Protein AF-A0AAE0HD87-F1 (afdb_monomer_lite)

Radius of gyration: 34.52 Å; chains: 1; bounding box: 114×90×104 Å

InterPro domains:
  IPR001199 Cytochrome b5-like heme/steroid binding domain [PF00173] (198-269)
  IPR001199 Cytochrome b5-like heme/steroid binding domain [PS50255] (194-272)
  IPR001199 Cytochrome b5-like heme/steroid binding domain [SM01117] (107-184)
  IPR001199 Cytochrome b5-like heme/steroid binding domain [SM01117] (197-272)
  IPR018506 Cytochrome b5, heme-binding site [PS00191] (226-233)
  IPR036400 Cytochrome b5-like heme/steroid binding domain superfamily [G3DSA:3.10.120.10] (191-279)
  IPR036400 Cytochrome b5-like heme/steroid binding domain superfamily [SSF55856] (108-141)
  IPR036400 Cytochrome b5-like heme/steroid binding domain superfamily [SSF55856] (190-277)
  IPR050668 Cytochrome b5 [PTHR19359] (192-269)

Organism: NCBI:txid1854472

Foldseek 3Di:
DDDDDDDDDDDPDPPDPDQPDQFFEAFLQRQLQQPDPDLVGFHWEWEDPVLRWTFIARCSVVCVVVVVDDPPVQWDQDLSGIYGDDPVSVVSCVVVVPHGSGIYAEADEPVRLLVQCPPPPHFQWFDDPFWIFGCRNQDDPDPLSVVLRNCRSNVVDHNCVSPVPHPVVVVCVSRNRGTRYTYDDPDLDQPPAADEDELLRQLVQLFLVVFFWEDAPFFIFGCSVCQRSGSNHNVVSSVRTSYHCHVVQCVVDVPSVVVCVVRVSRTNHGYAYEDQALQPFDQQWAAAPQFIFHPVPPDPVCVVLSVQCNVRGSYHCNVQCVDPDRDPSVVVSVVPSVRGRYGHDNPALDAAELVNLQVQQDDDDPVRCVVDPDPDPDRNWWWAWAALDPPHPKIWIFGCSCCCVRNDPVSVVQCNVRTSHYDPPPVNSVCCNPSPVSRTRHIYDDPDDPVRVVVVVVVVVVVVCVVPVPDDDDDDDDDDDDDDDDDPDDDDDDDDDDDDDD

Structure (mmCIF, N/CA/C/O backbone):
data_AF-A0AAE0HD87-F1
#
_entry.id   AF-A0AAE0HD87-F1
#
loop_
_atom_site.group_PDB
_atom_site.id
_atom_site.type_symbol
_atom_site.label_atom_id
_atom_site.label_alt_id
_atom_site.label_comp_id
_atom_site.label_asym_id
_atom_site.label_entity_id
_atom_site.label_seq_id
_atom_site.pdbx_PDB_ins_code
_atom_site.Cartn_x
_atom_site.Cartn_y
_atom_site.Cartn_z
_atom_site.occupancy
_atom_site.B_iso_or_equiv
_atom_site.auth_seq_id
_atom_site.auth_comp_id
_atom_site.auth_asym_id
_atom_site.auth_atom_id
_atom_site.pdbx_PDB_model_num
ATOM 1 N N . MET A 1 1 ? -61.220 -27.388 47.613 1.00 32.50 1 MET A N 1
ATOM 2 C CA . MET A 1 1 ? -59.783 -27.696 47.758 1.00 32.50 1 MET A CA 1
ATOM 3 C C . MET A 1 1 ? -59.001 -26.410 47.533 1.00 32.50 1 MET A C 1
ATOM 5 O O . MET A 1 1 ? -59.410 -25.628 46.689 1.00 32.50 1 MET A O 1
ATOM 9 N N . ALA A 1 2 ? -57.979 -26.199 48.365 1.00 28.31 2 ALA A N 1
ATOM 10 C CA . ALA A 1 2 ? -56.913 -25.184 48.347 1.00 28.31 2 ALA A CA 1
ATOM 11 C C . ALA A 1 2 ? -56.425 -24.753 46.936 1.00 28.31 2 ALA A C 1
ATOM 13 O O . ALA A 1 2 ? -56.567 -25.535 46.006 1.00 28.31 2 ALA A O 1
ATOM 14 N N . ALA A 1 3 ? -55.799 -23.600 46.670 1.00 26.98 3 ALA A N 1
ATOM 15 C CA . ALA A 1 3 ? -55.283 -22.494 47.479 1.00 26.98 3 ALA A CA 1
ATOM 16 C C . ALA A 1 3 ? -55.110 -21.225 46.603 1.00 26.98 3 ALA A C 1
ATOM 18 O O . ALA A 1 3 ? -55.248 -21.238 45.385 1.00 26.98 3 ALA A O 1
ATOM 19 N N . GLN A 1 4 ? -54.831 -20.146 47.319 1.00 26.53 4 GLN A N 1
ATOM 20 C CA . GLN A 1 4 ? -54.727 -18.720 47.026 1.00 26.53 4 GLN A CA 1
ATOM 21 C C . GLN A 1 4 ? -53.359 -18.328 46.394 1.00 26.53 4 GLN A C 1
ATOM 23 O O . GLN A 1 4 ? -52.421 -19.113 46.493 1.00 26.53 4 GLN A O 1
ATOM 28 N N . VAL A 1 5 ? -53.242 -17.081 45.887 1.00 26.81 5 VAL A N 1
ATOM 29 C CA . VAL A 1 5 ? -52.086 -16.135 46.012 1.00 26.81 5 VAL A CA 1
ATOM 30 C C . VAL A 1 5 ? -51.491 -15.550 44.699 1.00 26.81 5 VAL A C 1
ATOM 32 O O . VAL A 1 5 ? -50.691 -16.187 44.031 1.00 26.81 5 VAL A O 1
ATOM 35 N N . VAL A 1 6 ? -51.852 -14.268 44.460 1.00 28.25 6 VAL A N 1
ATOM 36 C CA . VAL A 1 6 ? -51.029 -13.081 44.064 1.00 28.25 6 VAL A CA 1
ATOM 37 C C . VAL A 1 6 ? -50.314 -13.106 42.692 1.00 28.25 6 VAL A C 1
ATOM 39 O O . VAL A 1 6 ? -49.539 -13.996 42.401 1.00 28.25 6 VAL A O 1
ATOM 42 N N . GLY A 1 7 ? -50.470 -12.148 41.770 1.00 26.64 7 GLY A N 1
ATOM 43 C CA . GLY A 1 7 ? -50.768 -10.719 41.903 1.00 26.64 7 GLY A CA 1
ATOM 44 C C . GLY A 1 7 ? -49.493 -9.896 41.673 1.00 26.64 7 GLY A C 1
ATOM 45 O O . GLY A 1 7 ? -48.731 -9.673 42.602 1.00 26.64 7 GLY A O 1
ATOM 46 N N . GLY A 1 8 ? -49.257 -9.429 40.446 1.00 23.95 8 GLY A N 1
ATOM 47 C CA . GLY A 1 8 ? -48.102 -8.586 40.130 1.00 23.95 8 GLY A CA 1
ATOM 48 C C . GLY A 1 8 ? -48.222 -7.960 38.749 1.00 23.95 8 GLY A C 1
ATOM 49 O O . GLY A 1 8 ? -47.671 -8.468 37.780 1.00 23.95 8 GLY A O 1
ATOM 50 N N . GLY A 1 9 ? -48.979 -6.867 38.654 1.00 26.59 9 GLY A N 1
ATOM 51 C CA . GLY A 1 9 ? -48.934 -5.997 37.488 1.00 26.59 9 GLY A CA 1
ATOM 52 C C . GLY A 1 9 ? -47.579 -5.298 37.408 1.00 26.59 9 GLY A C 1
ATOM 53 O O . GLY A 1 9 ? -47.079 -4.764 38.393 1.00 26.59 9 GLY A O 1
ATOM 54 N N . SER A 1 10 ? -46.987 -5.279 36.223 1.00 27.98 10 SER A N 1
ATOM 55 C CA . SER A 1 10 ? -45.957 -4.317 35.838 1.00 27.98 10 SER A CA 1
ATOM 56 C C . SER A 1 10 ? -46.136 -4.090 34.348 1.00 27.98 10 SER A C 1
ATOM 58 O O . SER A 1 10 ? -45.921 -4.992 33.542 1.00 27.98 10 SER A O 1
ATOM 60 N N . GLY A 1 11 ? -46.661 -2.916 34.004 1.00 27.59 11 GLY A N 1
ATOM 61 C CA . GLY A 1 11 ? -46.971 -2.548 32.635 1.00 27.59 11 GLY A CA 1
ATOM 62 C C . GLY A 1 11 ? -45.728 -2.617 31.758 1.00 27.59 11 GLY A C 1
ATOM 63 O O . GLY A 1 11 ? -44.772 -1.873 31.962 1.00 27.59 11 GLY A O 1
ATOM 64 N N . ALA A 1 12 ? -45.775 -3.466 30.738 1.00 29.84 12 ALA A N 1
ATOM 65 C CA . ALA A 1 12 ? -44.966 -3.271 29.550 1.00 29.84 12 ALA A CA 1
ATOM 66 C C . ALA A 1 12 ? -45.583 -2.094 28.782 1.00 29.84 12 ALA A C 1
ATOM 68 O O . ALA A 1 12 ? -46.405 -2.269 27.885 1.00 29.84 12 ALA A O 1
ATOM 69 N N . GLY A 1 13 ? -45.243 -0.873 29.204 1.00 27.48 13 GLY A N 1
ATOM 70 C CA . GLY A 1 13 ? -45.426 0.295 28.353 1.00 27.48 13 GLY A CA 1
ATOM 71 C C . GLY A 1 13 ? -44.672 0.077 27.034 1.00 27.48 13 GLY A C 1
ATOM 72 O O . GLY A 1 13 ? -43.656 -0.628 27.030 1.00 27.48 13 GLY A O 1
ATOM 73 N N . PRO A 1 14 ? -45.142 0.649 25.914 1.00 28.91 14 PRO A N 1
ATOM 74 C CA . PRO A 1 14 ? -44.393 0.606 24.668 1.00 28.91 14 PRO A CA 1
ATOM 75 C C . PRO A 1 14 ? -43.016 1.208 24.952 1.00 28.91 14 PRO A C 1
ATOM 77 O O . PRO A 1 14 ? -42.920 2.360 25.381 1.00 28.91 14 PRO A O 1
ATOM 80 N N . ARG A 1 15 ? -41.951 0.407 24.799 1.00 35.06 15 ARG A N 1
ATOM 81 C CA . ARG A 1 15 ? -40.578 0.909 24.902 1.00 35.06 15 ARG A CA 1
ATOM 82 C C . ARG A 1 15 ? -40.473 2.045 23.896 1.00 35.06 15 ARG A C 1
ATOM 84 O O . ARG A 1 15 ? -40.661 1.834 22.701 1.00 35.06 15 ARG A O 1
ATOM 91 N N . GLY A 1 16 ? -40.302 3.252 24.427 1.00 29.00 16 GLY A N 1
ATOM 92 C CA . GLY A 1 16 ? -40.354 4.475 23.652 1.00 29.00 16 GLY A CA 1
ATOM 93 C C . GLY A 1 16 ? -39.402 4.409 22.469 1.00 29.00 16 GLY A C 1
ATOM 94 O O . GLY A 1 16 ? -38.296 3.880 22.574 1.00 29.00 16 GLY A O 1
ATOM 95 N N . SER A 1 17 ? -39.846 5.004 21.368 1.00 34.44 17 SER A N 1
ATOM 96 C CA . SER A 1 17 ? -39.063 5.417 20.208 1.00 34.44 17 SER A CA 1
ATOM 97 C C . SER A 1 17 ? -38.008 6.465 20.601 1.00 34.44 17 SER A C 1
ATOM 99 O O . SER A 1 17 ? -37.994 7.590 20.096 1.00 34.44 17 SER A O 1
ATOM 101 N N . GLY A 1 18 ? -37.157 6.142 21.574 1.00 31.17 18 GLY A N 1
ATOM 102 C CA . GLY A 1 18 ? -35.973 6.916 21.882 1.00 31.17 18 GLY A CA 1
ATOM 103 C C . GLY A 1 18 ? -35.033 6.759 20.703 1.00 31.17 18 GLY A C 1
ATOM 104 O O . GLY A 1 18 ? -34.654 5.637 20.379 1.00 31.17 18 GLY A O 1
ATOM 105 N N . ARG A 1 19 ? -34.684 7.867 20.040 1.00 35.44 19 ARG A N 1
ATOM 106 C CA . ARG A 1 19 ? -33.600 7.886 19.053 1.00 35.44 19 ARG A CA 1
ATOM 107 C C . ARG A 1 19 ? -32.389 7.190 19.678 1.00 35.44 19 ARG A C 1
ATOM 109 O O . ARG A 1 19 ? -31.778 7.736 20.597 1.00 35.44 19 ARG A O 1
ATOM 116 N N . ARG A 1 20 ? -32.081 5.976 19.215 1.00 44.66 20 ARG A N 1
ATOM 117 C CA . ARG A 1 20 ? -30.817 5.297 19.501 1.00 44.66 20 ARG A CA 1
ATOM 118 C C . ARG A 1 20 ? -29.769 6.198 18.849 1.00 44.66 20 ARG A C 1
ATOM 120 O O . ARG A 1 20 ? -29.789 6.379 17.635 1.00 44.66 20 ARG A O 1
ATOM 127 N N . TRP A 1 21 ? -28.960 6.884 19.652 1.00 44.16 21 TRP A N 1
ATOM 128 C CA . TRP A 1 21 ? -27.819 7.615 19.106 1.00 44.16 21 TRP A CA 1
ATOM 129 C C . TRP A 1 21 ? -26.950 6.595 18.365 1.00 44.16 21 TRP A C 1
ATOM 131 O O . TRP A 1 21 ? -26.761 5.507 18.915 1.00 44.16 21 TRP A O 1
ATOM 141 N N . PRO A 1 22 ? -26.481 6.888 17.139 1.00 56.97 22 PRO A N 1
ATOM 142 C CA . PRO A 1 22 ? -25.690 5.930 16.385 1.00 56.97 22 PRO A CA 1
ATOM 143 C C . PRO A 1 22 ? -24.488 5.517 17.226 1.00 56.97 22 PRO A C 1
ATOM 145 O O . PRO A 1 22 ? -23.727 6.369 17.695 1.00 56.97 22 PRO A O 1
ATOM 148 N N . THR A 1 23 ? -24.369 4.212 17.467 1.00 66.31 23 THR A N 1
ATOM 149 C CA . THR A 1 23 ? -23.189 3.627 18.096 1.00 66.31 23 THR A CA 1
ATOM 150 C C . THR A 1 23 ? -21.989 4.079 17.283 1.00 66.31 23 THR A C 1
ATOM 152 O O . THR A 1 23 ? -21.951 3.856 16.078 1.00 66.31 23 THR A O 1
ATOM 155 N N . LYS A 1 24 ? -21.031 4.765 17.907 1.00 73.50 24 LYS A N 1
ATOM 156 C CA . LYS A 1 24 ? -19.803 5.132 17.206 1.00 73.50 24 LYS A CA 1
ATOM 157 C C . LYS A 1 24 ? -18.995 3.858 16.986 1.00 73.50 24 LYS A C 1
ATOM 159 O O . LYS A 1 24 ? -18.886 3.049 17.901 1.00 73.50 24 LYS A O 1
ATOM 164 N N . TYR A 1 25 ? -18.436 3.682 15.800 1.00 75.25 25 TYR A N 1
ATOM 165 C CA . TYR A 1 25 ? -17.580 2.544 15.500 1.00 75.25 25 TYR A CA 1
ATOM 166 C C . TYR A 1 25 ? -16.152 3.005 15.220 1.00 75.25 25 TYR A C 1
ATOM 168 O O . TYR A 1 25 ? -15.950 4.089 14.672 1.00 75.25 25 TYR A O 1
ATOM 176 N N . PHE A 1 26 ? -15.183 2.186 15.617 1.00 74.25 26 PHE A N 1
ATOM 177 C CA . PHE A 1 26 ? -13.752 2.444 15.481 1.00 74.25 26 PHE A CA 1
ATOM 178 C C . PHE A 1 26 ? -13.080 1.282 14.765 1.00 74.25 26 PHE A C 1
ATOM 180 O O . PHE A 1 26 ? -13.367 0.124 15.046 1.00 74.25 26 PHE A O 1
ATOM 187 N N . THR A 1 27 ? -12.177 1.575 13.844 1.00 70.81 27 THR A N 1
ATOM 188 C CA . THR A 1 27 ? -11.292 0.581 13.231 1.00 70.81 27 THR A CA 1
ATOM 189 C C . THR A 1 27 ? -10.274 0.053 14.245 1.00 70.81 27 THR A C 1
ATOM 191 O O . THR A 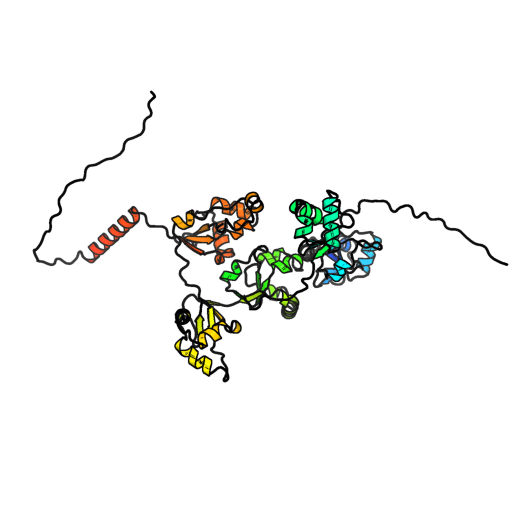1 27 ? -9.962 0.729 15.225 1.00 70.81 27 THR A O 1
ATOM 194 N N . VAL A 1 28 ? -9.720 -1.140 14.000 1.00 73.75 28 VAL A N 1
ATOM 195 C CA . VAL A 1 28 ? -8.602 -1.680 14.802 1.00 73.75 28 VAL A CA 1
ATOM 196 C C . VAL A 1 28 ? -7.443 -0.692 14.824 1.00 73.75 28 VAL A C 1
ATOM 198 O O . VAL A 1 28 ? -6.843 -0.465 15.866 1.00 73.75 28 VAL A O 1
ATOM 201 N N . SER A 1 29 ? -7.191 -0.035 13.696 1.00 71.50 29 SER A N 1
ATOM 202 C CA . SER A 1 29 ? -6.141 0.968 13.578 1.00 71.50 29 SER A CA 1
ATOM 203 C C . SER A 1 29 ? -6.414 2.239 14.382 1.00 71.50 29 SER A C 1
ATOM 205 O O . SER A 1 29 ? -5.506 2.714 15.050 1.00 71.50 29 SER A O 1
ATOM 207 N N . GLU A 1 30 ? -7.645 2.759 14.398 1.00 76.50 30 GLU A N 1
ATOM 208 C CA . GLU A 1 30 ? -8.003 3.898 15.263 1.00 76.50 30 GLU A CA 1
ATOM 209 C C . GLU A 1 30 ? -7.890 3.551 16.751 1.00 76.50 30 GLU A C 1
ATOM 211 O O . GLU A 1 30 ? -7.518 4.406 17.546 1.00 76.50 30 GLU A O 1
ATOM 216 N N . VAL A 1 31 ? -8.204 2.312 17.146 1.00 80.50 31 VAL A N 1
ATOM 217 C CA . VAL A 1 31 ? -7.981 1.861 18.529 1.00 80.50 31 VAL A CA 1
ATOM 218 C C . VAL A 1 31 ? -6.486 1.723 18.815 1.00 80.50 31 VAL A C 1
ATOM 220 O O . VAL A 1 31 ? -6.024 2.174 19.859 1.00 80.50 31 VAL A O 1
ATOM 223 N N . GLY A 1 32 ? -5.734 1.158 17.873 1.00 74.38 32 GLY A N 1
ATOM 224 C CA . GLY A 1 32 ? -4.290 0.971 17.939 1.00 74.38 32 GLY A CA 1
ATOM 225 C C . GLY A 1 32 ? -3.495 2.263 18.108 1.00 74.38 32 GLY A C 1
ATOM 226 O O . GLY A 1 32 ? -2.615 2.343 18.958 1.00 74.38 32 GLY A O 1
ATOM 227 N N . GLU A 1 33 ? -3.859 3.311 17.363 1.00 78.62 33 GLU A N 1
ATOM 228 C CA . GLU A 1 33 ? -3.260 4.655 17.472 1.00 78.62 33 GLU A CA 1
ATOM 229 C C . GLU A 1 33 ? -3.465 5.293 18.855 1.00 78.62 33 GLU A C 1
ATOM 231 O O . GLU A 1 33 ? -2.756 6.227 19.227 1.00 78.62 33 GLU A O 1
ATOM 236 N N . MET A 1 34 ? -4.423 4.776 19.624 1.00 80.31 34 MET A N 1
ATOM 237 C CA . MET A 1 34 ? -4.757 5.229 20.970 1.00 80.31 34 MET A CA 1
ATOM 238 C C . MET A 1 34 ? -4.191 4.300 22.049 1.00 80.31 34 MET A C 1
ATOM 240 O O . MET A 1 34 ? -4.627 4.382 23.195 1.00 80.31 34 MET A O 1
ATOM 244 N N . ILE A 1 35 ? -3.252 3.411 21.708 1.00 74.12 35 ILE A N 1
ATOM 245 C CA . ILE A 1 35 ? -2.465 2.634 22.669 1.00 74.12 35 ILE A CA 1
ATOM 246 C C . ILE A 1 35 ? -1.174 3.409 22.948 1.00 74.12 35 ILE A C 1
ATOM 248 O O . ILE A 1 35 ? -0.401 3.704 22.042 1.00 74.12 35 ILE A O 1
ATOM 252 N N . SER A 1 36 ? -0.945 3.745 24.217 1.00 66.00 36 SER A N 1
ATOM 253 C CA . SER A 1 36 ? 0.210 4.522 24.668 1.00 66.00 36 SER A CA 1
ATOM 254 C C . SER A 1 36 ? 0.842 3.876 25.894 1.00 66.00 36 SER A C 1
ATOM 256 O O . SER A 1 36 ? 0.133 3.527 26.841 1.00 66.00 36 SER A O 1
ATOM 258 N N . ASP A 1 37 ? 2.173 3.792 25.899 1.00 58.59 37 ASP A N 1
ATOM 259 C CA . ASP A 1 37 ? 2.963 3.412 27.078 1.00 58.59 37 ASP A CA 1
ATOM 260 C C . ASP A 1 37 ? 3.099 4.576 28.078 1.00 58.59 37 ASP A C 1
ATOM 262 O O . ASP A 1 37 ? 3.438 4.371 29.242 1.00 58.59 37 ASP A O 1
ATOM 266 N N . ASP A 1 38 ? 2.809 5.811 27.647 1.00 59.59 38 ASP A N 1
ATOM 267 C CA . ASP A 1 38 ? 2.723 6.980 28.524 1.00 59.59 38 ASP A CA 1
ATOM 268 C C . ASP A 1 38 ? 1.384 6.963 29.294 1.00 59.59 38 ASP A C 1
ATOM 270 O O . ASP A 1 38 ? 0.327 7.063 28.655 1.00 59.59 38 ASP A O 1
ATOM 274 N N . PRO A 1 39 ? 1.398 6.915 30.645 1.00 52.41 39 PRO A N 1
ATOM 275 C CA . PRO A 1 39 ? 0.196 6.938 31.486 1.00 52.41 39 PRO A CA 1
ATOM 276 C C . PRO A 1 39 ? -0.685 8.188 31.317 1.00 52.41 39 PRO A C 1
ATOM 278 O O . PRO A 1 39 ? -1.831 8.208 31.771 1.00 52.41 39 PRO A O 1
ATOM 281 N N . SER A 1 40 ? -0.151 9.258 3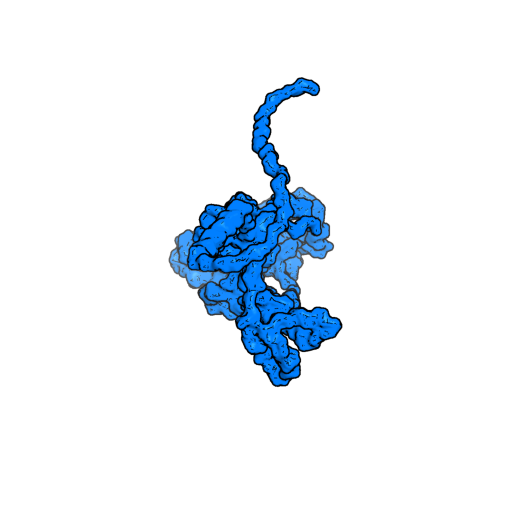0.721 1.00 53.25 40 SER A N 1
ATOM 282 C CA . SER A 1 40 ? -0.860 10.511 30.448 1.00 53.25 40 SER A CA 1
ATOM 283 C C . SER A 1 40 ? -1.480 10.580 29.041 1.00 53.25 40 SER A C 1
ATOM 285 O O . SER A 1 40 ? -2.411 11.366 28.820 1.00 53.25 40 SER A O 1
ATOM 287 N N . GLY A 1 41 ? -1.020 9.732 28.113 1.00 57.03 41 GLY A N 1
ATOM 288 C CA . GLY A 1 41 ? -1.555 9.578 26.758 1.00 57.03 41 GLY A CA 1
ATOM 289 C C . GLY A 1 41 ? -2.884 8.823 26.742 1.00 57.03 41 GLY A C 1
ATOM 290 O O . GLY A 1 41 ? -3.218 8.125 27.697 1.00 57.03 41 GLY A O 1
ATOM 291 N N . ALA A 1 42 ? -3.686 8.989 25.681 1.00 61.38 42 ALA A N 1
ATOM 292 C CA . ALA A 1 42 ? -4.900 8.186 25.506 1.00 61.38 42 ALA A CA 1
ATOM 293 C C . ALA A 1 42 ? -4.553 6.688 25.525 1.00 61.38 42 ALA A C 1
ATOM 295 O O . ALA A 1 42 ? -3.532 6.302 24.970 1.00 61.38 42 ALA A O 1
ATOM 296 N N . ASN A 1 43 ? -5.375 5.881 26.203 1.00 82.06 43 ASN A N 1
ATOM 297 C CA . ASN A 1 43 ? -5.180 4.437 26.301 1.00 82.06 43 ASN A CA 1
ATOM 298 C C . ASN A 1 43 ? -6.537 3.746 26.149 1.00 82.06 43 ASN A C 1
ATOM 300 O O . ASN A 1 43 ? -7.382 3.824 27.050 1.00 82.06 43 ASN A O 1
ATOM 304 N N . TRP A 1 44 ? -6.781 3.179 24.969 1.00 89.69 44 TRP A N 1
ATOM 305 C CA . TRP A 1 44 ? -8.036 2.509 24.638 1.00 89.69 44 TRP A CA 1
ATOM 306 C C . TRP A 1 44 ? -7.893 0.990 24.725 1.00 89.69 44 TRP A C 1
ATOM 308 O O . TRP A 1 44 ? -6.889 0.424 24.300 1.00 89.69 44 TRP A O 1
ATOM 318 N N . ALA A 1 45 ? -8.916 0.330 25.269 1.00 87.56 45 ALA A N 1
ATOM 319 C CA . ALA A 1 45 ? -8.949 -1.119 25.428 1.00 87.56 45 ALA A CA 1
ATOM 320 C C . ALA A 1 45 ? -10.292 -1.714 24.988 1.00 87.56 45 ALA A C 1
ATOM 322 O O . ALA A 1 45 ? -11.329 -1.044 24.996 1.00 87.56 45 ALA A O 1
ATOM 323 N N . LEU A 1 46 ? -10.251 -2.989 24.609 1.00 89.12 46 LEU A N 1
ATOM 324 C CA . LEU A 1 46 ? -11.371 -3.747 24.066 1.00 89.12 46 LEU A CA 1
ATOM 325 C C . LEU A 1 46 ? -12.010 -4.642 25.128 1.00 89.12 46 LEU A C 1
ATOM 327 O O . LEU A 1 46 ? -11.315 -5.391 25.814 1.00 89.12 46 LEU A O 1
ATOM 331 N N . LEU A 1 47 ? -13.338 -4.637 25.212 1.00 89.00 47 LEU A N 1
ATOM 332 C CA . LEU A 1 47 ? -14.110 -5.583 26.016 1.00 89.00 47 LEU A CA 1
ATOM 333 C C . LEU A 1 47 ? -15.059 -6.383 25.111 1.00 89.00 47 LEU A C 1
ATOM 335 O O . LEU A 1 47 ? -15.825 -5.761 24.381 1.00 89.00 47 LEU A O 1
ATOM 339 N N . PRO A 1 48 ? -15.052 -7.729 25.130 1.00 83.69 48 PRO A N 1
ATOM 340 C CA . PRO A 1 48 ? -16.015 -8.517 24.360 1.00 83.69 48 PRO A CA 1
ATOM 341 C C . PRO A 1 48 ? -17.462 -8.182 24.748 1.00 83.69 48 PRO A C 1
ATOM 343 O O . PRO A 1 48 ? -17.801 -8.189 25.930 1.00 83.69 48 PRO A O 1
ATOM 346 N N . ASP A 1 49 ? -18.328 -7.937 23.763 1.00 76.06 49 ASP A N 1
ATOM 347 C CA . ASP A 1 49 ? -19.718 -7.499 23.987 1.00 76.06 49 ASP A CA 1
ATOM 348 C C . ASP A 1 49 ? -20.737 -8.654 24.094 1.00 76.06 49 ASP A C 1
ATOM 350 O O . ASP A 1 49 ? -21.950 -8.436 24.091 1.00 76.06 49 ASP A O 1
ATOM 354 N N . ASN A 1 50 ? -20.247 -9.895 24.188 1.00 67.19 50 ASN A N 1
ATOM 355 C CA . ASN A 1 50 ? -21.016 -11.148 24.173 1.00 67.19 50 ASN A CA 1
ATOM 356 C C . ASN A 1 50 ? -21.832 -11.414 22.889 1.00 67.19 50 ASN A C 1
ATOM 358 O O . ASN A 1 50 ? -22.541 -12.416 22.827 1.00 67.19 50 ASN A O 1
ATOM 362 N N . GLN A 1 51 ? -21.712 -10.573 21.857 1.00 59.53 51 GLN A N 1
ATOM 363 C CA . GLN A 1 51 ? -22.348 -10.734 20.540 1.00 59.53 51 GLN A CA 1
ATOM 364 C C . GLN A 1 51 ? -21.312 -10.992 19.432 1.00 59.53 51 GLN A C 1
ATOM 366 O O . GLN A 1 51 ? -21.598 -10.860 18.244 1.00 59.53 51 GLN A O 1
ATOM 371 N N . GLY A 1 52 ? -20.085 -11.356 19.815 1.00 60.44 52 GLY A N 1
ATOM 372 C CA . GLY A 1 52 ? -18.973 -11.541 18.880 1.00 60.44 52 GLY A CA 1
ATOM 373 C C . GLY A 1 52 ? -18.364 -10.225 18.381 1.00 60.44 52 GLY A C 1
ATOM 374 O O . GLY A 1 52 ? -17.644 -10.226 17.381 1.00 60.44 52 GLY A O 1
ATOM 375 N N . GLY A 1 53 ? -18.658 -9.104 19.044 1.00 71.44 53 GLY A N 1
ATOM 376 C CA . GLY A 1 53 ? -18.016 -7.810 18.849 1.00 71.44 53 GLY A CA 1
ATOM 377 C C . GLY A 1 53 ? -17.197 -7.381 20.068 1.00 71.44 53 GLY A C 1
ATOM 378 O O . GLY A 1 53 ? -17.062 -8.108 21.056 1.00 71.44 53 GLY A O 1
ATOM 379 N N . TYR A 1 54 ? -16.647 -6.171 19.989 1.00 83.44 54 TYR A N 1
ATOM 380 C CA . TYR A 1 54 ? -15.900 -5.556 21.082 1.00 83.44 54 TYR A CA 1
ATOM 381 C C . TYR A 1 54 ? -16.397 -4.136 21.322 1.00 83.44 54 TYR A C 1
ATOM 383 O O . TYR A 1 54 ? -16.540 -3.354 20.381 1.00 83.44 54 TYR A O 1
ATOM 391 N N . ASP A 1 55 ? -16.614 -3.804 22.584 1.00 88.12 55 ASP A N 1
ATOM 392 C CA . ASP A 1 55 ? -16.816 -2.450 23.069 1.00 88.12 55 ASP A CA 1
ATOM 393 C C . ASP A 1 55 ? -15.454 -1.788 23.331 1.00 88.12 55 ASP A C 1
ATOM 395 O O . ASP A 1 55 ? -14.545 -2.399 23.896 1.00 88.12 55 ASP A O 1
ATOM 399 N N . VAL A 1 56 ? -15.306 -0.533 22.906 1.00 87.62 56 VAL A N 1
ATOM 400 C CA . VAL A 1 56 ? -14.072 0.254 23.041 1.00 87.62 56 VAL A CA 1
ATOM 401 C C . VAL A 1 56 ? -14.201 1.193 24.236 1.00 87.62 56 VAL A C 1
ATOM 403 O O . VAL A 1 56 ? -15.120 2.015 24.285 1.00 87.62 56 VAL A O 1
ATOM 406 N N . PHE A 1 57 ? -13.261 1.116 25.175 1.00 88.94 57 PHE A N 1
ATOM 407 C CA . PHE A 1 57 ? -13.234 1.939 26.386 1.00 88.94 57 PHE A CA 1
ATOM 408 C C . PHE A 1 57 ? -11.962 2.777 26.480 1.00 88.94 57 PHE A C 1
ATOM 410 O O . PHE A 1 57 ? -10.874 2.290 26.196 1.00 88.94 57 PHE A O 1
ATOM 417 N N . ASP A 1 58 ? -12.093 4.017 26.960 1.00 87.94 58 ASP A N 1
ATOM 418 C CA . ASP A 1 58 ? -10.955 4.792 27.465 1.00 87.94 58 ASP A CA 1
ATOM 419 C C . ASP A 1 58 ? -10.675 4.374 28.911 1.00 87.94 58 ASP A C 1
ATOM 421 O O . ASP A 1 58 ? -11.444 4.695 29.822 1.00 87.94 58 ASP A O 1
ATOM 425 N N . VAL A 1 59 ? -9.580 3.653 29.133 1.00 85.00 59 VAL A N 1
ATOM 426 C CA . VAL A 1 59 ? -9.275 3.078 30.450 1.00 85.00 59 VAL A CA 1
ATOM 427 C C . VAL A 1 59 ? -8.452 4.009 31.343 1.00 85.00 59 VAL A C 1
ATOM 429 O O . VAL A 1 59 ? -8.240 3.693 32.513 1.00 85.00 59 VAL A O 1
ATOM 432 N N . ARG A 1 60 ? -8.056 5.204 30.875 1.00 84.06 60 ARG A N 1
ATOM 433 C CA . ARG A 1 60 ? -7.240 6.154 31.664 1.00 84.06 60 ARG A CA 1
ATOM 434 C C . ARG A 1 60 ? -7.890 6.543 32.980 1.00 84.06 60 ARG A C 1
ATOM 436 O O . ARG A 1 60 ? -7.281 6.477 34.047 1.00 84.06 60 ARG A O 1
ATOM 443 N N . ALA A 1 61 ? -9.145 6.983 32.900 1.00 78.38 61 ALA A N 1
ATOM 444 C CA . ALA A 1 61 ? -9.895 7.400 34.076 1.00 78.38 61 ALA A CA 1
ATOM 445 C C . ALA A 1 61 ? -10.134 6.214 35.017 1.00 78.38 61 ALA A C 1
ATOM 447 O O . ALA A 1 61 ? -10.236 6.408 36.224 1.00 78.38 61 ALA A O 1
ATOM 448 N N . LEU A 1 62 ? -10.175 4.997 34.472 1.00 79.25 62 LEU A N 1
ATOM 449 C CA . LEU A 1 62 ? -10.382 3.776 35.227 1.00 79.25 62 LEU A CA 1
ATOM 450 C C . LEU A 1 62 ? -9.147 3.398 36.048 1.00 79.25 62 LEU A C 1
ATOM 452 O O . LEU A 1 62 ? -9.274 3.223 37.257 1.00 79.25 62 LEU A O 1
ATOM 456 N N . PHE A 1 63 ? -7.959 3.376 35.439 1.00 81.88 63 PHE A N 1
ATOM 457 C CA . PHE A 1 63 ? -6.699 3.144 36.156 1.00 81.88 63 PHE A CA 1
ATOM 458 C C . PHE A 1 63 ? -6.387 4.273 37.144 1.00 81.88 63 PHE A C 1
ATOM 460 O O . PHE A 1 63 ? -5.959 4.018 38.264 1.00 81.88 63 PHE A O 1
ATOM 467 N N . LYS A 1 64 ? -6.713 5.529 36.808 1.00 82.12 64 LYS A N 1
ATOM 468 C CA . LYS A 1 64 ? -6.563 6.653 37.749 1.00 82.12 64 LYS A CA 1
ATOM 469 C C . LYS A 1 64 ? -7.436 6.505 39.003 1.00 82.12 64 LYS A C 1
ATOM 471 O O . LYS A 1 64 ? -7.046 6.970 40.072 1.00 82.12 64 LYS A O 1
ATOM 476 N N . ARG A 1 65 ? -8.624 5.905 38.877 1.00 82.12 65 ARG A N 1
ATOM 477 C CA . ARG A 1 65 ? -9.531 5.626 40.006 1.00 82.12 65 ARG A CA 1
ATOM 478 C C . ARG A 1 65 ? -9.153 4.360 40.776 1.00 82.12 65 ARG A C 1
ATOM 480 O O . ARG A 1 65 ? -9.555 4.235 41.926 1.00 82.12 65 ARG A O 1
ATOM 487 N N . ASN A 1 66 ? -8.398 3.456 40.157 1.00 79.38 66 ASN A N 1
ATOM 488 C CA . ASN A 1 66 ? -8.011 2.163 40.714 1.00 79.38 66 ASN A CA 1
ATOM 489 C C . ASN A 1 66 ? -6.480 2.004 40.632 1.00 79.38 66 ASN A C 1
ATOM 491 O O . ASN A 1 66 ? -5.995 1.224 39.814 1.00 79.38 66 ASN A O 1
ATOM 495 N N . 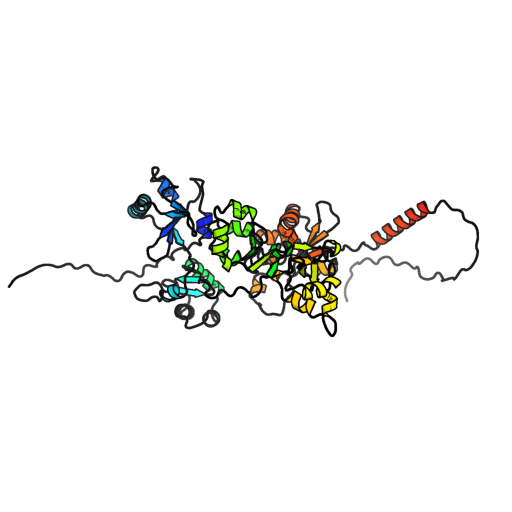PRO A 1 67 ? -5.714 2.757 41.444 1.00 79.56 67 PRO A N 1
ATOM 496 C CA . PRO A 1 67 ? -4.253 2.814 41.341 1.00 79.56 67 PRO A CA 1
ATOM 497 C C . PRO A 1 67 ? -3.554 1.492 41.692 1.00 79.56 67 PRO A C 1
ATOM 499 O O . PRO A 1 67 ? -2.390 1.321 41.347 1.00 79.56 67 PRO A O 1
ATOM 502 N N . ASP A 1 68 ? -4.256 0.572 42.358 1.00 81.50 68 ASP A N 1
ATOM 503 C CA . ASP A 1 68 ? -3.744 -0.756 42.714 1.00 81.50 68 ASP A CA 1
ATOM 504 C C . ASP A 1 68 ? -3.834 -1.764 41.551 1.00 81.50 68 ASP A C 1
ATOM 506 O O . ASP A 1 68 ? -3.288 -2.862 41.649 1.00 81.50 68 ASP A O 1
ATOM 510 N N . LEU A 1 69 ? -4.532 -1.421 40.457 1.00 77.31 69 LEU A N 1
ATOM 511 C CA . LEU A 1 69 ? -4.623 -2.275 39.274 1.00 77.31 69 LEU A CA 1
ATOM 512 C C . LEU A 1 69 ? -3.393 -2.087 38.393 1.00 77.31 69 LEU A C 1
ATOM 514 O O . LEU A 1 69 ? -3.149 -1.008 37.851 1.00 77.31 69 LEU A O 1
ATOM 518 N N . ASP A 1 70 ? -2.656 -3.174 38.208 1.00 78.06 70 ASP A N 1
ATOM 519 C CA . ASP A 1 70 ? -1.537 -3.212 37.285 1.00 78.06 70 ASP A CA 1
ATOM 520 C C . ASP A 1 70 ? -2.025 -3.328 35.829 1.00 78.06 70 ASP A C 1
ATOM 522 O O . ASP A 1 70 ? -2.929 -4.092 35.492 1.00 78.06 70 ASP A O 1
ATOM 526 N N . THR A 1 71 ? -1.427 -2.522 34.952 1.00 73.94 71 THR A N 1
ATOM 527 C CA . THR A 1 71 ? -1.850 -2.395 33.553 1.00 73.94 71 THR A CA 1
ATOM 528 C C . THR A 1 71 ? -1.415 -3.602 32.719 1.00 73.94 71 THR A C 1
ATOM 530 O O . THR A 1 71 ? -2.123 -3.961 31.777 1.00 73.94 71 THR A O 1
ATOM 533 N N . GLU A 1 72 ? -0.281 -4.235 33.043 1.00 73.12 72 GLU A N 1
ATOM 534 C CA . GLU A 1 72 ? 0.212 -5.417 32.318 1.00 73.12 72 GLU A CA 1
ATOM 535 C C . GLU A 1 72 ? -0.629 -6.661 32.608 1.00 73.12 72 GLU A C 1
ATOM 537 O O . GLU A 1 72 ? -0.900 -7.452 31.710 1.00 73.12 72 GLU A O 1
ATOM 542 N N . THR A 1 73 ? -1.101 -6.816 33.844 1.00 79.75 73 THR A N 1
ATOM 543 C CA . THR A 1 73 ? -1.979 -7.932 34.228 1.00 79.75 73 THR A CA 1
ATOM 544 C C . THR A 1 73 ? -3.452 -7.688 33.901 1.00 79.75 73 THR A C 1
ATOM 546 O O . THR A 1 73 ? -4.201 -8.644 33.695 1.00 79.75 73 THR A O 1
ATOM 549 N N . ALA A 1 74 ? -3.895 -6.429 33.825 1.00 82.06 74 ALA A N 1
ATOM 550 C CA . ALA A 1 74 ? -5.287 -6.106 33.517 1.00 82.06 74 ALA A CA 1
ATOM 551 C C . ALA A 1 74 ? -5.628 -6.137 32.019 1.00 82.06 74 ALA A C 1
ATOM 553 O O . ALA A 1 74 ? -6.803 -6.329 31.675 1.00 82.06 74 ALA A O 1
ATOM 554 N N . LEU A 1 75 ? -4.632 -5.942 31.147 1.00 85.56 75 LEU A N 1
ATOM 555 C CA . LEU A 1 75 ? -4.797 -5.842 29.698 1.00 85.56 75 LEU A CA 1
ATOM 556 C C . LEU A 1 75 ? -3.850 -6.788 28.952 1.00 85.56 75 LEU A C 1
ATOM 558 O O . LEU A 1 75 ? -2.640 -6.714 29.133 1.00 85.56 75 LEU A O 1
ATOM 562 N N . GLU A 1 76 ? -4.384 -7.576 28.023 1.00 82.44 76 GLU A N 1
ATOM 563 C CA . GLU A 1 76 ? -3.610 -8.498 27.183 1.00 82.44 76 GLU A CA 1
ATOM 564 C C . GLU A 1 76 ? -3.496 -7.977 25.744 1.00 82.44 76 GLU A C 1
ATOM 566 O O . GLU A 1 76 ? -4.467 -7.466 25.183 1.00 82.44 76 GLU A O 1
ATOM 571 N N . SER A 1 77 ? -2.319 -8.106 25.127 1.00 75.81 77 SER A N 1
ATOM 572 C CA . SER A 1 77 ? -2.122 -7.782 23.708 1.00 75.81 77 SER A CA 1
ATOM 573 C C . SER A 1 77 ? -2.720 -8.870 22.815 1.00 75.81 77 SER A C 1
ATOM 575 O O . SER A 1 77 ? -2.386 -10.043 22.945 1.00 75.81 77 SER A O 1
ATOM 577 N N . THR A 1 78 ? -3.578 -8.473 21.878 1.00 75.12 78 THR A N 1
ATOM 578 C CA . THR A 1 78 ? -4.259 -9.365 20.928 1.00 75.12 78 THR A CA 1
ATOM 579 C C . THR A 1 78 ? -4.065 -8.885 19.488 1.00 75.12 78 THR A C 1
ATOM 581 O O . THR A 1 78 ? -3.625 -7.758 19.255 1.00 75.12 78 THR A O 1
ATOM 584 N N . GLU A 1 79 ? -4.481 -9.696 18.511 1.00 64.94 79 GLU A N 1
ATOM 585 C CA . GLU A 1 79 ? -4.490 -9.327 17.083 1.00 64.94 79 GLU A CA 1
ATOM 586 C C . GLU A 1 79 ? -5.388 -8.117 16.754 1.00 64.94 79 GLU A C 1
ATOM 588 O O . GLU A 1 79 ? -5.312 -7.588 15.652 1.00 64.94 79 GLU A O 1
ATOM 593 N N . LEU A 1 80 ? -6.242 -7.668 17.681 1.00 69.50 80 LEU A N 1
ATOM 594 C CA . LEU A 1 80 ? -7.159 -6.536 17.495 1.00 69.50 80 LEU A CA 1
ATOM 595 C C . LEU A 1 80 ? -6.779 -5.303 18.335 1.00 69.50 80 LEU A C 1
ATOM 597 O O . LEU A 1 80 ? -7.486 -4.298 18.295 1.00 69.50 80 LEU A O 1
ATOM 601 N N . GLY A 1 81 ? -5.692 -5.372 19.110 1.00 75.75 81 GLY A N 1
ATOM 602 C CA . GLY A 1 81 ? -5.301 -4.362 20.100 1.00 75.75 81 GLY A CA 1
ATOM 603 C C . GLY A 1 81 ? -5.275 -4.923 21.527 1.00 75.75 81 GLY A C 1
ATOM 604 O O . GLY A 1 81 ? -5.161 -6.133 21.720 1.00 75.75 81 GLY A O 1
ATOM 605 N N . ARG A 1 82 ? -5.374 -4.064 22.550 1.00 83.44 82 ARG A N 1
ATOM 606 C CA . ARG A 1 82 ? -5.339 -4.490 23.964 1.00 83.44 82 ARG A CA 1
ATOM 607 C C . ARG A 1 82 ? -6.726 -4.861 24.484 1.00 83.44 82 ARG A C 1
ATOM 609 O O . ARG A 1 82 ? -7.628 -4.027 24.479 1.00 83.44 82 ARG A O 1
ATOM 616 N N . ALA A 1 83 ? -6.893 -6.087 24.968 1.00 85.06 83 ALA A N 1
ATOM 617 C CA . ALA A 1 83 ? -8.146 -6.595 25.516 1.00 85.06 83 ALA A CA 1
ATOM 618 C C . ALA A 1 83 ? -8.174 -6.533 27.050 1.00 85.06 83 ALA A C 1
ATOM 620 O O . ALA A 1 83 ? -7.187 -6.840 27.712 1.00 85.06 83 ALA A O 1
ATOM 621 N N . ILE A 1 84 ? -9.326 -6.180 27.621 1.00 87.88 84 ILE A N 1
ATOM 622 C CA . ILE A 1 84 ? -9.573 -6.186 29.066 1.00 87.88 84 ILE A CA 1
ATOM 623 C C . ILE A 1 84 ? -9.783 -7.625 29.543 1.00 87.88 84 ILE A C 1
ATOM 625 O O . ILE A 1 84 ? -10.824 -8.239 29.273 1.00 87.88 84 ILE A O 1
ATOM 629 N N . VAL A 1 85 ? -8.827 -8.144 30.313 1.00 86.75 85 VAL A N 1
ATOM 630 C CA . VAL A 1 85 ? -8.860 -9.515 30.850 1.00 86.75 85 VAL A CA 1
ATOM 631 C C . VAL A 1 85 ? -9.099 -9.571 32.360 1.00 86.75 85 VAL A C 1
ATOM 633 O O . VAL A 1 85 ? -9.670 -10.549 32.836 1.00 86.75 85 VAL A O 1
ATOM 636 N N . SER A 1 86 ? -8.765 -8.513 33.111 1.00 85.81 86 SER A N 1
ATOM 637 C CA . SER A 1 86 ? -9.003 -8.463 34.564 1.00 85.81 86 SER A CA 1
ATOM 638 C C . SER A 1 86 ? -10.495 -8.410 34.911 1.00 85.81 86 SER A C 1
ATOM 640 O O . SER A 1 86 ? -11.256 -7.575 34.408 1.00 85.81 86 SER A O 1
ATOM 642 N N . GLN A 1 87 ? -10.904 -9.281 35.835 1.00 85.56 87 GLN A N 1
ATOM 643 C CA . GLN A 1 87 ? -12.267 -9.317 36.358 1.00 85.56 87 GLN A CA 1
ATOM 644 C C . GLN A 1 87 ? -12.561 -8.106 37.254 1.00 85.56 87 GLN A C 1
ATOM 646 O O . GLN A 1 87 ? -13.688 -7.605 37.275 1.00 85.56 87 GLN A O 1
ATOM 651 N N . GLU A 1 88 ? -11.552 -7.606 37.963 1.00 84.06 88 GLU A N 1
ATOM 652 C CA . GLU A 1 88 ? -11.621 -6.390 38.771 1.00 84.06 88 GLU A CA 1
ATOM 653 C C . GLU A 1 88 ? -11.924 -5.174 37.888 1.00 84.06 88 GLU A C 1
ATOM 655 O O . GLU A 1 88 ? -12.837 -4.405 38.194 1.00 84.06 88 GLU A O 1
ATOM 660 N N . LEU A 1 89 ? -11.229 -5.047 36.749 1.00 82.62 89 LEU A N 1
ATOM 661 C CA . LEU A 1 89 ? -11.431 -3.954 35.795 1.00 82.62 89 LEU A CA 1
ATOM 662 C C . LEU A 1 89 ? -12.847 -3.988 35.189 1.00 82.62 89 LEU A C 1
ATOM 664 O O . LEU A 1 89 ? -13.508 -2.953 35.089 1.00 82.62 89 LEU A O 1
ATOM 668 N N . ARG A 1 90 ? -13.345 -5.185 34.847 1.00 86.62 90 ARG A N 1
ATOM 669 C CA . ARG A 1 90 ? -14.721 -5.398 34.355 1.00 86.62 90 ARG A CA 1
ATOM 670 C C . ARG A 1 90 ? -15.766 -5.008 35.397 1.00 86.62 90 ARG A C 1
ATOM 672 O O . ARG A 1 90 ? -16.690 -4.259 35.103 1.00 86.62 90 ARG A O 1
ATOM 679 N N . THR A 1 91 ? -15.571 -5.450 36.637 1.00 85.81 91 THR A N 1
ATOM 680 C CA . THR A 1 91 ? -16.480 -5.132 37.746 1.00 85.81 91 THR A CA 1
ATOM 681 C C . THR A 1 91 ? -16.503 -3.626 38.030 1.00 85.81 91 THR A C 1
ATOM 683 O O . THR A 1 91 ? -17.559 -3.068 38.321 1.00 85.81 91 THR A O 1
ATOM 686 N N . ALA A 1 92 ? -15.358 -2.946 37.912 1.00 84.19 92 ALA A N 1
ATOM 687 C CA . ALA A 1 92 ? -15.263 -1.500 38.087 1.00 84.19 92 ALA A CA 1
ATOM 688 C C . ALA A 1 92 ? -15.984 -0.712 36.978 1.00 84.19 92 ALA A C 1
ATOM 690 O O . ALA A 1 92 ? -16.601 0.310 37.282 1.00 84.19 92 ALA A O 1
ATOM 691 N N . LEU A 1 93 ? -15.933 -1.172 35.723 1.00 84.50 93 LEU A N 1
ATOM 692 C CA . LEU A 1 93 ? -16.707 -0.591 34.616 1.00 84.50 93 LEU A CA 1
ATOM 693 C C . LEU A 1 93 ? -18.216 -0.681 34.891 1.00 84.50 93 LEU A C 1
ATOM 695 O O . LEU A 1 93 ? -18.920 0.332 34.831 1.00 84.50 93 LEU A O 1
ATOM 699 N N . ASP A 1 94 ? -18.689 -1.870 35.274 1.00 82.69 94 ASP A N 1
ATOM 700 C CA . ASP A 1 94 ? -20.106 -2.129 35.551 1.00 82.69 94 ASP A CA 1
ATOM 701 C C . ASP A 1 94 ? -20.616 -1.323 36.754 1.00 82.69 94 ASP A C 1
ATOM 703 O O . ASP A 1 94 ? -21.659 -0.670 36.677 1.00 82.69 94 ASP A O 1
ATOM 707 N N . ALA A 1 95 ? -19.868 -1.322 37.864 1.00 82.44 95 ALA A N 1
ATOM 708 C CA . ALA A 1 95 ? -20.257 -0.639 39.099 1.00 82.44 95 ALA A CA 1
ATOM 709 C C . ALA A 1 95 ? -20.392 0.883 38.926 1.00 82.44 95 ALA A C 1
ATOM 711 O O . ALA A 1 95 ? -21.224 1.511 39.582 1.00 82.44 95 ALA A O 1
ATOM 712 N N . ASN A 1 96 ? -19.587 1.474 38.040 1.00 80.44 96 ASN A N 1
ATOM 713 C CA . ASN A 1 96 ? -19.595 2.912 37.774 1.00 80.44 96 ASN A CA 1
ATOM 714 C C . ASN A 1 96 ? -20.539 3.312 36.632 1.00 80.44 96 ASN A C 1
ATOM 716 O O . ASN A 1 96 ? -20.776 4.505 36.428 1.00 80.44 96 ASN A O 1
ATOM 720 N N . GLY A 1 97 ? -21.080 2.343 35.888 1.00 80.69 97 GLY A N 1
ATOM 721 C CA . GLY A 1 97 ? -21.880 2.609 34.695 1.00 80.69 97 GLY A CA 1
ATOM 722 C C . GLY A 1 97 ? -21.091 3.340 33.605 1.00 80.69 97 GLY A C 1
ATOM 723 O O . GLY A 1 97 ? -21.669 4.157 32.878 1.00 80.69 97 GLY A O 1
ATOM 724 N N . ASP A 1 98 ? -19.779 3.089 33.516 1.00 82.38 98 ASP A N 1
ATOM 725 C CA . ASP A 1 98 ? -18.928 3.641 32.463 1.00 82.38 98 ASP A CA 1
ATOM 726 C C . ASP A 1 98 ? -19.447 3.144 31.105 1.00 82.38 98 ASP A C 1
ATOM 728 O O . ASP A 1 98 ? -19.619 1.947 30.875 1.00 82.38 98 ASP A O 1
ATOM 732 N N . LYS A 1 99 ? -19.738 4.074 30.192 1.00 83.75 99 LYS A N 1
ATOM 733 C CA . LYS A 1 99 ? -20.249 3.733 28.860 1.00 83.75 99 LYS A CA 1
ATOM 734 C C . LYS A 1 99 ? -19.093 3.560 27.878 1.00 83.75 99 LYS A C 1
ATOM 736 O O . LYS A 1 99 ? -18.147 4.349 27.939 1.00 83.75 99 LYS A O 1
ATOM 741 N N . PRO A 1 100 ? -19.189 2.607 26.936 1.00 87.75 100 PRO A N 1
ATOM 742 C CA . PRO A 1 100 ? -18.192 2.486 25.888 1.00 87.75 100 PRO A CA 1
ATOM 743 C C . PRO A 1 100 ? -18.167 3.747 25.023 1.00 87.75 100 PRO A C 1
ATOM 745 O O . PRO A 1 100 ? -19.197 4.387 24.788 1.00 87.75 100 PRO A O 1
ATOM 748 N N . LEU A 1 101 ? -16.981 4.085 24.516 1.00 85.19 101 LEU A N 1
ATOM 749 C CA . LEU A 1 101 ? -16.807 5.127 23.502 1.00 85.19 101 LEU A CA 1
ATOM 750 C C . LEU A 1 101 ? -17.531 4.756 22.203 1.00 85.19 101 LEU A C 1
ATOM 752 O O . LEU A 1 101 ? -17.901 5.634 21.422 1.00 85.19 101 LEU A O 1
ATOM 756 N N . GLY A 1 102 ? -17.665 3.453 21.959 1.00 83.56 102 GLY A N 1
ATOM 757 C CA . GLY A 1 102 ? -18.186 2.873 20.736 1.00 83.56 102 GLY A CA 1
ATOM 758 C C . GLY A 1 102 ? -17.857 1.387 20.626 1.00 83.56 102 GLY A C 1
ATOM 759 O O . GLY A 1 102 ? -17.485 0.758 21.614 1.00 83.56 102 GLY A O 1
ATOM 760 N N . LYS A 1 103 ? -17.975 0.842 19.417 1.00 83.56 103 LYS A N 1
ATOM 761 C CA . LYS A 1 103 ? -17.700 -0.562 19.089 1.00 83.56 103 LYS A CA 1
ATOM 762 C C . LYS A 1 103 ? -16.558 -0.706 18.085 1.00 83.56 103 LYS A C 1
ATOM 764 O O . LYS A 1 103 ? -16.308 0.196 17.290 1.00 83.56 103 LYS A O 1
ATOM 769 N N . LEU A 1 104 ? -15.876 -1.844 18.096 1.00 79.62 104 LEU A N 1
ATOM 770 C CA . LEU A 1 104 ? -14.810 -2.163 17.150 1.00 79.62 104 LEU A CA 1
ATOM 771 C C . LEU A 1 104 ? -15.378 -2.680 15.818 1.00 79.62 104 LEU A C 1
ATOM 773 O O . LEU A 1 104 ? -16.164 -3.631 15.787 1.00 79.62 104 LEU A O 1
ATOM 777 N N . LEU A 1 105 ? -14.930 -2.099 14.707 1.00 79.88 105 LEU A N 1
ATOM 778 C CA . LEU A 1 105 ? -15.146 -2.616 13.360 1.00 79.88 105 LEU A CA 1
ATOM 779 C C . LEU A 1 105 ? -14.316 -3.878 13.169 1.00 79.88 105 LEU A C 1
ATOM 781 O O . LEU A 1 105 ? -13.091 -3.860 13.256 1.00 79.88 105 LEU A O 1
ATOM 785 N N . THR A 1 106 ? -14.999 -4.970 12.856 1.00 72.25 106 THR A N 1
ATOM 786 C CA . THR A 1 106 ? -14.387 -6.281 12.625 1.00 72.25 106 THR A CA 1
ATOM 787 C C . THR A 1 106 ? -14.773 -6.809 11.250 1.00 72.25 106 THR A C 1
ATOM 789 O O . THR A 1 106 ? -15.794 -6.414 10.676 1.00 72.25 106 THR A O 1
ATOM 792 N N . TRP A 1 107 ? -13.953 -7.709 10.707 1.00 70.12 107 TRP A N 1
ATOM 793 C CA . TRP A 1 107 ? -14.325 -8.459 9.513 1.00 70.12 107 TRP A CA 1
ATOM 794 C C . TRP A 1 107 ? -15.495 -9.390 9.841 1.00 70.12 107 TRP A C 1
ATOM 796 O O . TRP A 1 107 ? -15.453 -10.144 10.811 1.00 70.12 107 TRP A O 1
ATOM 806 N N . LYS A 1 108 ? -16.553 -9.332 9.036 1.00 71.31 108 LYS A N 1
ATOM 807 C CA . LYS A 1 108 ? -17.766 -10.132 9.167 1.00 71.31 108 LYS A CA 1
ATOM 808 C C . LYS A 1 108 ? -17.810 -11.153 8.044 1.00 71.31 108 LYS A C 1
ATOM 810 O O . LYS A 1 108 ? -17.634 -10.815 6.872 1.00 71.31 108 LYS A O 1
ATOM 815 N N . HIS A 1 109 ? -18.066 -12.407 8.398 1.00 67.25 109 HIS A N 1
ATOM 816 C CA . HIS A 1 109 ? -18.441 -13.396 7.397 1.00 67.25 109 HIS A CA 1
ATOM 817 C C . HIS A 1 109 ? -19.788 -13.002 6.767 1.00 67.25 109 HIS A C 1
ATOM 819 O O . HIS A 1 109 ? -20.658 -12.514 7.491 1.00 67.25 109 HIS A O 1
ATOM 825 N N . PRO A 1 110 ? -19.993 -13.233 5.456 1.00 65.06 110 PRO A N 1
ATOM 826 C CA . PRO A 1 110 ? -21.276 -12.955 4.805 1.00 65.06 110 PRO A CA 1
ATOM 827 C C . PRO A 1 110 ? -22.474 -13.625 5.498 1.00 65.06 110 PRO A C 1
ATOM 829 O O . PRO A 1 110 ? -23.559 -13.051 5.553 1.00 65.06 110 PRO A O 1
ATOM 832 N N . GLU A 1 111 ? -22.262 -14.810 6.077 1.00 67.88 111 GLU A N 1
ATOM 833 C CA . GLU A 1 111 ? -23.261 -15.542 6.867 1.00 67.88 111 GLU A CA 1
ATOM 834 C C . GLU A 1 111 ? -23.703 -14.741 8.100 1.00 67.88 111 GLU A C 1
ATOM 836 O O . GLU A 1 111 ? -24.894 -14.515 8.282 1.00 67.88 111 GLU A O 1
ATOM 841 N N . VAL A 1 112 ? -22.752 -14.196 8.868 1.00 72.62 112 VAL A N 1
ATOM 842 C CA . VAL A 1 112 ? -23.031 -13.350 10.045 1.00 72.62 112 VAL A CA 1
ATOM 843 C C . VAL A 1 112 ? -23.789 -12.084 9.650 1.00 72.62 112 VAL A C 1
ATOM 845 O O . VAL A 1 112 ? -24.705 -11.668 10.352 1.00 72.62 112 VAL A O 1
ATOM 848 N N . VAL A 1 113 ? -23.436 -11.468 8.516 1.00 75.12 113 VAL A N 1
ATOM 849 C CA . VAL A 1 113 ? -24.171 -10.296 8.011 1.00 75.12 113 VAL A CA 1
ATOM 850 C C . VAL A 1 113 ? -25.618 -10.665 7.682 1.00 75.12 113 VAL A C 1
ATOM 852 O O . VAL A 1 113 ? -26.528 -9.919 8.023 1.00 75.12 113 VAL A O 1
ATOM 855 N N . SER A 1 114 ? -25.837 -11.837 7.087 1.00 72.88 114 SER A N 1
ATOM 856 C CA . SER A 1 114 ? -27.172 -12.321 6.710 1.00 72.88 114 SER A CA 1
ATOM 857 C C . SER A 1 114 ? -28.048 -12.683 7.917 1.00 72.88 114 SER A C 1
ATOM 859 O O . SER A 1 114 ? -29.271 -12.638 7.820 1.00 72.88 114 SER A O 1
ATOM 861 N N . GLU A 1 115 ? -27.444 -13.030 9.059 1.00 78.00 115 GLU A N 1
ATOM 862 C CA . GLU A 1 115 ? -28.155 -13.264 10.325 1.00 78.00 115 GLU A CA 1
ATOM 863 C C . GLU A 1 115 ? -28.699 -11.969 10.956 1.00 78.00 115 GLU A C 1
ATOM 865 O O . GLU A 1 115 ? -29.637 -12.023 11.754 1.00 78.00 115 GLU A O 1
ATOM 870 N N . HIS A 1 116 ? -28.143 -10.809 10.589 1.00 79.50 116 HIS A N 1
ATOM 871 C CA . HIS A 1 116 ? -28.577 -9.487 11.049 1.00 79.50 116 HIS A CA 1
ATOM 872 C C . HIS A 1 116 ? -29.672 -8.942 10.122 1.00 79.50 116 HIS A C 1
ATOM 874 O O . HIS A 1 116 ? -29.504 -7.969 9.387 1.00 79.50 116 HIS A O 1
ATOM 880 N N . ASP A 1 117 ? -30.814 -9.629 10.149 1.00 76.38 117 ASP A N 1
ATOM 881 C CA . ASP A 1 117 ? -31.949 -9.455 9.239 1.00 76.38 117 ASP A CA 1
ATOM 882 C C . ASP A 1 117 ? -33.052 -8.518 9.765 1.00 76.38 117 ASP A C 1
ATOM 884 O O . ASP A 1 117 ? -34.129 -8.421 9.166 1.00 76.38 117 ASP A O 1
ATOM 888 N N . GLY A 1 118 ? -32.825 -7.851 10.902 1.00 77.00 118 GLY A N 1
ATOM 889 C CA . GLY A 1 118 ? -33.819 -6.990 11.547 1.00 77.00 118 GLY A 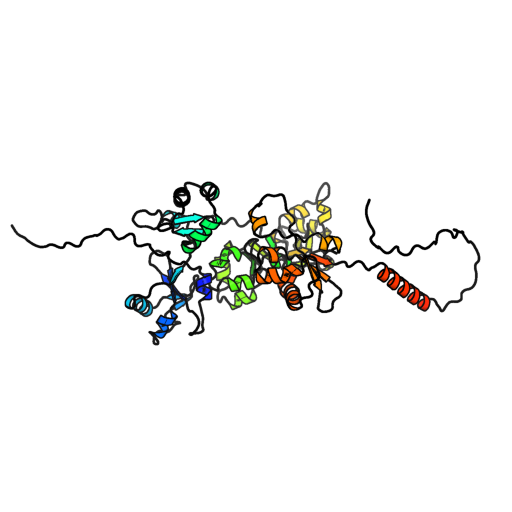CA 1
ATOM 890 C C . GLY A 1 118 ? -34.993 -7.730 12.208 1.00 77.00 118 GLY A C 1
ATOM 891 O O . GLY A 1 118 ? -35.948 -7.083 12.647 1.00 77.00 118 GLY A O 1
ATOM 892 N N . ARG A 1 119 ? -34.983 -9.073 12.260 1.00 71.69 119 ARG A N 1
ATOM 893 C CA . ARG A 1 119 ? -36.052 -9.890 12.865 1.00 71.69 119 ARG A CA 1
ATOM 894 C C . ARG A 1 119 ? -35.692 -10.315 14.282 1.00 71.69 119 ARG A C 1
ATOM 896 O O . ARG A 1 119 ? -34.532 -10.310 14.674 1.00 71.69 119 ARG A O 1
ATOM 903 N N . ASP A 1 120 ? -36.707 -10.661 15.072 1.00 68.56 120 ASP A N 1
ATOM 904 C CA . ASP A 1 120 ? -36.549 -11.161 16.448 1.00 68.56 120 ASP A CA 1
ATOM 905 C C . ASP A 1 120 ? -35.743 -10.230 17.377 1.00 68.56 120 ASP A C 1
ATOM 907 O O . ASP A 1 120 ? -35.129 -10.661 18.350 1.00 68.56 120 ASP A O 1
ATOM 911 N N . GLY A 1 121 ? -35.765 -8.923 17.089 1.00 67.25 121 GLY A N 1
ATOM 912 C CA . GLY A 1 121 ? -35.025 -7.909 17.842 1.00 67.25 121 GLY A CA 1
ATOM 913 C C . GLY A 1 121 ? -33.539 -7.803 17.488 1.00 67.25 121 GLY A C 1
ATOM 914 O O . GLY A 1 121 ? -32.825 -7.083 18.185 1.00 67.25 121 GLY A O 1
ATOM 915 N N . ARG A 1 122 ? -33.080 -8.493 16.435 1.00 72.06 122 ARG A N 1
ATOM 916 C CA . ARG A 1 122 ? -31.738 -8.330 15.864 1.00 72.06 122 ARG A CA 1
ATOM 917 C C . ARG A 1 122 ? -31.634 -7.029 15.079 1.00 72.06 122 ARG A C 1
ATOM 919 O O . ARG A 1 122 ? -32.636 -6.503 14.594 1.00 72.06 122 ARG A O 1
ATOM 926 N N . ASP A 1 123 ? -30.410 -6.533 14.954 1.00 81.56 123 ASP A N 1
ATOM 927 C CA . ASP A 1 123 ? -30.116 -5.380 14.113 1.00 81.56 123 ASP A CA 1
ATOM 928 C C . ASP A 1 123 ? -30.283 -5.760 12.621 1.00 81.56 123 ASP A C 1
ATOM 930 O O . ASP A 1 123 ? -30.196 -6.932 12.250 1.00 81.56 123 ASP A O 1
ATOM 934 N N . LEU A 1 124 ? -30.577 -4.777 11.770 1.00 84.81 124 LEU A N 1
ATOM 935 C CA . LEU A 1 124 ? -30.683 -4.909 10.318 1.00 84.81 124 LEU A CA 1
ATOM 936 C C . LEU A 1 124 ? -29.406 -4.375 9.677 1.00 84.81 124 LEU A C 1
ATOM 938 O O . LEU A 1 124 ? -29.138 -3.173 9.750 1.00 84.81 124 LEU A O 1
ATOM 942 N N . TRP A 1 125 ? -28.620 -5.247 9.051 1.00 88.00 125 TRP A N 1
ATOM 943 C CA . TRP A 1 125 ? -27.359 -4.870 8.418 1.00 88.00 125 TRP A CA 1
ATOM 944 C C . TRP A 1 125 ? -27.451 -4.907 6.893 1.00 88.00 125 TRP A C 1
ATOM 946 O O . TRP A 1 125 ? -28.101 -5.772 6.316 1.00 88.00 125 TRP A O 1
ATOM 956 N N . CYS A 1 126 ? -26.764 -3.983 6.223 1.00 86.62 126 CYS A N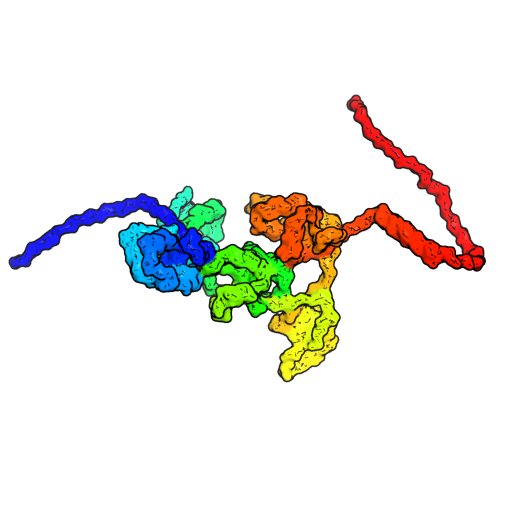 1
ATOM 957 C CA . CYS A 1 126 ? -26.610 -3.985 4.769 1.00 86.62 126 CYS A CA 1
ATOM 958 C C . CYS A 1 126 ? -25.148 -3.806 4.358 1.00 86.62 126 CYS A C 1
ATOM 960 O O . CYS A 1 126 ? -24.310 -3.368 5.147 1.00 86.62 126 CYS A O 1
ATOM 962 N N . THR A 1 127 ? -24.838 -4.099 3.095 1.00 82.50 127 THR A N 1
ATOM 963 C CA . THR A 1 127 ? -23.473 -3.997 2.564 1.00 82.50 127 THR A CA 1
ATOM 964 C C . THR A 1 127 ? -23.412 -3.100 1.340 1.00 82.50 127 THR A C 1
ATOM 966 O O . THR A 1 127 ? -24.170 -3.295 0.391 1.00 82.50 127 THR A O 1
ATOM 969 N N . ILE A 1 128 ? -22.477 -2.149 1.339 1.00 79.69 128 ILE A N 1
ATOM 970 C CA . ILE A 1 128 ? -22.151 -1.321 0.171 1.00 79.69 128 ILE A CA 1
ATOM 971 C C . ILE A 1 128 ? -20.652 -1.469 -0.086 1.00 79.69 128 ILE A C 1
ATOM 973 O O . ILE A 1 128 ? -19.824 -1.108 0.753 1.00 79.69 128 ILE A O 1
ATOM 977 N N . GLY A 1 129 ? -20.296 -2.047 -1.235 1.00 74.25 129 GLY A N 1
ATOM 978 C CA . GLY A 1 129 ? -18.926 -2.492 -1.491 1.00 74.25 129 GLY A CA 1
ATOM 979 C C . GLY A 1 129 ? -18.513 -3.583 -0.498 1.00 74.25 129 GLY A C 1
ATOM 980 O O . GLY A 1 129 ? -19.205 -4.586 -0.356 1.00 74.25 129 GLY A O 1
ATOM 981 N N . ASN A 1 130 ? -17.398 -3.380 0.204 1.00 72.25 130 ASN A N 1
ATOM 982 C CA . ASN A 1 130 ? -16.904 -4.281 1.248 1.00 72.25 130 ASN A CA 1
ATOM 983 C C . ASN A 1 130 ? -17.242 -3.811 2.674 1.00 72.25 130 ASN A C 1
ATOM 985 O O . ASN A 1 130 ? -16.724 -4.383 3.629 1.00 72.25 130 ASN A O 1
ATOM 989 N N . VAL A 1 131 ? -18.056 -2.767 2.844 1.00 72.88 131 VAL A N 1
ATOM 990 C CA . VAL A 1 131 ? -18.383 -2.202 4.162 1.00 72.88 131 VAL A CA 1
ATOM 991 C C . VAL A 1 131 ? -19.772 -2.662 4.592 1.00 72.88 131 VAL A C 1
ATOM 993 O O . VAL A 1 131 ? -20.713 -2.628 3.798 1.00 72.88 131 VAL A O 1
ATOM 996 N N . VAL A 1 132 ? -19.891 -3.079 5.851 1.00 82.62 132 VAL A N 1
ATOM 997 C CA . VAL A 1 132 ? -21.143 -3.476 6.504 1.00 82.62 132 VAL A CA 1
ATOM 998 C C . VAL A 1 132 ? -21.658 -2.300 7.331 1.00 82.62 132 VAL A C 1
ATOM 1000 O O . VAL A 1 132 ? -20.887 -1.677 8.067 1.00 82.62 132 VAL A O 1
ATOM 1003 N N . TYR A 1 133 ? -22.947 -2.000 7.214 1.00 86.31 133 TYR A N 1
ATOM 1004 C CA . TYR A 1 133 ? -23.625 -0.908 7.908 1.00 86.31 133 TYR A CA 1
ATOM 1005 C C . TYR A 1 133 ? -24.816 -1.435 8.705 1.00 86.31 133 TYR A C 1
ATOM 1007 O O . TYR A 1 133 ? -25.611 -2.201 8.170 1.00 86.31 133 TYR A O 1
ATOM 1015 N N . ASP A 1 134 ? -24.967 -0.980 9.947 1.00 86.31 134 ASP A N 1
ATOM 1016 C CA . ASP A 1 134 ? -26.152 -1.199 10.776 1.00 86.31 134 ASP A CA 1
ATOM 1017 C C . ASP A 1 134 ? -27.198 -0.119 10.477 1.00 86.31 134 ASP A C 1
ATOM 1019 O O . ASP A 1 134 ? -27.085 1.028 10.915 1.00 86.31 134 ASP A O 1
ATOM 1023 N N . ILE A 1 135 ? -28.230 -0.485 9.720 1.00 88.38 135 ILE A N 1
ATOM 1024 C CA . ILE A 1 135 ? -29.283 0.433 9.277 1.00 88.38 135 ILE A CA 1
ATOM 1025 C C . ILE A 1 135 ? -30.535 0.399 10.165 1.00 88.38 135 ILE A C 1
ATOM 1027 O O . ILE A 1 135 ? -31.515 1.071 9.854 1.00 88.38 135 ILE A O 1
ATOM 1031 N N . THR A 1 136 ? -30.507 -0.307 11.302 1.00 84.88 136 THR A N 1
ATOM 1032 C CA . THR A 1 136 ? -31.666 -0.494 12.206 1.00 84.88 136 THR A CA 1
ATOM 1033 C C . THR A 1 136 ? -32.316 0.818 12.649 1.00 84.88 136 THR A C 1
ATOM 1035 O O . THR A 1 136 ? -33.530 0.902 12.820 1.00 84.88 136 THR A O 1
ATOM 1038 N N . GLY A 1 137 ? -31.501 1.851 12.871 1.00 83.06 137 GLY A N 1
ATOM 1039 C CA . GLY A 1 137 ? -31.939 3.179 13.308 1.00 83.06 137 GLY A CA 1
ATOM 1040 C C . GLY A 1 137 ? -31.573 4.295 12.335 1.00 83.06 137 GLY A C 1
ATOM 1041 O O . GLY A 1 137 ? -31.526 5.456 12.747 1.00 83.06 137 GLY A O 1
ATOM 1042 N N . PHE A 1 138 ? -31.247 3.960 11.085 1.00 85.81 138 PHE A N 1
ATOM 1043 C CA . PHE A 1 138 ? -30.746 4.933 10.123 1.00 85.81 138 PHE A CA 1
ATOM 1044 C C . PHE A 1 138 ? -31.844 5.940 9.721 1.00 85.81 138 PHE A C 1
ATOM 1046 O O . PHE A 1 138 ? -32.949 5.535 9.357 1.00 85.81 138 PHE A O 1
ATOM 1053 N N . PRO A 1 139 ? -31.591 7.263 9.798 1.00 87.38 139 PRO A N 1
ATOM 1054 C CA . PRO A 1 139 ? -32.583 8.276 9.455 1.00 87.38 139 PRO A CA 1
ATOM 1055 C C . PRO A 1 139 ? -32.662 8.445 7.935 1.00 87.38 139 PRO A C 1
ATOM 1057 O O . PRO A 1 139 ? -31.976 9.298 7.365 1.00 87.38 139 PRO A O 1
ATOM 1060 N N . PHE A 1 140 ? -33.505 7.634 7.296 1.00 90.25 140 PHE A N 1
ATOM 1061 C CA . PHE A 1 140 ? -33.692 7.673 5.850 1.00 90.25 140 PHE A CA 1
ATOM 1062 C C . PHE A 1 140 ? -34.126 9.064 5.367 1.00 90.25 140 PHE A C 1
ATOM 1064 O O . PHE A 1 140 ? -35.017 9.697 5.939 1.00 90.25 140 PHE A O 1
ATOM 1071 N N . SER A 1 141 ? -33.500 9.542 4.292 1.00 87.19 141 SER A N 1
ATOM 1072 C CA . SER A 1 141 ? -33.821 10.832 3.670 1.00 87.19 141 SER A CA 1
ATOM 1073 C C . SER A 1 141 ? -35.079 10.768 2.794 1.00 87.19 141 SER A C 1
ATOM 1075 O O . SER A 1 141 ? -35.737 11.785 2.563 1.00 87.19 141 SER A O 1
ATOM 1077 N N . SER A 1 142 ? -35.427 9.572 2.305 1.00 90.25 142 SER A N 1
ATOM 1078 C CA . SER A 1 142 ? -36.576 9.317 1.437 1.00 90.25 142 SER A CA 1
ATOM 1079 C C . SER A 1 142 ? -36.997 7.843 1.477 1.00 90.25 142 SER A C 1
ATOM 1081 O O . SER A 1 142 ? -36.191 6.974 1.799 1.00 90.25 142 SER A O 1
ATOM 1083 N N . GLY A 1 143 ? -38.236 7.545 1.070 1.00 88.62 143 GLY A N 1
ATOM 1084 C CA . GLY A 1 143 ? -38.709 6.157 0.958 1.00 88.62 143 GLY A CA 1
ATOM 1085 C C . GLY A 1 143 ? -37.962 5.332 -0.101 1.00 88.62 143 GLY A C 1
ATOM 1086 O O . GLY A 1 143 ? -37.841 4.124 0.046 1.00 88.62 143 GLY A O 1
ATOM 1087 N N . LYS A 1 144 ? -37.400 5.978 -1.135 1.00 88.25 144 LYS A N 1
ATOM 1088 C CA . LYS A 1 144 ? -36.539 5.305 -2.124 1.00 88.25 144 LYS A CA 1
ATOM 1089 C C . LYS A 1 144 ? -35.210 4.856 -1.516 1.00 88.25 144 LYS A C 1
ATOM 1091 O O . LYS A 1 144 ? -34.724 3.779 -1.832 1.00 88.25 144 LYS A O 1
ATOM 1096 N N . GLU A 1 145 ? -34.625 5.686 -0.654 1.00 91.75 145 GLU A N 1
ATOM 1097 C CA . GLU A 1 145 ? -33.398 5.345 0.073 1.00 91.75 145 GLU A CA 1
ATOM 1098 C C . GLU A 1 145 ? -33.630 4.193 1.052 1.00 91.75 145 GLU A C 1
ATOM 1100 O O . GLU A 1 145 ? -32.812 3.279 1.134 1.00 91.75 145 GLU A O 1
ATOM 1105 N N . GLU A 1 146 ? -34.759 4.227 1.760 1.00 92.12 146 GLU A N 1
ATOM 1106 C CA . GLU A 1 146 ? -35.182 3.142 2.642 1.00 92.12 146 GLU A CA 1
ATOM 1107 C C . GLU A 1 146 ? -35.337 1.824 1.874 1.00 92.12 146 GLU A C 1
ATOM 1109 O O . GLU A 1 146 ? -34.736 0.819 2.251 1.00 92.12 146 GLU A O 1
ATOM 1114 N N . GLU A 1 147 ? -36.057 1.837 0.748 1.00 90.25 147 GLU A N 1
ATOM 1115 C CA . GLU A 1 147 ? -36.223 0.663 -0.114 1.00 90.25 147 GLU A CA 1
ATOM 1116 C C . GLU A 1 147 ? -34.876 0.125 -0.623 1.00 90.25 147 GLU A C 1
ATOM 1118 O O . GLU A 1 147 ? -34.620 -1.075 -0.532 1.00 90.25 147 GLU A O 1
ATOM 1123 N N . ALA A 1 148 ? -33.986 1.003 -1.095 1.00 89.19 148 ALA A N 1
ATOM 1124 C CA . ALA A 1 148 ? -32.679 0.619 -1.622 1.00 89.19 148 ALA A CA 1
ATOM 1125 C C . ALA A 1 148 ? -31.790 -0.069 -0.575 1.00 89.19 148 ALA A C 1
ATOM 1127 O O . ALA A 1 148 ? -31.214 -1.124 -0.846 1.00 89.19 148 ALA A O 1
ATOM 1128 N N . LEU A 1 149 ? -31.682 0.498 0.631 1.00 88.38 149 LEU A N 1
ATOM 1129 C CA . LEU A 1 149 ? -30.852 -0.074 1.696 1.00 88.38 149 LEU A CA 1
ATOM 1130 C C . LEU A 1 149 ? -31.432 -1.385 2.243 1.00 88.38 149 LEU A C 1
ATOM 1132 O O . LEU A 1 149 ? -30.675 -2.305 2.553 1.00 88.38 149 LEU A O 1
ATOM 1136 N N . ILE A 1 150 ? -32.760 -1.504 2.303 1.00 85.12 150 ILE A N 1
ATOM 1137 C CA . ILE A 1 150 ? -33.443 -2.751 2.663 1.00 85.12 150 ILE A CA 1
ATOM 1138 C C . ILE A 1 150 ? -33.214 -3.826 1.592 1.00 85.12 150 ILE A C 1
ATOM 1140 O O . ILE A 1 150 ? -32.930 -4.978 1.923 1.00 85.12 150 ILE A O 1
ATOM 1144 N N . ASP A 1 151 ? -33.302 -3.476 0.309 1.00 84.00 151 ASP A N 1
ATOM 1145 C CA . ASP A 1 151 ? -33.025 -4.413 -0.781 1.00 84.00 151 ASP A CA 1
ATOM 1146 C C . ASP A 1 151 ? -31.581 -4.929 -0.736 1.00 84.00 151 ASP A C 1
ATOM 1148 O O . ASP A 1 151 ? -31.352 -6.114 -0.992 1.00 84.00 151 ASP A O 1
ATOM 1152 N N . LEU A 1 152 ? -30.626 -4.079 -0.346 1.00 82.19 152 LEU A N 1
ATOM 1153 C CA . LEU A 1 152 ? -29.239 -4.481 -0.113 1.00 82.19 152 LEU A CA 1
ATOM 1154 C C . LEU A 1 152 ? -29.082 -5.379 1.117 1.00 82.19 152 LEU A C 1
ATOM 1156 O O . LEU A 1 152 ? -28.361 -6.370 1.039 1.00 82.19 152 LEU A O 1
ATOM 1160 N N . ALA A 1 153 ? -29.767 -5.078 2.225 1.00 82.38 153 ALA A N 1
ATOM 1161 C CA . ALA A 1 153 ? -29.744 -5.899 3.440 1.00 82.38 153 ALA A CA 1
ATOM 1162 C C . ALA A 1 153 ? -30.208 -7.340 3.182 1.00 82.38 153 ALA A C 1
ATOM 1164 O O . ALA A 1 153 ? -29.635 -8.295 3.696 1.00 82.38 153 ALA A O 1
ATOM 1165 N N . PHE A 1 154 ? -31.221 -7.506 2.328 1.00 79.06 154 PHE A N 1
ATOM 1166 C CA . PHE A 1 154 ? -31.761 -8.816 1.967 1.00 79.06 154 PHE A CA 1
ATOM 1167 C C . PHE A 1 154 ? -31.127 -9.430 0.710 1.00 79.06 154 PHE A C 1
ATOM 1169 O O . PHE A 1 154 ? -31.614 -10.455 0.231 1.00 79.06 154 PHE A O 1
ATOM 1176 N N . GLY A 1 155 ? -30.087 -8.808 0.143 1.00 73.31 155 GLY A N 1
ATOM 1177 C CA . GLY A 1 155 ? -29.414 -9.298 -1.064 1.00 73.31 155 GLY A CA 1
ATOM 1178 C C . GLY A 1 155 ? -30.322 -9.392 -2.298 1.00 73.31 155 GLY A C 1
ATOM 1179 O O . GLY A 1 155 ? -30.073 -10.204 -3.186 1.00 73.31 155 GLY A O 1
ATOM 1180 N N . LYS A 1 156 ? -31.397 -8.594 -2.361 1.00 77.19 156 LYS A N 1
ATOM 1181 C CA . LYS A 1 156 ? -32.362 -8.592 -3.476 1.00 77.19 156 LYS A CA 1
ATOM 1182 C C . LYS A 1 156 ? -31.830 -7.882 -4.719 1.00 77.19 156 LYS A C 1
ATOM 1184 O O . LYS A 1 156 ? -32.273 -8.180 -5.826 1.00 77.19 156 LYS A O 1
ATOM 1189 N N . LYS A 1 157 ? -30.922 -6.922 -4.530 1.00 74.25 157 LYS A N 1
ATOM 1190 C CA . LYS A 1 157 ? -30.296 -6.109 -5.581 1.00 74.25 157 LYS A CA 1
ATOM 1191 C C . LYS A 1 157 ? -28.807 -5.945 -5.301 1.00 74.25 157 LYS A C 1
ATOM 1193 O O . LYS A 1 157 ? -28.372 -6.050 -4.156 1.00 74.25 157 LYS A O 1
ATOM 1198 N N . THR A 1 158 ? -28.029 -5.660 -6.344 1.00 74.56 158 THR A N 1
ATOM 1199 C CA . THR A 1 158 ? -26.634 -5.232 -6.177 1.00 74.56 158 THR A CA 1
ATOM 1200 C C . THR A 1 158 ? -26.571 -3.757 -5.773 1.00 74.56 158 THR A C 1
ATOM 1202 O O . THR A 1 158 ? -27.524 -3.010 -5.990 1.00 74.56 158 THR A O 1
ATOM 1205 N N . ALA A 1 159 ? -25.441 -3.305 -5.216 1.00 72.88 159 ALA A N 1
ATOM 1206 C CA . ALA A 1 159 ? -25.245 -1.888 -4.887 1.00 72.88 159 ALA A CA 1
ATOM 1207 C C . ALA A 1 159 ? -25.352 -0.975 -6.119 1.00 72.88 159 ALA A C 1
ATOM 1209 O O . ALA A 1 159 ? -25.860 0.134 -5.998 1.00 72.88 159 ALA A O 1
ATOM 1210 N N . GLY A 1 160 ? -24.919 -1.450 -7.294 1.00 71.69 160 GLY A N 1
ATOM 1211 C CA . GLY A 1 160 ? -25.073 -0.713 -8.549 1.00 71.69 160 GLY A CA 1
ATOM 1212 C C . GLY A 1 160 ? -26.543 -0.511 -8.912 1.00 71.69 160 GLY A C 1
ATOM 1213 O O . GLY A 1 160 ? -26.949 0.609 -9.184 1.00 71.69 160 GLY A O 1
ATOM 1214 N N . ASP A 1 161 ? -27.350 -1.570 -8.821 1.00 75.94 161 ASP A N 1
ATOM 1215 C CA . ASP A 1 161 ? -28.771 -1.515 -9.193 1.00 75.94 161 ASP A CA 1
ATOM 1216 C C . ASP A 1 161 ? -29.637 -0.798 -8.145 1.00 75.94 161 ASP A C 1
ATOM 1218 O O . ASP A 1 161 ? -30.633 -0.160 -8.479 1.00 75.94 161 ASP A O 1
ATOM 1222 N N . ALA A 1 162 ? -29.303 -0.931 -6.859 1.00 80.31 162 ALA A N 1
ATOM 1223 C CA . ALA A 1 162 ? -30.093 -0.359 -5.771 1.00 80.31 162 ALA A CA 1
ATOM 1224 C C . ALA A 1 162 ? -29.864 1.149 -5.594 1.00 80.31 162 ALA A C 1
ATOM 1226 O O . ALA A 1 162 ? -30.768 1.848 -5.140 1.00 80.31 162 ALA A O 1
ATOM 1227 N N . LEU A 1 163 ? -28.665 1.648 -5.912 1.00 84.06 163 LEU A N 1
ATOM 1228 C CA . LEU A 1 163 ? -28.246 3.016 -5.589 1.00 84.06 163 LEU A CA 1
ATOM 1229 C C . LEU A 1 163 ? -28.204 3.966 -6.799 1.00 84.06 163 LEU A C 1
ATOM 1231 O O . LEU A 1 163 ? -27.864 5.131 -6.612 1.00 84.06 163 LEU A O 1
ATOM 1235 N N . ASP A 1 164 ? -28.552 3.500 -8.003 1.00 82.44 164 ASP A N 1
ATOM 1236 C CA . ASP A 1 164 ? -28.419 4.249 -9.270 1.00 82.44 164 ASP A CA 1
ATOM 1237 C C . ASP A 1 164 ? -29.147 5.612 -9.257 1.00 82.44 164 ASP A C 1
ATOM 1239 O O . ASP A 1 164 ? -28.646 6.616 -9.758 1.00 82.44 164 ASP A O 1
ATOM 1243 N N . ASP A 1 165 ? -30.300 5.674 -8.588 1.00 81.12 165 ASP A N 1
ATOM 1244 C CA . ASP A 1 165 ? -31.146 6.872 -8.489 1.00 81.12 165 ASP A CA 1
ATOM 1245 C C . ASP A 1 165 ? -30.844 7.761 -7.259 1.00 81.12 165 ASP A C 1
ATOM 1247 O O . ASP A 1 165 ? -31.608 8.687 -6.958 1.00 81.12 165 ASP A O 1
ATOM 1251 N N . LEU A 1 166 ? -29.775 7.480 -6.503 1.00 81.38 166 LEU A N 1
ATOM 1252 C CA . LEU A 1 166 ? -29.452 8.165 -5.245 1.00 81.38 166 LEU A CA 1
ATOM 1253 C C . LEU A 1 166 ? -28.155 8.980 -5.332 1.00 81.38 166 LEU A C 1
ATOM 1255 O O . LEU A 1 166 ? -27.217 8.644 -6.054 1.00 81.38 166 LEU A O 1
ATOM 1259 N N . ASP A 1 167 ? -28.054 10.035 -4.515 1.00 82.50 167 ASP A N 1
ATOM 1260 C CA . ASP A 1 167 ? -26.763 10.678 -4.251 1.00 82.50 167 ASP A CA 1
ATOM 1261 C C . ASP A 1 167 ? -25.934 9.782 -3.322 1.00 82.50 167 ASP A C 1
ATOM 1263 O O . ASP A 1 167 ? -25.987 9.877 -2.092 1.00 82.50 167 ASP A O 1
ATOM 1267 N N . VAL A 1 168 ? -25.169 8.879 -3.933 1.00 78.06 168 VAL A N 1
ATOM 1268 C CA . VAL A 1 168 ? -24.350 7.893 -3.219 1.00 78.06 168 VAL A CA 1
ATOM 1269 C C . VAL A 1 168 ? -23.324 8.560 -2.296 1.00 78.06 168 VAL A C 1
ATOM 1271 O O . VAL A 1 168 ? -23.017 8.017 -1.238 1.00 78.06 168 VAL A O 1
ATOM 1274 N N . ASN A 1 169 ? -22.806 9.745 -2.635 1.00 71.56 169 ASN A N 1
ATOM 1275 C CA . ASN A 1 169 ? -21.799 10.411 -1.803 1.00 71.56 169 ASN A CA 1
ATOM 1276 C C . ASN A 1 169 ? -22.409 10.964 -0.514 1.00 71.56 169 ASN A C 1
ATOM 1278 O O . ASN A 1 169 ? -21.821 10.802 0.560 1.00 71.56 169 ASN A O 1
ATOM 1282 N N . ASP A 1 170 ? -23.580 11.597 -0.611 1.00 81.38 170 ASP A N 1
ATOM 1283 C CA . ASP A 1 170 ? -24.329 12.046 0.565 1.00 81.38 170 ASP A CA 1
ATOM 1284 C C . ASP A 1 170 ? -24.745 10.849 1.431 1.00 81.38 170 ASP A C 1
ATOM 1286 O O . ASP A 1 170 ? -24.491 10.832 2.639 1.00 81.38 170 ASP A O 1
ATOM 1290 N N . LEU A 1 171 ? -25.289 9.804 0.800 1.00 83.06 171 LEU A N 1
ATOM 1291 C CA . LEU A 1 171 ? -25.708 8.579 1.474 1.00 83.06 171 LEU A CA 1
ATOM 1292 C C . LEU A 1 171 ? -24.555 7.920 2.241 1.00 83.06 171 LEU A C 1
ATOM 1294 O O . LEU A 1 171 ? -24.683 7.656 3.434 1.00 83.06 171 LEU A O 1
ATOM 1298 N N . VAL A 1 172 ? -23.407 7.700 1.594 1.00 77.00 172 VAL A N 1
ATOM 1299 C CA . VAL A 1 172 ? -22.224 7.090 2.226 1.00 77.00 172 VAL A CA 1
ATOM 1300 C C . VAL A 1 172 ? -21.671 7.977 3.343 1.00 77.00 172 VAL A C 1
ATOM 1302 O O . VAL A 1 172 ? -21.214 7.462 4.366 1.00 77.00 172 VAL A O 1
ATOM 1305 N N . THR A 1 173 ? -21.750 9.303 3.195 1.00 74.31 173 THR A N 1
ATOM 1306 C CA . THR A 1 173 ? -21.360 10.249 4.251 1.00 74.31 173 THR A CA 1
ATOM 1307 C C . THR A 1 173 ? -22.268 10.108 5.474 1.00 74.31 173 THR A C 1
ATOM 1309 O O . THR A 1 173 ? -21.770 9.998 6.596 1.00 74.31 173 THR A O 1
ATOM 1312 N N . ARG A 1 174 ? -23.592 10.039 5.276 1.00 87.19 174 ARG A N 1
ATOM 1313 C CA . ARG A 1 174 ? -24.572 9.838 6.358 1.00 87.19 174 ARG A CA 1
ATOM 1314 C C . ARG A 1 174 ? -24.517 8.447 6.976 1.00 87.19 174 ARG A C 1
ATOM 1316 O O . ARG A 1 174 ? -24.773 8.324 8.169 1.00 87.19 174 ARG A O 1
ATOM 1323 N N . LEU A 1 175 ? -24.176 7.424 6.197 1.00 82.19 175 LEU A N 1
ATOM 1324 C CA . LEU A 1 175 ? -23.974 6.051 6.663 1.00 82.19 175 LEU A CA 1
ATOM 1325 C C . LEU A 1 175 ? -22.651 5.866 7.414 1.00 82.19 175 LEU A C 1
ATOM 1327 O O . LEU A 1 175 ? -22.502 4.893 8.144 1.00 82.19 175 LEU A O 1
ATOM 1331 N N . GLY A 1 176 ? -21.690 6.785 7.277 1.00 76.75 176 GLY A N 1
ATOM 1332 C CA . GLY A 1 176 ? -20.385 6.716 7.941 1.00 76.75 176 GLY A CA 1
ATOM 1333 C C . GLY A 1 176 ? -20.443 6.358 9.437 1.00 76.75 176 GLY A C 1
ATOM 1334 O O . GLY A 1 176 ? -19.753 5.422 9.837 1.00 76.75 176 GLY A O 1
ATOM 1335 N N . PRO A 1 177 ? -21.287 7.021 10.253 1.00 72.88 177 PRO A N 1
ATOM 1336 C CA . PRO A 1 177 ? -21.481 6.696 11.670 1.00 72.88 177 PRO A CA 1
ATOM 1337 C C . PRO A 1 177 ? -22.119 5.329 11.956 1.00 72.88 177 PRO A C 1
ATOM 1339 O O . PRO A 1 177 ? -22.104 4.901 13.101 1.00 72.88 177 PRO A O 1
ATOM 1342 N N . TYR A 1 178 ? -22.695 4.668 10.951 1.00 80.31 178 TYR A N 1
ATOM 1343 C CA . TYR A 1 178 ? -23.430 3.405 11.074 1.00 80.31 178 TYR A CA 1
ATOM 1344 C C . TYR A 1 178 ? -22.629 2.199 10.565 1.00 80.31 178 TYR A C 1
ATOM 1346 O O . TYR A 1 178 ? -23.147 1.088 10.534 1.00 80.31 178 TYR A O 1
ATOM 1354 N N . LYS A 1 179 ? -21.371 2.385 10.145 1.00 79.94 179 LYS A N 1
ATOM 1355 C CA . LYS A 1 179 ? -20.482 1.275 9.765 1.00 79.94 179 LYS A CA 1
ATOM 1356 C C . LYS A 1 179 ? -20.339 0.315 10.939 1.00 79.94 179 LYS A C 1
ATOM 1358 O O . LYS A 1 179 ? -19.945 0.774 11.992 1.00 79.94 179 LYS A O 1
ATOM 1363 N N . CYS A 1 180 ? -20.569 -0.980 10.762 1.00 76.31 180 CYS A N 1
ATOM 1364 C CA . CYS A 1 180 ? -20.441 -1.983 11.828 1.00 76.31 180 CYS A CA 1
ATOM 1365 C C . CYS A 1 180 ? -19.465 -3.129 11.496 1.00 76.31 180 CYS A C 1
ATOM 1367 O O . CYS A 1 180 ? -19.161 -3.961 12.354 1.00 76.31 180 CYS A O 1
ATOM 1369 N N . GLY A 1 181 ? -18.906 -3.157 10.283 1.00 77.19 181 GLY A N 1
ATOM 1370 C CA . GLY A 1 181 ? -17.839 -4.093 9.933 1.00 77.19 181 GLY A CA 1
ATOM 1371 C C . GLY A 1 181 ? -17.374 -3.999 8.484 1.00 77.19 181 GLY A C 1
ATOM 1372 O O . GLY A 1 181 ? -17.795 -3.121 7.731 1.00 77.19 181 GLY A O 1
ATOM 1373 N N . PHE A 1 182 ? -16.518 -4.940 8.094 1.00 73.25 182 PHE A N 1
ATOM 1374 C CA . PHE A 1 182 ? -16.087 -5.147 6.709 1.00 73.25 182 PHE A CA 1
ATOM 1375 C C . PHE A 1 182 ? -16.422 -6.573 6.273 1.00 73.25 182 PHE A C 1
ATOM 1377 O O . PHE A 1 182 ? -16.224 -7.505 7.042 1.00 73.25 182 PHE A O 1
ATOM 1384 N N . LEU A 1 183 ? -16.926 -6.781 5.059 1.00 68.44 183 LEU A N 1
ATOM 1385 C CA . LEU A 1 183 ? -17.176 -8.125 4.536 1.00 68.44 183 LEU A CA 1
ATOM 1386 C C . LEU A 1 183 ? -15.855 -8.855 4.304 1.00 68.44 183 LEU A C 1
ATOM 1388 O O . LEU A 1 183 ? -15.010 -8.374 3.550 1.00 68.44 183 LEU A O 1
ATOM 1392 N N . ARG A 1 184 ? -15.696 -10.043 4.896 1.00 62.88 184 ARG A N 1
ATOM 1393 C CA . ARG A 1 184 ? -14.547 -10.911 4.622 1.00 62.88 184 ARG A CA 1
ATOM 1394 C C . ARG A 1 184 ? -14.599 -11.363 3.153 1.00 62.88 184 ARG A C 1
ATOM 1396 O O . ARG A 1 184 ? -15.620 -11.929 2.755 1.00 62.88 184 ARG A O 1
ATOM 1403 N N . PRO A 1 185 ? -13.547 -11.144 2.343 1.00 52.41 185 PRO A N 1
ATOM 1404 C CA . PRO A 1 185 ? -13.526 -11.611 0.960 1.00 52.41 185 PRO A CA 1
ATOM 1405 C C . PRO A 1 185 ? -13.672 -13.137 0.921 1.00 52.41 185 PRO A C 1
ATOM 1407 O O . PRO A 1 185 ? -12.859 -13.851 1.501 1.00 52.41 185 PRO A O 1
ATOM 1410 N N . THR A 1 186 ? -14.704 -13.657 0.253 1.00 42.62 186 THR A N 1
ATOM 1411 C CA . THR A 1 186 ? -14.968 -15.107 0.166 1.00 42.62 186 THR A CA 1
ATOM 1412 C C . THR A 1 186 ? -14.227 -15.816 -0.968 1.00 42.62 186 THR A C 1
ATOM 1414 O O . THR A 1 186 ? -14.352 -17.028 -1.109 1.00 42.62 186 THR A O 1
ATOM 1417 N N . THR A 1 187 ? -13.405 -15.119 -1.754 1.00 39.94 187 THR A N 1
ATOM 1418 C CA . THR A 1 187 ? -12.630 -15.745 -2.834 1.00 39.94 187 THR A CA 1
ATOM 1419 C C . THR A 1 187 ? -11.183 -15.281 -2.819 1.00 39.94 187 THR A C 1
ATOM 1421 O O . THR A 1 187 ? -10.837 -14.228 -3.355 1.00 39.94 187 THR A O 1
ATOM 1424 N N . GLY A 1 188 ? -10.340 -16.125 -2.224 1.00 40.19 188 GLY A N 1
ATOM 1425 C CA . GLY A 1 188 ? -8.897 -16.138 -2.410 1.00 40.19 188 GLY A CA 1
ATOM 1426 C C . GLY A 1 188 ? -8.540 -16.690 -3.784 1.00 40.19 188 GLY A C 1
ATOM 1427 O O . GLY A 1 188 ? -8.140 -17.842 -3.914 1.00 40.19 188 GLY A O 1
ATOM 1428 N N . VAL A 1 189 ? -8.672 -15.861 -4.814 1.00 32.72 189 VAL A N 1
ATOM 1429 C CA . VAL A 1 189 ? -7.881 -16.054 -6.028 1.00 32.72 189 VAL A CA 1
ATOM 1430 C C . VAL A 1 189 ? -6.879 -14.905 -6.059 1.00 32.72 189 VAL A C 1
ATOM 1432 O O . VAL A 1 189 ? -7.223 -13.818 -6.533 1.00 32.72 189 VAL A O 1
ATOM 1435 N N . PRO A 1 190 ? -5.664 -15.080 -5.497 1.00 36.88 190 PRO A N 1
ATOM 1436 C CA . PRO A 1 190 ? -4.568 -14.189 -5.849 1.00 36.88 190 PRO A CA 1
ATOM 1437 C C . PRO A 1 190 ? -4.460 -14.177 -7.381 1.00 36.88 190 PRO A C 1
ATOM 1439 O O . PRO A 1 190 ? -4.716 -15.213 -8.006 1.00 36.88 190 PRO A O 1
ATOM 1442 N N . PRO A 1 191 ? -4.133 -13.035 -8.011 1.00 39.31 191 PRO A N 1
ATOM 1443 C CA . PRO A 1 191 ? -3.875 -13.012 -9.443 1.00 39.31 191 PRO A CA 1
ATOM 1444 C C . PRO A 1 191 ? -2.898 -14.145 -9.759 1.00 39.31 191 PRO A C 1
ATOM 1446 O O . PRO A 1 191 ? -1.860 -14.268 -9.113 1.00 39.31 191 PRO A O 1
ATOM 1449 N N . SER A 1 192 ? -3.279 -15.024 -10.681 1.00 36.66 192 SER A N 1
ATOM 1450 C CA . SER A 1 192 ? -2.419 -16.100 -11.156 1.00 36.66 192 SER A CA 1
ATOM 1451 C C . SER A 1 192 ? -1.107 -15.489 -11.666 1.00 36.66 192 SER A C 1
ATOM 1453 O O . SER A 1 192 ? -1.139 -14.739 -12.642 1.00 36.66 192 SER A O 1
ATOM 1455 N N . GLY A 1 193 ? -0.001 -15.787 -10.974 1.00 54.72 193 GLY A N 1
ATOM 1456 C CA . GLY A 1 193 ? 1.341 -15.229 -11.192 1.00 54.72 193 GLY A CA 1
ATOM 1457 C C . GLY A 1 193 ? 1.744 -14.218 -10.108 1.00 54.72 193 GLY A C 1
ATOM 1458 O O . GLY A 1 193 ? 1.110 -13.172 -9.955 1.00 54.72 193 GLY A O 1
ATOM 1459 N N . ARG A 1 194 ? 2.807 -14.510 -9.337 1.00 67.00 194 ARG A N 1
ATOM 1460 C CA . ARG A 1 194 ? 3.402 -13.529 -8.410 1.00 67.00 194 ARG A CA 1
ATOM 1461 C C . ARG A 1 194 ? 4.031 -12.419 -9.252 1.00 67.00 194 ARG A C 1
ATOM 1463 O O . ARG A 1 194 ? 5.053 -12.649 -9.881 1.00 67.00 194 ARG A O 1
ATOM 1470 N N . ARG A 1 195 ? 3.437 -11.224 -9.257 1.00 82.50 195 ARG A N 1
ATOM 1471 C CA . ARG A 1 195 ? 4.026 -10.065 -9.946 1.00 82.50 195 ARG A CA 1
ATOM 1472 C C . ARG A 1 195 ? 5.399 -9.755 -9.364 1.00 82.50 195 ARG A C 1
ATOM 1474 O O . ARG A 1 195 ? 5.567 -9.766 -8.147 1.00 82.50 195 ARG A O 1
ATOM 1481 N N . GLU A 1 196 ? 6.355 -9.429 -10.214 1.00 86.38 196 GLU A N 1
ATOM 1482 C CA . GLU A 1 196 ? 7.673 -8.992 -9.777 1.00 86.38 196 GLU A CA 1
ATOM 1483 C C . GLU A 1 196 ? 7.691 -7.470 -9.636 1.00 86.38 196 GLU A C 1
ATOM 1485 O O . GLU A 1 196 ? 7.151 -6.752 -10.484 1.00 86.38 196 GLU A O 1
ATOM 1490 N N . PHE A 1 197 ? 8.325 -6.973 -8.581 1.00 87.19 197 PHE A N 1
ATOM 1491 C CA . PHE A 1 197 ? 8.485 -5.548 -8.313 1.00 87.19 197 PHE A CA 1
ATOM 1492 C C . PHE A 1 197 ? 9.959 -5.223 -8.104 1.00 87.19 197 PHE A C 1
ATOM 1494 O O . PHE A 1 197 ? 10.618 -5.853 -7.282 1.00 87.19 197 PHE A O 1
ATOM 1501 N N . THR A 1 198 ? 10.465 -4.195 -8.782 1.00 89.38 198 THR A N 1
ATOM 1502 C CA . THR A 1 198 ? 11.693 -3.535 -8.313 1.00 89.38 198 THR A CA 1
ATOM 1503 C C . THR A 1 198 ? 11.360 -2.530 -7.215 1.00 89.38 198 THR A C 1
ATOM 1505 O O . THR A 1 198 ? 10.224 -2.054 -7.106 1.00 89.38 198 THR A O 1
ATOM 1508 N N . LEU A 1 199 ? 12.357 -2.121 -6.425 1.00 89.81 199 LEU A N 1
ATOM 1509 C CA . LEU A 1 199 ? 12.163 -1.095 -5.388 1.00 89.81 199 LEU A CA 1
ATOM 1510 C C . LEU A 1 199 ? 11.646 0.231 -5.975 1.00 89.81 199 LEU A C 1
ATOM 1512 O O . LEU A 1 199 ? 10.829 0.931 -5.370 1.00 89.81 199 LEU A O 1
ATOM 1516 N N . ARG A 1 200 ? 12.064 0.555 -7.203 1.00 83.62 200 ARG A N 1
ATOM 1517 C CA . ARG A 1 200 ? 11.576 1.718 -7.951 1.00 83.62 200 ARG A CA 1
ATOM 1518 C C . ARG A 1 200 ? 10.088 1.601 -8.284 1.00 83.62 200 ARG A C 1
ATOM 1520 O O . ARG A 1 200 ? 9.362 2.583 -8.151 1.00 83.62 200 ARG A O 1
ATOM 1527 N N . GLU A 1 201 ? 9.627 0.440 -8.736 1.00 82.75 201 GLU A N 1
ATOM 1528 C CA . GLU A 1 201 ? 8.209 0.216 -9.042 1.00 82.75 201 GLU A CA 1
ATOM 1529 C C . GLU A 1 201 ? 7.363 0.226 -7.768 1.00 82.75 201 GLU A C 1
ATOM 1531 O O . GLU A 1 201 ? 6.343 0.919 -7.716 1.00 82.75 201 GLU A O 1
ATOM 1536 N N . LEU A 1 202 ? 7.833 -0.455 -6.718 1.00 87.56 202 LEU A N 1
ATOM 1537 C CA . LEU A 1 202 ? 7.190 -0.480 -5.408 1.00 87.56 202 LEU A CA 1
ATOM 1538 C C . LEU A 1 202 ? 6.981 0.936 -4.856 1.00 87.56 202 LEU A C 1
ATOM 1540 O O . LEU A 1 202 ? 5.885 1.259 -4.404 1.00 87.56 202 LEU A O 1
ATOM 1544 N N . GLY A 1 203 ? 7.974 1.822 -4.986 1.00 86.19 203 GLY A N 1
ATOM 1545 C CA . GLY A 1 203 ? 7.901 3.210 -4.511 1.00 86.19 203 GLY A CA 1
ATOM 1546 C C . GLY A 1 203 ? 6.801 4.079 -5.123 1.00 86.19 203 GLY A C 1
ATOM 1547 O O . GLY A 1 203 ? 6.605 5.207 -4.672 1.00 86.19 203 GLY A O 1
ATOM 1548 N N . ARG A 1 204 ? 6.062 3.588 -6.124 1.00 78.44 204 ARG A N 1
ATOM 1549 C CA . ARG A 1 204 ? 4.874 4.260 -6.679 1.00 78.44 204 ARG A CA 1
ATOM 1550 C C . ARG A 1 204 ? 3.567 3.832 -6.011 1.00 78.44 204 ARG A C 1
ATOM 1552 O O . ARG A 1 204 ? 2.565 4.536 -6.141 1.00 78.44 204 ARG A O 1
ATOM 1559 N N . HIS A 1 205 ? 3.578 2.735 -5.263 1.00 81.44 205 HIS A N 1
ATOM 1560 C CA . HIS A 1 205 ? 2.427 2.158 -4.573 1.00 81.44 205 HIS A CA 1
ATOM 1561 C C . HIS A 1 205 ? 2.272 2.721 -3.156 1.00 81.44 205 HIS A C 1
ATOM 1563 O O . HIS A 1 205 ? 2.322 1.995 -2.166 1.00 81.44 205 HIS A O 1
ATOM 1569 N N . ILE A 1 206 ? 2.094 4.044 -3.060 1.00 82.00 206 ILE A N 1
ATOM 1570 C CA . ILE A 1 206 ? 2.030 4.765 -1.773 1.00 82.00 206 ILE A CA 1
ATOM 1571 C C . ILE A 1 206 ? 0.616 5.209 -1.362 1.00 82.00 206 ILE A C 1
ATOM 1573 O O . ILE A 1 206 ? 0.445 5.803 -0.299 1.00 82.00 206 ILE A O 1
ATOM 1577 N N . TYR A 1 207 ? -0.399 4.943 -2.194 1.00 72.81 207 TYR A N 1
ATOM 1578 C CA . TYR A 1 207 ? -1.780 5.388 -1.975 1.00 72.81 207 TYR A CA 1
ATOM 1579 C C . TYR A 1 207 ? -2.777 4.226 -2.100 1.00 72.81 207 TYR A C 1
ATOM 1581 O O . TYR A 1 207 ? -2.709 3.487 -3.086 1.00 72.81 207 TYR A O 1
ATOM 1589 N N . PRO A 1 208 ? -3.747 4.075 -1.174 1.00 69.00 208 PRO A N 1
ATOM 1590 C CA . PRO A 1 208 ? -4.709 2.967 -1.209 1.00 69.00 208 PRO A CA 1
ATOM 1591 C C . PRO A 1 208 ? -5.512 2.880 -2.514 1.00 69.00 208 PRO A C 1
ATOM 1593 O O . PRO A 1 208 ? -5.828 1.789 -2.976 1.00 69.00 208 PRO A O 1
ATOM 1596 N N . GLN A 1 209 ? -5.797 4.022 -3.147 1.00 68.62 209 GLN A N 1
ATOM 1597 C CA . GLN A 1 209 ? -6.616 4.123 -4.361 1.00 68.62 209 GLN A CA 1
ATOM 1598 C C . GLN A 1 209 ? -5.990 3.444 -5.589 1.00 68.62 209 GLN A C 1
ATOM 1600 O O . GLN A 1 209 ? -6.698 3.161 -6.551 1.00 68.62 209 GLN A O 1
ATOM 1605 N N . ILE A 1 210 ? -4.677 3.206 -5.576 1.00 60.50 210 ILE A N 1
ATOM 1606 C CA . ILE A 1 210 ? -3.915 2.607 -6.685 1.00 60.50 210 ILE A CA 1
ATOM 1607 C C . ILE A 1 210 ? -3.166 1.334 -6.255 1.00 60.50 210 ILE A C 1
ATOM 1609 O O . ILE A 1 210 ? -2.280 0.862 -6.969 1.00 60.50 210 ILE A O 1
ATOM 1613 N N . GLY A 1 211 ? -3.507 0.797 -5.080 1.00 67.75 211 GLY A N 1
ATOM 1614 C CA . GLY A 1 211 ? -2.735 -0.233 -4.393 1.00 67.75 211 GLY A CA 1
ATOM 1615 C C . GLY A 1 211 ? -1.594 0.387 -3.591 1.00 67.75 211 GLY A C 1
ATOM 1616 O O . GLY A 1 211 ? -0.664 0.960 -4.162 1.00 67.75 211 GLY A O 1
ATOM 1617 N N . MET A 1 212 ? -1.690 0.280 -2.264 1.00 81.69 212 MET A N 1
ATOM 1618 C CA . MET A 1 212 ? -0.672 0.740 -1.322 1.00 81.69 212 MET A CA 1
ATOM 1619 C C . MET A 1 212 ? 0.099 -0.464 -0.817 1.00 81.69 212 MET A C 1
ATOM 1621 O O . MET A 1 212 ? -0.483 -1.287 -0.117 1.00 81.69 212 MET A O 1
ATOM 1625 N N . TYR A 1 213 ? 1.370 -0.585 -1.181 1.00 90.69 213 TYR A N 1
ATOM 1626 C CA . TYR A 1 213 ? 2.137 -1.811 -0.974 1.00 90.69 213 TYR A CA 1
ATOM 1627 C C . TYR A 1 213 ? 3.380 -1.566 -0.120 1.00 90.69 213 TYR A C 1
ATOM 1629 O O . TYR A 1 213 ? 3.866 -0.442 -0.054 1.00 90.69 213 TYR A O 1
ATOM 1637 N N . CYS A 1 214 ? 3.929 -2.610 0.488 1.00 96.38 214 CYS A N 1
ATOM 1638 C CA . CYS A 1 214 ? 5.293 -2.613 1.022 1.00 96.38 214 CYS A CA 1
ATOM 1639 C C . CYS A 1 214 ? 5.961 -3.962 0.755 1.00 96.38 214 CYS A C 1
ATOM 1641 O O . CYS A 1 214 ? 5.275 -4.949 0.488 1.00 96.38 214 CYS A O 1
ATOM 1643 N N . ALA A 1 215 ? 7.288 -3.997 0.817 1.00 97.25 215 ALA A N 1
ATOM 1644 C CA . ALA A 1 215 ? 8.042 -5.241 0.814 1.00 97.25 215 ALA A CA 1
ATOM 1645 C C . ALA A 1 215 ? 8.374 -5.653 2.249 1.00 97.25 215 ALA A C 1
ATOM 1647 O O . ALA A 1 215 ? 8.792 -4.818 3.055 1.00 97.25 215 ALA A O 1
ATOM 1648 N N . LEU A 1 216 ? 8.161 -6.935 2.543 1.00 97.00 216 LEU A N 1
ATOM 1649 C CA . LEU A 1 216 ? 8.483 -7.587 3.806 1.00 97.00 216 LEU A CA 1
ATOM 1650 C C . LEU A 1 216 ? 9.076 -8.959 3.489 1.00 97.00 216 LEU A C 1
ATOM 1652 O O . LEU A 1 216 ? 8.398 -9.811 2.917 1.00 97.00 216 LEU A O 1
ATOM 1656 N N . ASP A 1 217 ? 10.335 -9.165 3.865 1.00 95.12 217 ASP A N 1
ATOM 1657 C CA . ASP A 1 217 ? 11.049 -10.436 3.687 1.00 95.12 217 ASP A CA 1
ATOM 1658 C C . ASP A 1 217 ? 11.064 -10.925 2.223 1.00 95.12 217 ASP A C 1
ATOM 1660 O O . ASP A 1 217 ? 10.885 -12.104 1.932 1.00 95.12 217 ASP A O 1
ATOM 1664 N N . GLY A 1 218 ? 11.233 -9.993 1.278 1.00 91.19 218 GLY A N 1
ATOM 1665 C CA . GLY A 1 218 ? 11.287 -10.279 -0.161 1.00 91.19 218 GLY A CA 1
ATOM 1666 C C . GLY A 1 218 ? 9.928 -10.457 -0.850 1.00 91.19 218 GLY A C 1
ATOM 1667 O O . GLY A 1 218 ? 9.868 -10.380 -2.076 1.00 91.19 218 GLY A O 1
ATOM 1668 N N . ASP A 1 219 ? 8.827 -10.613 -0.113 1.00 94.62 219 ASP A N 1
ATOM 1669 C CA . ASP A 1 219 ? 7.469 -10.623 -0.669 1.00 94.62 219 ASP A CA 1
ATOM 1670 C C . ASP A 1 219 ? 6.832 -9.219 -0.592 1.00 94.62 219 ASP A C 1
ATOM 1672 O O . ASP A 1 219 ? 7.161 -8.404 0.271 1.00 94.62 219 ASP A O 1
ATOM 1676 N N . VAL A 1 220 ? 5.912 -8.909 -1.512 1.00 92.50 220 VAL A N 1
ATOM 1677 C CA . VAL A 1 220 ? 5.216 -7.611 -1.586 1.00 92.50 220 VAL A CA 1
ATOM 1678 C C . VAL A 1 220 ? 3.777 -7.763 -1.103 1.00 92.50 220 VAL A C 1
ATOM 1680 O O . VAL A 1 220 ? 3.021 -8.558 -1.663 1.00 92.50 220 VAL A O 1
ATOM 1683 N N . TYR A 1 221 ? 3.385 -6.969 -0.106 1.00 92.56 221 TYR A N 1
ATOM 1684 C CA . TYR A 1 221 ? 2.101 -7.043 0.597 1.00 92.56 221 TYR A CA 1
ATOM 1685 C C . TYR A 1 221 ? 1.201 -5.839 0.290 1.00 92.56 221 TYR A C 1
ATOM 1687 O O . TYR A 1 221 ? 1.675 -4.704 0.226 1.00 92.56 221 TYR A O 1
ATOM 1695 N N . ASP A 1 222 ? -0.109 -6.068 0.147 1.00 86.44 222 ASP A N 1
ATOM 1696 C CA . ASP A 1 222 ? -1.126 -5.021 -0.025 1.00 86.44 222 ASP A CA 1
ATOM 1697 C C . ASP A 1 222 ? -1.592 -4.433 1.312 1.00 86.44 222 ASP A C 1
ATOM 1699 O O . ASP A 1 222 ? -2.561 -4.887 1.925 1.00 86.44 222 ASP A O 1
ATOM 1703 N N . LEU A 1 223 ? -0.916 -3.365 1.743 1.00 87.31 223 LEU A N 1
ATOM 1704 C CA . LEU A 1 223 ? -1.268 -2.600 2.939 1.00 87.31 223 LEU A CA 1
ATOM 1705 C C . LEU A 1 223 ? -2.637 -1.928 2.830 1.00 87.31 223 LEU A C 1
ATOM 1707 O O . LEU A 1 223 ? -3.288 -1.709 3.848 1.00 87.31 223 LEU A O 1
ATOM 1711 N N . GLY A 1 224 ? -3.094 -1.589 1.622 1.00 77.19 224 GLY A N 1
ATOM 1712 C CA . GLY A 1 224 ? -4.386 -0.932 1.415 1.00 77.19 224 GLY A CA 1
ATOM 1713 C C . GLY A 1 224 ? -5.554 -1.779 1.922 1.00 77.19 224 GLY A C 1
ATOM 1714 O O . GLY A 1 224 ? -6.490 -1.245 2.516 1.00 77.19 224 GLY A O 1
ATOM 1715 N N . ARG A 1 225 ? -5.464 -3.105 1.760 1.00 75.12 225 ARG A N 1
ATOM 1716 C CA . ARG A 1 225 ? -6.464 -4.066 2.263 1.00 75.12 225 ARG A CA 1
ATOM 1717 C C . ARG A 1 225 ? -6.441 -4.228 3.780 1.00 75.12 225 ARG A C 1
ATOM 1719 O O . ARG A 1 225 ? -7.459 -4.597 4.357 1.00 75.12 225 ARG A O 1
ATOM 1726 N N . TYR A 1 226 ? -5.307 -3.940 4.411 1.00 81.69 226 TYR A N 1
ATOM 1727 C CA . TYR A 1 226 ? -5.091 -4.132 5.845 1.00 81.69 226 TYR A CA 1
ATOM 1728 C C . TYR A 1 226 ? -5.087 -2.823 6.648 1.00 81.69 226 TYR A C 1
ATOM 1730 O O . TYR A 1 226 ? -5.009 -2.836 7.875 1.00 81.69 226 TYR A O 1
ATOM 1738 N N . LEU A 1 227 ? -5.238 -1.683 5.968 1.00 75.81 227 LEU A N 1
ATOM 1739 C CA . LEU A 1 227 ? -5.050 -0.345 6.528 1.00 75.81 227 LEU A CA 1
ATOM 1740 C C . LEU A 1 227 ? -5.871 -0.061 7.789 1.00 75.81 227 LEU A C 1
ATOM 1742 O O . LEU A 1 227 ? -5.409 0.659 8.661 1.00 75.81 227 LEU A O 1
ATOM 1746 N N . HIS A 1 228 ? -7.087 -0.602 7.863 1.00 74.88 228 HIS A N 1
ATOM 1747 C CA . HIS A 1 228 ? -8.017 -0.405 8.981 1.00 74.88 228 HIS A CA 1
ATOM 1748 C C . HIS A 1 228 ? -7.984 -1.542 10.011 1.00 74.88 228 HIS A C 1
ATOM 1750 O O . HIS A 1 228 ? -8.698 -1.501 11.015 1.00 74.88 228 HIS A O 1
ATOM 1756 N N . SER A 1 229 ? -7.206 -2.585 9.738 1.00 76.25 229 SER A N 1
ATOM 1757 C CA . SER A 1 229 ? -7.110 -3.790 10.559 1.00 76.25 229 SER A CA 1
ATOM 1758 C C . SER A 1 229 ? -5.769 -3.912 11.268 1.00 76.25 229 SER A C 1
ATOM 1760 O O . SER A 1 229 ? -5.638 -4.759 12.139 1.00 76.25 229 SER A O 1
ATOM 1762 N N . HIS A 1 230 ? -4.798 -3.056 10.943 1.00 84.62 230 HIS A N 1
ATOM 1763 C CA . HIS A 1 230 ? -3.483 -3.092 11.559 1.00 84.62 230 HIS A CA 1
ATOM 1764 C C . HIS A 1 230 ? -3.508 -2.564 13.004 1.00 84.62 230 HIS A C 1
ATOM 1766 O O . HIS A 1 230 ? -3.840 -1.386 13.197 1.00 84.62 230 HIS A O 1
ATOM 1772 N N . PRO A 1 231 ? -3.107 -3.373 14.006 1.00 81.00 231 PRO A N 1
ATOM 1773 C CA . PRO A 1 231 ? -3.122 -2.976 15.418 1.00 81.00 231 PRO A CA 1
ATOM 1774 C C . PRO A 1 231 ? -2.149 -1.856 15.775 1.00 81.00 231 PRO A C 1
ATOM 1776 O O . PRO A 1 231 ? -2.385 -1.141 16.738 1.00 81.00 231 PRO A O 1
ATOM 1779 N N . GLY A 1 232 ? -1.074 -1.667 15.004 1.00 81.00 232 GLY A N 1
ATOM 1780 C CA . GLY A 1 232 ? -0.131 -0.561 15.202 1.0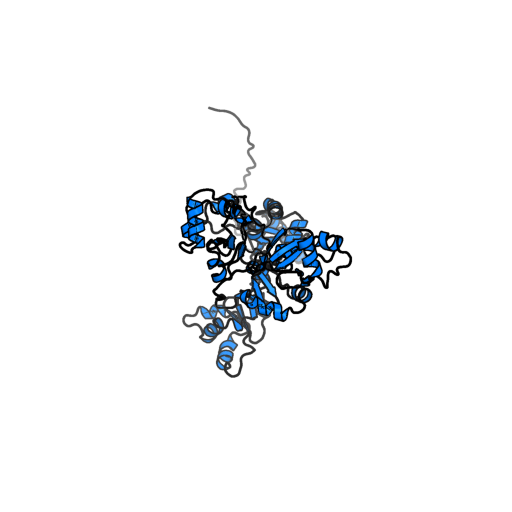0 81.00 232 GLY A CA 1
ATOM 1781 C C . GLY A 1 232 ? -0.598 0.779 14.619 1.00 81.00 232 GLY A C 1
ATOM 1782 O O . GLY A 1 232 ? 0.179 1.729 14.588 1.00 81.00 232 GLY A O 1
ATOM 1783 N N . GLY A 1 233 ? -1.830 0.854 14.104 1.00 78.81 233 GLY A N 1
ATOM 1784 C CA . GLY A 1 233 ? -2.381 2.063 13.493 1.00 78.81 233 GLY A CA 1
ATOM 1785 C C . GLY A 1 233 ? -2.197 2.149 11.978 1.00 78.81 233 GLY A C 1
ATOM 1786 O O . GLY A 1 233 ? -1.401 1.425 11.375 1.00 78.81 233 GLY A O 1
ATOM 1787 N N . ALA A 1 234 ? -2.942 3.054 11.344 1.00 80.88 234 ALA A N 1
ATOM 1788 C CA . ALA A 1 234 ? -2.894 3.259 9.897 1.00 80.88 234 ALA A CA 1
ATOM 1789 C C . ALA A 1 234 ? -1.712 4.158 9.512 1.00 80.88 234 ALA A C 1
ATOM 1791 O O . ALA A 1 234 ? -1.116 4.007 8.441 1.00 80.88 234 ALA A O 1
ATOM 1792 N N . GLN A 1 235 ? -1.342 5.082 10.404 1.00 85.00 235 GLN A N 1
ATOM 1793 C CA . GLN A 1 235 ? -0.267 6.043 10.172 1.00 85.00 235 GLN A CA 1
ATOM 1794 C C . GLN A 1 235 ? 1.086 5.373 9.889 1.00 85.00 235 GLN A C 1
ATOM 1796 O O . GLN A 1 235 ? 1.802 5.798 8.978 1.00 85.00 235 GLN A O 1
ATOM 1801 N N . ILE A 1 236 ? 1.422 4.306 10.619 1.00 88.38 236 ILE A N 1
ATOM 1802 C CA . ILE A 1 236 ? 2.684 3.583 10.421 1.00 88.38 236 ILE A CA 1
ATOM 1803 C C . ILE A 1 236 ? 2.712 2.845 9.075 1.00 88.38 236 ILE A C 1
ATOM 1805 O O . ILE A 1 236 ? 3.734 2.840 8.395 1.00 88.38 236 ILE A O 1
ATOM 1809 N N . LEU A 1 237 ? 1.573 2.320 8.612 1.00 91.31 237 LEU A N 1
ATOM 1810 C CA . LEU A 1 237 ? 1.476 1.706 7.285 1.00 91.31 237 LEU A CA 1
ATOM 1811 C C . LEU A 1 237 ? 1.673 2.739 6.171 1.00 91.31 237 LEU A C 1
ATOM 1813 O O . LEU A 1 237 ? 2.403 2.487 5.216 1.00 91.31 237 LEU A O 1
ATOM 1817 N N . HIS A 1 238 ? 1.090 3.932 6.314 1.00 87.56 238 HIS A N 1
ATOM 1818 C CA . HIS A 1 238 ? 1.329 5.036 5.382 1.00 87.56 238 HIS A CA 1
ATOM 1819 C C . HIS A 1 238 ? 2.795 5.484 5.347 1.00 87.56 238 HIS A C 1
ATOM 1821 O O . HIS A 1 238 ? 3.285 5.882 4.290 1.00 87.56 238 HIS A O 1
ATOM 1827 N N . GLN A 1 239 ? 3.506 5.416 6.474 1.00 89.94 239 GLN A N 1
ATOM 1828 C CA . GLN A 1 239 ? 4.924 5.772 6.549 1.00 89.94 239 GLN A CA 1
ATOM 1829 C C . GLN A 1 239 ? 5.815 4.823 5.730 1.00 89.94 239 GLN A C 1
ATOM 1831 O O . GLN A 1 239 ? 6.785 5.284 5.120 1.00 89.94 239 GLN A O 1
ATOM 1836 N N . TYR A 1 240 ? 5.482 3.530 5.702 1.00 94.44 240 TYR A N 1
ATOM 1837 C CA . TYR A 1 240 ? 6.248 2.490 5.004 1.00 94.44 240 TYR A CA 1
ATOM 1838 C C . TYR A 1 240 ? 5.701 2.116 3.625 1.00 94.44 240 TYR A C 1
ATOM 1840 O O . TYR A 1 240 ? 6.283 1.287 2.925 1.00 94.44 240 TYR A O 1
ATOM 1848 N N . ALA A 1 241 ? 4.618 2.756 3.195 1.00 91.56 241 ALA A N 1
ATOM 1849 C CA . ALA A 1 241 ? 4.066 2.550 1.871 1.00 91.56 241 ALA A CA 1
ATOM 1850 C C . ALA A 1 241 ? 5.107 2.849 0.772 1.00 91.56 241 ALA A C 1
ATOM 1852 O O . ALA A 1 241 ? 5.790 3.877 0.782 1.00 91.56 241 ALA A O 1
ATOM 1853 N N . GLY A 1 242 ? 5.214 1.932 -0.186 1.00 90.31 242 GLY A N 1
ATOM 1854 C CA . GLY A 1 242 ? 6.165 1.937 -1.293 1.00 90.31 242 GLY A CA 1
ATOM 1855 C C . GLY A 1 242 ? 7.615 1.634 -0.908 1.00 90.31 242 GLY A C 1
ATOM 1856 O O . GLY A 1 242 ? 8.520 1.972 -1.669 1.00 90.31 242 GLY A O 1
ATOM 1857 N N . ARG A 1 243 ? 7.870 1.045 0.264 1.00 94.38 243 ARG A N 1
ATOM 1858 C CA . ARG A 1 243 ? 9.227 0.778 0.763 1.00 94.38 243 ARG A CA 1
ATOM 1859 C C . ARG A 1 243 ? 9.417 -0.689 1.113 1.00 94.38 243 ARG A C 1
ATOM 1861 O O . ARG A 1 243 ? 8.445 -1.403 1.356 1.00 94.38 243 ARG A O 1
ATOM 1868 N N . ASP A 1 244 ? 10.677 -1.101 1.172 1.00 96.19 244 ASP A N 1
ATOM 1869 C CA . ASP A 1 244 ? 11.067 -2.261 1.965 1.00 96.19 244 ASP A CA 1
ATOM 1870 C C . ASP A 1 244 ? 11.081 -1.844 3.437 1.00 96.19 244 ASP A C 1
ATOM 1872 O O . ASP A 1 244 ? 11.737 -0.865 3.794 1.00 96.19 244 ASP A O 1
ATOM 1876 N N . ALA A 1 245 ? 10.277 -2.527 4.246 1.00 96.69 245 ALA A N 1
ATOM 1877 C CA . ALA A 1 245 ? 10.124 -2.278 5.675 1.00 96.69 245 ALA A CA 1
ATOM 1878 C C . ALA A 1 245 ? 10.458 -3.532 6.496 1.00 96.69 245 ALA A C 1
ATOM 1880 O O . ALA A 1 245 ? 9.971 -3.695 7.616 1.00 96.69 245 ALA A O 1
ATOM 1881 N N . THR A 1 246 ? 11.234 -4.456 5.917 1.00 96.56 246 THR A N 1
ATOM 1882 C CA . THR A 1 246 ? 11.549 -5.758 6.515 1.00 96.56 246 THR A CA 1
ATOM 1883 C C . THR A 1 246 ? 12.182 -5.604 7.893 1.00 96.56 246 THR A C 1
ATOM 1885 O O . THR A 1 246 ? 11.771 -6.276 8.842 1.00 96.56 246 THR A O 1
ATOM 1888 N N . ASP A 1 247 ? 13.155 -4.705 8.023 1.00 95.69 247 ASP A N 1
ATOM 1889 C CA . ASP A 1 247 ? 13.862 -4.509 9.283 1.00 95.69 247 ASP A CA 1
ATOM 1890 C C . ASP A 1 247 ? 12.932 -3.923 10.342 1.00 95.69 247 ASP A C 1
ATOM 1892 O O . ASP A 1 247 ? 12.832 -4.473 11.439 1.00 95.69 247 ASP A O 1
ATOM 1896 N N . GLU A 1 248 ? 12.195 -2.857 10.034 1.00 94.81 248 GLU A N 1
ATOM 1897 C CA . GLU A 1 248 ? 11.288 -2.235 11.000 1.00 94.81 248 GLU A CA 1
ATOM 1898 C C . GLU A 1 248 ? 10.139 -3.163 11.399 1.00 94.81 248 GLU A C 1
ATOM 1900 O O . GLU A 1 248 ? 9.759 -3.205 12.570 1.00 94.81 248 GLU A O 1
ATOM 1905 N N . PHE A 1 249 ? 9.646 -3.982 10.469 1.00 95.06 249 PHE A N 1
ATOM 1906 C CA . PHE A 1 249 ? 8.648 -5.003 10.760 1.00 95.06 249 PHE A CA 1
ATOM 1907 C C . PHE A 1 249 ? 9.173 -6.063 11.734 1.00 95.06 249 PHE A C 1
ATOM 1909 O O . PHE A 1 249 ? 8.497 -6.358 12.720 1.00 95.06 249 PHE A O 1
ATOM 1916 N N . ARG A 1 250 ? 10.383 -6.595 11.506 1.00 94.56 250 ARG A N 1
ATOM 1917 C CA . ARG A 1 250 ? 11.023 -7.585 12.394 1.00 94.56 250 ARG A CA 1
ATOM 1918 C C . ARG A 1 250 ? 11.301 -7.030 13.789 1.00 94.56 250 ARG A C 1
ATOM 1920 O O . ARG A 1 250 ? 11.202 -7.769 14.761 1.00 94.56 250 ARG A O 1
ATOM 1927 N N . HIS A 1 251 ? 11.631 -5.743 13.897 1.00 92.38 251 HIS A N 1
ATOM 1928 C CA . HIS A 1 251 ? 11.813 -5.089 15.195 1.00 92.38 251 HIS A CA 1
ATOM 1929 C C . HIS A 1 251 ? 10.486 -4.904 15.943 1.00 92.38 251 HIS A C 1
ATOM 1931 O O . HIS A 1 251 ? 10.458 -5.032 17.164 1.00 92.38 251 HIS A O 1
ATOM 1937 N N . ALA A 1 252 ? 9.398 -4.603 15.230 1.00 88.38 252 ALA A N 1
ATOM 1938 C CA . ALA A 1 252 ? 8.089 -4.363 15.836 1.00 88.38 252 ALA A CA 1
ATOM 1939 C C . ALA A 1 252 ? 7.314 -5.652 16.180 1.00 88.38 252 ALA A C 1
ATOM 1941 O O . ALA A 1 252 ? 6.465 -5.626 17.068 1.00 88.38 252 ALA A O 1
ATOM 1942 N N . HIS A 1 253 ? 7.596 -6.776 15.510 1.00 89.69 253 HIS A N 1
ATOM 1943 C CA . HIS A 1 253 ? 6.841 -8.025 15.661 1.00 89.69 253 HIS A CA 1
ATOM 1944 C C . HIS A 1 253 ? 7.741 -9.165 16.154 1.00 89.69 253 HIS A C 1
ATOM 1946 O O . HIS A 1 253 ? 8.526 -9.728 15.393 1.00 89.69 253 HIS A O 1
ATOM 1952 N N . ALA A 1 254 ? 7.586 -9.553 17.425 1.00 86.88 254 ALA A N 1
ATOM 1953 C CA . ALA A 1 254 ? 8.391 -10.613 18.042 1.00 86.88 254 ALA A CA 1
ATOM 1954 C C . ALA A 1 254 ? 8.276 -11.969 17.311 1.00 86.88 254 ALA A C 1
ATOM 1956 O O . ALA A 1 254 ? 9.284 -12.648 17.126 1.00 86.88 254 ALA A O 1
ATOM 1957 N N . ASP A 1 255 ? 7.073 -12.335 16.851 1.00 91.12 255 ASP A N 1
ATOM 1958 C CA . ASP A 1 255 ? 6.827 -13.508 15.995 1.00 91.12 255 ASP A CA 1
ATOM 1959 C C . ASP A 1 255 ? 6.461 -13.078 14.565 1.00 91.12 255 ASP A C 1
ATOM 1961 O O . ASP A 1 255 ? 5.369 -13.328 14.039 1.00 91.12 255 ASP A O 1
ATOM 1965 N N . TRP A 1 256 ? 7.379 -12.345 13.933 1.00 91.25 256 TRP A N 1
ATOM 1966 C CA . TRP A 1 256 ? 7.192 -11.821 12.580 1.00 91.25 256 TRP A CA 1
ATOM 1967 C C . TRP A 1 256 ? 6.929 -12.934 11.550 1.00 91.25 256 TRP A C 1
ATOM 1969 O O . TRP A 1 256 ? 6.128 -12.738 10.638 1.00 91.25 256 TRP A O 1
ATOM 1979 N N . VAL A 1 257 ? 7.524 -14.124 11.716 1.00 91.19 257 VAL A N 1
ATOM 1980 C CA . VAL A 1 257 ? 7.342 -15.260 10.793 1.00 91.19 257 VAL A CA 1
ATOM 1981 C C . VAL A 1 257 ? 5.898 -15.751 10.811 1.00 91.19 257 VAL A C 1
ATOM 1983 O O . VAL A 1 257 ? 5.288 -15.910 9.750 1.00 91.19 257 VAL A O 1
ATOM 1986 N N . GLN A 1 258 ? 5.328 -15.993 11.997 1.00 86.69 258 GLN A N 1
ATOM 1987 C CA . GLN A 1 258 ? 3.934 -16.417 12.093 1.00 86.69 258 GLN A CA 1
ATOM 1988 C C . GLN A 1 258 ? 2.984 -15.303 11.643 1.00 86.69 258 GLN A C 1
ATOM 1990 O O . GLN A 1 258 ? 1.992 -15.582 10.967 1.00 86.69 258 GLN A O 1
ATOM 1995 N N . THR A 1 259 ? 3.324 -14.046 11.938 1.00 88.56 259 THR A N 1
ATOM 1996 C CA . THR A 1 259 ? 2.547 -12.881 11.496 1.00 88.56 259 THR A CA 1
ATOM 1997 C C . THR A 1 259 ? 2.430 -12.838 9.969 1.00 88.56 259 THR A C 1
ATOM 1999 O O . THR A 1 259 ? 1.315 -12.730 9.458 1.00 88.56 259 THR A O 1
ATOM 2002 N N . LEU A 1 260 ? 3.535 -13.004 9.229 1.00 89.31 260 LEU A N 1
ATOM 2003 C CA . LEU A 1 260 ? 3.506 -13.047 7.759 1.00 89.31 260 LEU A CA 1
ATOM 2004 C C . LEU A 1 260 ? 2.710 -14.247 7.228 1.00 89.31 260 LEU A C 1
ATOM 2006 O O . LEU A 1 260 ? 1.919 -14.097 6.299 1.00 89.31 260 LEU A O 1
ATOM 2010 N N . ARG A 1 261 ? 2.842 -15.431 7.845 1.00 83.88 261 ARG A N 1
ATOM 2011 C CA . ARG A 1 261 ? 2.062 -16.624 7.455 1.00 83.88 261 ARG A CA 1
ATOM 2012 C C . ARG A 1 261 ? 0.555 -16.396 7.568 1.00 83.88 261 ARG A C 1
ATOM 2014 O O . ARG A 1 261 ? -0.184 -16.769 6.654 1.00 83.88 261 ARG A O 1
ATOM 2021 N N . ASN A 1 262 ? 0.118 -15.760 8.656 1.00 82.62 262 ASN A N 1
ATOM 2022 C CA . ASN A 1 262 ? -1.291 -15.439 8.899 1.00 82.62 262 ASN A CA 1
ATOM 2023 C C . ASN A 1 262 ? -1.859 -14.429 7.884 1.00 82.62 262 ASN A C 1
ATOM 2025 O O . ASN A 1 262 ? -3.072 -14.384 7.716 1.00 82.62 262 ASN A O 1
ATOM 2029 N N . HIS A 1 263 ? -0.997 -13.670 7.197 1.00 84.38 263 HIS A N 1
ATOM 2030 C CA . HIS A 1 263 ? -1.366 -12.612 6.248 1.00 84.38 263 HIS A CA 1
ATOM 2031 C C . HIS A 1 263 ? -0.901 -12.911 4.814 1.00 84.38 263 HIS A C 1
ATOM 2033 O O . HIS A 1 263 ? -0.684 -12.008 4.004 1.00 84.38 263 HIS A O 1
ATOM 2039 N N . SER A 1 264 ? -0.733 -14.193 4.479 1.00 83.69 264 SER A N 1
ATOM 2040 C CA . SER A 1 264 ? -0.324 -14.630 3.136 1.00 83.69 264 SER A CA 1
ATOM 2041 C C . SER A 1 264 ? -1.334 -14.261 2.037 1.00 83.69 264 SER A C 1
ATOM 2043 O O . SER A 1 264 ? -0.968 -14.177 0.866 1.00 83.69 264 SER A O 1
ATOM 2045 N N . ASP A 1 265 ? -2.586 -13.977 2.400 1.00 78.75 265 ASP A N 1
ATOM 2046 C CA . ASP A 1 265 ? -3.638 -13.472 1.513 1.00 78.75 265 ASP A CA 1
ATOM 2047 C C . ASP A 1 265 ? -3.405 -12.026 1.038 1.00 78.75 265 ASP A C 1
ATOM 2049 O O . ASP A 1 265 ? -3.982 -11.604 0.029 1.00 78.75 265 ASP A O 1
ATOM 2053 N N . LEU A 1 266 ? -2.542 -11.274 1.729 1.00 85.31 266 LEU A N 1
ATOM 2054 C CA . LEU A 1 266 ? -2.144 -9.920 1.346 1.00 85.31 266 LEU A CA 1
ATOM 2055 C C . LEU A 1 266 ? -0.993 -9.895 0.331 1.00 85.31 266 LEU A C 1
ATOM 2057 O O . LEU A 1 266 ? -0.703 -8.828 -0.211 1.00 85.31 266 LEU A O 1
ATOM 2061 N N . VAL A 1 267 ? -0.338 -11.028 0.056 1.00 86.62 267 VAL A N 1
ATOM 2062 C CA . VAL A 1 267 ? 0.795 -11.088 -0.876 1.00 86.62 267 VAL A CA 1
ATOM 2063 C C . VAL A 1 267 ? 0.314 -10.849 -2.308 1.00 86.62 267 VAL A C 1
ATOM 2065 O O . VAL A 1 267 ? -0.535 -11.565 -2.840 1.00 86.62 267 VAL A O 1
ATOM 2068 N N . VAL A 1 268 ? 0.887 -9.838 -2.959 1.00 83.19 268 VAL A N 1
ATOM 2069 C CA . VAL A 1 268 ? 0.560 -9.428 -4.334 1.00 83.19 268 VAL A CA 1
ATOM 2070 C C . VAL A 1 268 ? 1.707 -9.613 -5.323 1.00 83.19 268 VAL A C 1
ATOM 2072 O O . VAL A 1 268 ? 1.528 -9.358 -6.522 1.00 83.19 268 VAL A O 1
ATOM 2075 N N . GLY A 1 269 ? 2.875 -10.025 -4.837 1.00 88.56 269 GLY A N 1
ATOM 2076 C CA . GLY A 1 269 ? 4.071 -10.207 -5.642 1.00 88.56 269 GLY A CA 1
ATOM 2077 C C . GLY A 1 269 ? 5.318 -10.460 -4.810 1.00 88.56 269 GLY A C 1
ATOM 2078 O O . GLY A 1 269 ? 5.225 -10.722 -3.614 1.00 88.56 269 GLY A O 1
ATOM 2079 N N . ARG A 1 270 ? 6.476 -10.357 -5.460 1.00 90.81 270 ARG A N 1
ATOM 2080 C CA . ARG A 1 270 ? 7.798 -10.473 -4.840 1.00 90.81 270 ARG A CA 1
ATOM 2081 C C . ARG A 1 270 ? 8.739 -9.384 -5.333 1.00 90.81 270 ARG A C 1
ATOM 2083 O O . ARG A 1 270 ? 8.550 -8.844 -6.425 1.00 90.81 270 ARG A O 1
ATOM 2090 N N . MET A 1 271 ? 9.751 -9.096 -4.535 1.00 93.38 271 MET A N 1
ATOM 2091 C CA . MET A 1 271 ? 10.848 -8.224 -4.908 1.00 93.38 271 MET A CA 1
ATOM 2092 C C . MET A 1 271 ? 11.809 -8.946 -5.846 1.00 93.38 271 MET A C 1
ATOM 2094 O O . MET A 1 271 ? 12.080 -10.134 -5.686 1.00 93.38 271 MET A O 1
ATOM 2098 N N . VAL A 1 272 ? 12.299 -8.204 -6.830 1.00 92.44 272 VAL A N 1
ATOM 2099 C CA . VAL A 1 272 ? 13.380 -8.597 -7.734 1.00 92.44 272 VAL A CA 1
ATOM 2100 C C . VAL A 1 272 ? 14.341 -7.426 -7.881 1.00 92.44 272 VAL A C 1
ATOM 2102 O O . VAL A 1 272 ? 13.964 -6.268 -7.658 1.00 92.44 272 VAL A O 1
ATOM 2105 N N . ASP A 1 273 ? 15.571 -7.717 -8.282 1.00 90.75 273 ASP A N 1
ATOM 2106 C CA . ASP A 1 273 ? 16.592 -6.690 -8.431 1.00 90.75 273 ASP A CA 1
ATOM 2107 C C . ASP A 1 273 ? 16.358 -5.801 -9.662 1.00 90.75 273 ASP A C 1
ATOM 2109 O O . ASP A 1 273 ? 15.555 -6.084 -10.556 1.00 90.75 273 ASP A O 1
ATOM 2113 N N . GLU A 1 274 ? 17.054 -4.668 -9.704 1.00 88.75 274 GLU A N 1
ATOM 2114 C CA . GLU A 1 274 ? 17.075 -3.762 -10.852 1.00 88.75 274 GLU A CA 1
ATOM 2115 C C . GLU A 1 274 ? 18.494 -3.720 -11.423 1.00 88.75 274 GLU A C 1
ATOM 2117 O O . GLU A 1 274 ? 19.422 -3.277 -10.745 1.00 88.75 274 GLU A O 1
ATOM 2122 N N . ILE A 1 275 ? 18.659 -4.122 -12.686 1.00 87.56 275 ILE A N 1
ATOM 2123 C CA . ILE A 1 275 ? 19.925 -3.971 -13.415 1.00 87.56 275 ILE A CA 1
ATOM 2124 C C . ILE A 1 275 ? 19.791 -2.873 -14.468 1.00 87.56 275 ILE A C 1
ATOM 2126 O O . ILE A 1 275 ? 18.724 -2.671 -15.047 1.00 87.56 275 ILE A O 1
ATOM 2130 N N . THR A 1 276 ? 20.873 -2.136 -14.721 1.00 82.44 276 THR A N 1
ATOM 2131 C CA . THR A 1 276 ? 20.871 -1.014 -15.683 1.00 82.44 276 THR A CA 1
ATOM 2132 C C . THR A 1 276 ? 21.685 -1.275 -16.943 1.00 82.44 276 THR A C 1
ATOM 2134 O O . THR A 1 276 ? 21.522 -0.563 -17.938 1.00 82.44 276 THR A O 1
ATOM 2137 N N . ASP A 1 277 ? 22.523 -2.308 -16.906 1.00 79.56 277 ASP A N 1
ATOM 2138 C CA . ASP A 1 277 ? 23.365 -2.764 -17.999 1.00 79.56 277 ASP A CA 1
ATOM 2139 C C . ASP A 1 277 ? 23.471 -4.292 -17.935 1.00 79.56 277 ASP A C 1
ATOM 2141 O O . ASP A 1 277 ? 23.636 -4.867 -16.859 1.00 79.56 277 ASP A O 1
ATOM 2145 N N . VAL A 1 278 ? 23.381 -4.932 -19.099 1.00 79.62 278 VAL A N 1
ATOM 2146 C CA . VAL A 1 278 ? 23.540 -6.382 -19.260 1.00 79.62 278 VAL A CA 1
ATOM 2147 C C . VAL A 1 278 ? 24.971 -6.839 -18.968 1.00 79.62 278 VAL A C 1
ATOM 2149 O O . VAL A 1 278 ? 25.199 -8.008 -18.691 1.00 79.62 278 VAL A O 1
ATOM 2152 N N . SER A 1 279 ? 25.944 -5.920 -18.968 1.00 77.75 279 SER A N 1
ATOM 2153 C CA . SER A 1 279 ? 27.334 -6.216 -18.595 1.00 77.75 279 SER A CA 1
ATOM 2154 C C . SER A 1 279 ? 27.518 -6.648 -17.132 1.00 77.75 279 SER A C 1
ATOM 2156 O O . SER A 1 279 ? 28.570 -7.183 -16.791 1.00 77.75 279 SER A O 1
ATOM 2158 N N . HIS A 1 280 ? 26.521 -6.419 -16.273 1.00 74.00 280 HIS A N 1
ATOM 2159 C CA . HIS A 1 280 ? 26.535 -6.814 -14.862 1.00 74.00 280 HIS A CA 1
ATOM 2160 C C . HIS A 1 280 ? 25.858 -8.169 -14.595 1.00 74.00 280 HIS A C 1
ATOM 2162 O O . HIS A 1 280 ? 25.694 -8.526 -13.434 1.00 74.00 280 HIS A O 1
ATOM 2168 N N . MET A 1 281 ? 25.435 -8.888 -15.638 1.00 81.75 281 MET A N 1
ATOM 2169 C CA . MET A 1 281 ? 24.739 -10.171 -15.510 1.00 81.75 281 MET A CA 1
ATOM 2170 C C . MET A 1 281 ? 25.706 -11.329 -15.245 1.00 81.75 281 MET A C 1
ATOM 2172 O O . MET A 1 281 ? 26.840 -11.326 -15.733 1.00 81.75 281 MET A O 1
ATOM 2176 N N . GLU A 1 282 ? 25.241 -12.325 -14.496 1.00 76.19 282 GLU A N 1
ATOM 2177 C CA . GLU A 1 282 ? 26.002 -13.526 -14.150 1.00 76.19 282 GLU A CA 1
ATOM 2178 C C . GLU A 1 282 ? 25.960 -14.603 -15.255 1.00 76.19 282 GLU A C 1
ATOM 2180 O O . GLU A 1 282 ? 25.149 -14.574 -16.190 1.00 76.19 282 GLU A O 1
ATOM 2185 N N . GLU A 1 283 ? 26.867 -15.584 -15.167 1.00 75.50 283 GLU A N 1
ATOM 2186 C CA . GLU A 1 283 ? 26.824 -16.771 -16.028 1.00 75.50 283 GLU A CA 1
ATOM 2187 C C . GLU A 1 283 ? 25.562 -17.591 -15.714 1.00 75.50 283 GLU A C 1
ATOM 2189 O O . GLU A 1 283 ? 25.392 -18.090 -14.608 1.00 75.50 283 GLU A O 1
ATOM 2194 N N . GLY A 1 284 ? 24.686 -17.757 -16.706 1.00 83.44 284 GLY A N 1
ATOM 2195 C CA . GLY A 1 284 ? 23.384 -18.415 -16.541 1.00 83.44 284 GLY A CA 1
ATOM 2196 C C . GLY A 1 284 ? 22.204 -17.448 -16.448 1.00 83.44 284 GLY A C 1
ATOM 2197 O O . GLY A 1 284 ? 21.088 -17.896 -16.199 1.00 83.44 284 GLY A O 1
ATOM 2198 N N . GLU A 1 285 ? 22.424 -16.151 -16.688 1.00 92.00 285 GLU A N 1
ATOM 2199 C CA . GLU A 1 285 ? 21.351 -15.164 -16.794 1.00 92.00 285 GLU A CA 1
ATOM 2200 C C . GLU A 1 285 ? 21.134 -14.683 -18.234 1.00 92.00 285 GLU A C 1
ATOM 2202 O O . GLU A 1 285 ? 22.076 -14.553 -19.017 1.00 92.00 285 GLU A O 1
ATOM 2207 N N . LEU A 1 286 ? 19.893 -14.352 -18.598 1.00 94.06 286 LEU A N 1
ATOM 2208 C CA . LEU A 1 286 ? 19.573 -13.666 -19.860 1.00 94.06 286 LEU A CA 1
ATOM 2209 C C . LEU A 1 286 ? 18.356 -12.744 -19.709 1.00 94.06 286 LEU A C 1
ATOM 2211 O O . LEU A 1 286 ? 17.565 -12.898 -18.777 1.00 94.06 286 LEU A O 1
ATOM 2215 N N . VAL A 1 287 ? 18.180 -11.791 -20.632 1.00 92.25 287 VAL A N 1
ATOM 2216 C CA . VAL A 1 287 ? 17.030 -10.869 -20.619 1.00 92.25 287 VAL A CA 1
ATOM 2217 C C . VAL A 1 287 ? 15.999 -11.240 -21.682 1.00 92.25 287 VAL A C 1
ATOM 2219 O O . VAL A 1 287 ? 16.329 -11.391 -22.859 1.00 92.25 287 VAL A O 1
ATOM 2222 N N . LEU A 1 288 ? 14.728 -11.308 -21.274 1.00 89.06 288 LEU A N 1
ATOM 2223 C CA . LEU A 1 288 ? 13.563 -11.388 -22.156 1.00 89.06 288 LEU A CA 1
ATOM 2224 C C . LEU A 1 288 ? 12.497 -10.385 -21.728 1.00 89.06 288 LEU A C 1
ATOM 2226 O O . LEU A 1 288 ? 12.004 -10.406 -20.602 1.00 89.06 288 LEU A O 1
ATOM 2230 N N . LEU A 1 289 ? 12.093 -9.521 -22.660 1.00 84.31 289 LEU A N 1
ATOM 2231 C CA . LEU A 1 289 ? 11.043 -8.517 -22.465 1.00 84.31 289 LEU A CA 1
ATOM 2232 C C . LEU A 1 289 ? 11.304 -7.617 -21.240 1.00 84.31 289 LEU A C 1
ATOM 2234 O O . LEU A 1 289 ? 10.375 -7.233 -20.533 1.00 84.31 289 LEU A O 1
ATOM 2238 N N . GLY A 1 290 ? 12.576 -7.293 -20.984 1.00 82.56 290 GLY A N 1
ATOM 2239 C CA . GLY A 1 290 ? 13.003 -6.482 -19.840 1.00 82.56 290 GLY A CA 1
ATOM 2240 C C . GLY A 1 290 ? 13.028 -7.217 -18.494 1.00 82.56 290 GLY A C 1
ATOM 2241 O O . GLY A 1 290 ? 13.332 -6.589 -17.483 1.00 82.56 290 GLY A O 1
ATOM 2242 N N . ARG A 1 291 ? 12.736 -8.522 -18.458 1.00 89.06 291 ARG A N 1
ATOM 2243 C CA . ARG A 1 291 ? 12.896 -9.389 -17.280 1.00 89.06 291 ARG A CA 1
ATOM 2244 C C . ARG A 1 291 ? 14.181 -10.198 -17.408 1.00 89.06 291 ARG A C 1
ATOM 2246 O O . ARG A 1 291 ? 14.477 -10.694 -18.494 1.00 89.06 291 ARG A O 1
ATOM 2253 N N . VAL A 1 292 ? 14.927 -10.311 -16.320 1.00 90.19 292 VAL A N 1
ATOM 2254 C CA . VAL A 1 292 ? 16.154 -11.105 -16.225 1.00 90.19 292 VAL A CA 1
ATOM 2255 C C . VAL A 1 292 ? 15.791 -12.452 -15.625 1.00 90.19 292 VAL A C 1
ATOM 2257 O O . VAL A 1 292 ? 15.157 -12.501 -14.571 1.00 90.19 292 VAL A O 1
ATOM 2260 N N . PHE A 1 293 ? 16.155 -13.520 -16.319 1.00 92.31 293 PHE A N 1
ATOM 2261 C CA . PHE A 1 293 ? 15.917 -14.892 -15.896 1.00 92.31 293 PHE A CA 1
ATOM 2262 C C . PHE A 1 293 ? 17.242 -15.519 -15.492 1.00 92.31 293 PHE A C 1
ATOM 2264 O O . PHE A 1 293 ? 18.163 -15.520 -16.308 1.00 92.31 293 PHE A O 1
ATOM 2271 N N . ASP A 1 294 ? 17.298 -16.077 -14.287 1.00 89.81 294 ASP A N 1
ATOM 2272 C CA . ASP A 1 294 ? 18.413 -16.887 -13.802 1.00 89.81 294 ASP A CA 1
ATOM 2273 C C . ASP A 1 294 ? 18.049 -18.371 -13.913 1.00 89.81 294 ASP A C 1
ATOM 2275 O O . ASP A 1 294 ? 17.094 -18.854 -13.301 1.00 89.81 294 ASP A O 1
ATOM 2279 N N . PHE A 1 295 ? 18.810 -19.099 -14.724 1.00 88.62 295 PHE A N 1
ATOM 2280 C CA . PHE A 1 295 ? 18.676 -20.542 -14.916 1.00 88.62 295 PHE A CA 1
ATOM 2281 C C . PHE A 1 295 ? 19.951 -21.306 -14.526 1.00 88.62 295 PHE A C 1
ATOM 2283 O O . PHE A 1 295 ? 20.107 -22.482 -14.863 1.00 88.62 295 PHE A O 1
ATOM 2290 N N . SER A 1 296 ? 20.849 -20.674 -13.763 1.00 82.88 296 SER A N 1
ATOM 2291 C CA . SER A 1 296 ? 22.066 -21.294 -13.218 1.00 82.88 296 SER A CA 1
ATOM 2292 C C . SER A 1 296 ? 21.768 -22.498 -12.313 1.00 82.88 296 SER A C 1
ATOM 2294 O O . SER A 1 296 ? 22.558 -23.437 -12.223 1.00 82.88 296 SER A O 1
ATOM 2296 N N . SER A 1 297 ? 20.594 -22.499 -11.676 1.00 82.44 297 SER A N 1
ATOM 2297 C CA . SER A 1 297 ? 20.151 -23.531 -10.732 1.00 82.44 297 SER A CA 1
ATOM 2298 C C . SER A 1 297 ? 19.459 -24.737 -11.389 1.00 82.44 297 SER A C 1
ATOM 2300 O O . SER A 1 297 ? 18.898 -25.578 -10.681 1.00 82.44 297 SER A O 1
ATOM 2302 N N . PHE A 1 298 ? 19.461 -24.838 -12.723 1.00 85.88 298 PHE A N 1
ATOM 2303 C CA . PHE A 1 298 ? 18.822 -25.946 -13.439 1.00 85.88 298 PHE A CA 1
ATOM 2304 C C . PHE A 1 298 ? 19.419 -27.302 -13.057 1.00 85.88 298 PHE A C 1
ATOM 2306 O O . PHE A 1 298 ? 20.631 -27.508 -13.014 1.00 85.88 298 PHE A O 1
ATOM 2313 N N . GLY A 1 299 ? 18.529 -28.252 -12.769 1.00 79.00 299 GLY A N 1
ATOM 2314 C CA . GLY A 1 299 ? 18.915 -29.616 -12.426 1.00 79.00 299 GLY A CA 1
ATOM 2315 C C . GLY A 1 299 ? 19.170 -30.488 -13.657 1.00 79.00 299 GLY A C 1
ATOM 2316 O O . GLY A 1 299 ? 18.929 -30.101 -14.798 1.00 79.00 299 GLY A O 1
ATOM 2317 N N . VAL A 1 300 ? 19.552 -31.747 -13.418 1.00 79.50 300 VAL A N 1
ATOM 2318 C CA . VAL A 1 300 ? 19.835 -32.749 -14.471 1.00 79.50 300 VAL A CA 1
ATOM 2319 C C . VAL A 1 300 ? 18.669 -32.922 -15.462 1.00 79.50 300 VAL A C 1
ATOM 2321 O O . VAL A 1 300 ? 18.884 -33.203 -16.638 1.00 79.50 300 VAL A O 1
ATOM 2324 N N . ASN A 1 301 ? 17.428 -32.728 -15.006 1.00 84.50 301 ASN A N 1
ATOM 2325 C CA . ASN A 1 301 ? 16.228 -32.858 -15.838 1.00 84.50 301 ASN A CA 1
ATOM 2326 C C . ASN A 1 301 ? 16.032 -31.692 -16.822 1.00 84.50 301 ASN A C 1
ATOM 2328 O O . ASN A 1 301 ? 15.303 -31.841 -17.799 1.00 84.50 301 ASN A O 1
ATOM 2332 N N . GLU A 1 302 ? 16.673 -30.550 -16.577 1.00 87.75 302 GLU A N 1
ATOM 2333 C CA . GLU A 1 302 ? 16.557 -29.328 -17.380 1.00 87.75 302 GLU A CA 1
ATOM 2334 C C . GLU A 1 302 ? 17.811 -29.085 -18.234 1.00 87.75 302 GLU A C 1
ATOM 2336 O O . GLU A 1 302 ? 17.894 -28.074 -18.924 1.00 87.75 302 GLU A O 1
ATOM 2341 N N . GLN A 1 303 ? 18.754 -30.038 -18.269 1.00 88.69 303 GLN A N 1
ATOM 2342 C CA . GLN A 1 303 ? 20.021 -29.906 -18.998 1.00 88.69 303 GLN A CA 1
ATOM 2343 C C . GLN A 1 303 ? 19.823 -29.558 -20.477 1.00 88.69 303 GLN A C 1
ATOM 2345 O O . GLN A 1 303 ? 20.524 -28.712 -21.015 1.00 88.69 303 GLN A O 1
ATOM 2350 N N . LYS A 1 304 ? 18.832 -30.173 -21.135 1.00 92.06 304 LYS A N 1
ATOM 2351 C CA . LYS A 1 304 ? 18.525 -29.868 -22.537 1.00 92.06 304 LYS A CA 1
ATOM 2352 C C . LYS A 1 304 ? 18.134 -28.395 -22.716 1.00 92.06 304 LYS A C 1
ATOM 2354 O O . LYS A 1 304 ? 18.609 -27.749 -23.641 1.00 92.06 304 LYS A O 1
ATOM 2359 N N . LEU A 1 305 ? 17.278 -27.881 -21.831 1.00 91.75 305 LEU A N 1
ATOM 2360 C CA . LEU A 1 305 ? 16.849 -26.486 -21.864 1.00 91.75 305 LEU A CA 1
ATOM 2361 C C . LEU A 1 305 ? 18.028 -25.556 -21.546 1.00 91.75 305 LEU A C 1
ATOM 2363 O O . LEU A 1 305 ? 18.212 -24.559 -22.232 1.00 91.75 305 LEU A O 1
ATOM 2367 N N . PHE A 1 306 ? 18.866 -25.915 -20.570 1.00 90.88 306 PHE A N 1
ATOM 2368 C CA . PHE A 1 306 ? 20.097 -25.191 -20.246 1.00 90.88 306 PHE A CA 1
ATOM 2369 C C . PHE A 1 306 ? 21.023 -25.053 -21.466 1.00 90.88 306 PHE A C 1
ATOM 2371 O O . PHE A 1 306 ? 21.457 -23.950 -21.803 1.00 90.88 306 PHE A O 1
ATOM 2378 N N . ASP A 1 307 ? 21.291 -26.157 -22.168 1.00 91.44 307 ASP A N 1
ATOM 2379 C CA . ASP A 1 307 ? 22.160 -26.173 -23.348 1.00 91.44 307 ASP A CA 1
ATOM 2380 C C . ASP A 1 307 ? 21.583 -25.307 -24.486 1.00 91.44 307 ASP A C 1
ATOM 2382 O O . ASP A 1 307 ? 22.325 -24.605 -25.173 1.00 91.44 307 ASP A O 1
ATOM 2386 N N . GLU A 1 308 ? 20.257 -25.312 -24.665 1.00 94.44 308 GLU A N 1
ATOM 2387 C CA . GLU A 1 308 ? 19.554 -24.489 -25.662 1.00 94.44 308 GLU A CA 1
ATOM 2388 C C . GLU A 1 308 ? 19.525 -22.992 -25.301 1.00 94.44 308 GLU A C 1
ATOM 2390 O O . GLU A 1 308 ? 19.506 -22.148 -26.200 1.00 94.44 308 GLU A O 1
ATOM 2395 N N . LEU A 1 309 ? 19.551 -22.646 -24.008 1.00 93.88 309 LEU A N 1
ATOM 2396 C CA . LEU A 1 309 ? 19.588 -21.263 -23.515 1.00 93.88 309 LEU A CA 1
ATOM 2397 C C . LEU A 1 309 ? 21.006 -20.679 -23.459 1.00 93.88 309 LEU A C 1
ATOM 2399 O O . LEU A 1 309 ? 21.174 -19.469 -23.608 1.00 93.88 309 LEU A O 1
ATOM 2403 N N . THR A 1 310 ? 22.027 -21.526 -23.311 1.00 92.19 310 THR A N 1
ATOM 2404 C CA . THR A 1 310 ? 23.443 -21.133 -23.186 1.00 92.19 310 THR A CA 1
ATOM 2405 C C . THR A 1 310 ? 23.927 -20.127 -24.252 1.00 92.19 310 THR A C 1
ATOM 2407 O O . THR A 1 310 ? 24.663 -19.204 -23.900 1.00 92.19 310 THR A O 1
ATOM 2410 N N . PRO A 1 311 ? 23.529 -20.212 -25.541 1.00 93.88 311 PRO A N 1
ATOM 2411 C CA . PRO A 1 311 ? 23.925 -19.228 -26.555 1.00 93.88 311 PRO A CA 1
ATOM 2412 C C . PRO A 1 311 ? 23.426 -17.796 -26.302 1.00 93.88 311 PRO A C 1
ATOM 2414 O O . PRO A 1 311 ? 23.937 -16.863 -26.918 1.00 93.88 311 PRO A O 1
ATOM 2417 N N . TYR A 1 312 ? 22.417 -17.623 -25.445 1.00 92.31 312 TYR A N 1
ATOM 2418 C CA . TYR A 1 312 ? 21.785 -16.339 -25.134 1.00 92.31 312 TYR A CA 1
ATOM 2419 C C . TYR A 1 312 ? 22.267 -15.727 -23.813 1.00 92.31 312 TYR A C 1
ATOM 2421 O O . TYR A 1 312 ? 21.931 -14.576 -23.522 1.00 92.31 312 TYR A O 1
ATOM 2429 N N . THR A 1 313 ? 23.041 -16.468 -23.019 1.00 90.88 313 THR A N 1
ATOM 2430 C CA . THR A 1 313 ? 23.541 -16.030 -21.712 1.00 90.88 313 THR A CA 1
ATOM 2431 C C . THR A 1 313 ? 24.281 -14.692 -21.800 1.00 90.88 313 THR A C 1
ATOM 2433 O O . THR A 1 313 ? 25.080 -14.465 -22.710 1.00 90.88 313 THR A O 1
ATOM 2436 N N . GLY A 1 314 ? 24.010 -13.793 -20.852 1.00 86.81 314 GLY A N 1
ATOM 2437 C CA . GLY A 1 314 ? 24.600 -12.455 -20.772 1.00 86.81 314 GLY A CA 1
ATOM 2438 C C . GLY A 1 314 ? 24.094 -11.476 -21.836 1.00 86.81 314 GLY A C 1
ATOM 2439 O O . GLY A 1 314 ? 24.718 -10.440 -22.067 1.00 86.81 314 GLY A O 1
ATOM 2440 N N . THR A 1 315 ? 22.992 -11.790 -22.528 1.00 90.19 315 THR A N 1
ATOM 2441 C CA . THR A 1 315 ? 22.442 -10.937 -23.593 1.00 90.19 315 THR A CA 1
ATOM 2442 C C . THR A 1 315 ? 20.961 -10.620 -23.401 1.00 90.19 315 THR A C 1
ATOM 2444 O O . THR A 1 315 ? 20.232 -11.315 -22.692 1.00 90.19 315 THR A O 1
ATOM 2447 N N . ASP A 1 316 ? 20.498 -9.564 -24.081 1.00 90.25 316 ASP A N 1
ATOM 2448 C CA . ASP A 1 316 ? 19.072 -9.328 -24.300 1.00 90.25 316 ASP A CA 1
ATOM 2449 C C . ASP A 1 316 ? 18.589 -10.107 -25.528 1.00 90.25 316 ASP A C 1
ATOM 2451 O O . ASP A 1 316 ? 18.714 -9.673 -26.679 1.00 90.25 316 ASP A O 1
ATOM 2455 N N . ALA A 1 317 ? 18.014 -11.279 -25.262 1.00 92.62 317 ALA A N 1
ATOM 2456 C CA . ALA A 1 317 ? 17.500 -12.197 -26.267 1.00 92.62 317 ALA A CA 1
ATOM 2457 C C . ALA A 1 317 ? 16.089 -11.825 -26.755 1.00 92.62 317 ALA A C 1
ATOM 2459 O O . ALA A 1 317 ? 15.514 -12.529 -27.587 1.00 92.62 317 ALA A O 1
ATOM 2460 N N . THR A 1 318 ? 15.523 -10.692 -26.319 1.00 87.50 318 THR A N 1
ATOM 2461 C CA . THR A 1 318 ? 14.163 -10.264 -26.691 1.00 87.50 318 THR A CA 1
ATOM 2462 C C . THR A 1 318 ? 13.960 -10.176 -28.205 1.00 87.50 318 THR A C 1
ATOM 2464 O O . THR A 1 318 ? 12.863 -10.424 -28.707 1.00 87.50 318 THR A O 1
ATOM 2467 N N . HIS A 1 319 ? 15.000 -9.828 -28.967 1.00 87.88 319 HIS A N 1
ATOM 2468 C CA . HIS A 1 319 ? 14.903 -9.773 -30.426 1.00 87.88 319 HIS A CA 1
ATOM 2469 C C . HIS A 1 319 ? 14.651 -11.154 -31.055 1.00 87.88 319 HIS A C 1
ATOM 2471 O O . HIS A 1 319 ? 13.949 -11.235 -32.062 1.00 87.88 319 HIS A O 1
ATOM 2477 N N . ALA A 1 320 ? 15.168 -12.236 -30.463 1.00 90.00 320 ALA A N 1
ATOM 2478 C CA . ALA A 1 320 ? 14.987 -13.596 -30.976 1.00 90.00 320 ALA A CA 1
ATOM 2479 C C . ALA A 1 320 ? 13.517 -14.048 -30.932 1.00 90.00 320 ALA A C 1
ATOM 2481 O O . ALA A 1 320 ? 13.089 -14.821 -31.783 1.00 90.00 320 ALA A O 1
ATOM 2482 N N . LEU A 1 321 ? 12.713 -13.481 -30.025 1.00 85.38 321 LEU A N 1
ATOM 2483 C CA . LEU A 1 321 ? 11.269 -13.726 -29.954 1.00 85.38 321 LEU A CA 1
ATOM 2484 C C . LEU A 1 321 ? 10.485 -13.165 -31.153 1.00 85.38 321 LEU A C 1
ATOM 2486 O O . LEU A 1 321 ? 9.321 -13.505 -31.335 1.00 85.38 321 LEU A O 1
ATOM 2490 N N . LYS A 1 322 ? 11.089 -12.274 -31.949 1.00 85.81 322 LYS A N 1
ATOM 2491 C CA . LYS A 1 322 ? 10.450 -11.646 -33.118 1.00 85.81 322 LYS A CA 1
ATOM 2492 C C . LYS A 1 322 ? 10.703 -12.403 -34.425 1.00 85.81 322 LYS A C 1
ATOM 2494 O O . LYS A 1 322 ? 10.271 -11.929 -35.475 1.00 85.81 322 LYS A O 1
ATOM 2499 N N . ALA A 1 323 ? 11.448 -13.507 -34.383 1.00 87.44 323 ALA A N 1
ATOM 2500 C CA . ALA A 1 323 ? 11.672 -14.354 -35.548 1.00 87.44 323 ALA A CA 1
ATOM 2501 C C . ALA A 1 323 ? 10.355 -14.989 -36.034 1.00 87.44 323 ALA A C 1
ATOM 2503 O O . ALA A 1 323 ? 9.396 -15.096 -35.274 1.00 87.44 323 ALA A O 1
ATOM 2504 N N . GLU A 1 324 ? 10.316 -15.409 -37.303 1.00 86.94 324 GLU A N 1
ATOM 2505 C CA . GLU A 1 324 ? 9.170 -16.146 -37.867 1.00 86.94 324 GLU A CA 1
ATOM 2506 C C . GLU A 1 324 ? 8.914 -17.458 -37.109 1.00 86.94 324 GLU A C 1
ATOM 2508 O O . GLU A 1 324 ? 7.764 -17.842 -36.920 1.00 86.94 324 GLU A O 1
ATOM 2513 N N . ASP A 1 325 ? 9.989 -18.075 -36.612 1.00 90.12 325 ASP A N 1
ATOM 2514 C CA . ASP A 1 325 ? 9.974 -19.244 -35.738 1.00 90.12 325 ASP A CA 1
ATOM 2515 C C . ASP A 1 325 ? 10.838 -18.959 -34.489 1.00 90.12 325 ASP A C 1
ATOM 2517 O O . ASP A 1 325 ? 12.070 -19.058 -34.548 1.00 90.12 325 ASP A O 1
ATOM 2521 N N . PRO A 1 326 ? 10.238 -18.462 -33.389 1.00 90.62 326 PRO A N 1
ATOM 2522 C CA . PRO A 1 326 ? 10.956 -18.169 -32.153 1.00 90.62 326 PRO A CA 1
ATOM 2523 C C . PRO A 1 326 ? 11.505 -19.443 -31.492 1.00 90.62 326 PRO A C 1
ATOM 2525 O O . PRO A 1 326 ? 10.801 -20.448 -31.455 1.00 90.62 326 PRO A O 1
ATOM 2528 N N . PRO A 1 327 ? 12.706 -19.411 -30.884 1.00 94.06 327 PRO A N 1
ATOM 2529 C CA . PRO A 1 327 ? 13.247 -20.576 -30.187 1.00 94.06 327 PRO A CA 1
ATOM 2530 C C . PRO A 1 327 ? 12.335 -21.056 -29.045 1.00 94.06 327 PRO A C 1
ATOM 2532 O O . PRO A 1 327 ? 12.050 -20.290 -28.119 1.00 94.06 327 PRO A O 1
ATOM 2535 N N . ASP A 1 328 ? 11.950 -22.337 -29.067 1.00 93.62 328 ASP A N 1
ATOM 2536 C CA . ASP A 1 328 ? 11.089 -22.966 -28.050 1.00 93.62 328 ASP A CA 1
ATOM 2537 C C . ASP A 1 328 ? 11.627 -22.779 -26.624 1.00 93.62 328 ASP A C 1
ATOM 2539 O O . ASP A 1 328 ? 10.860 -22.511 -25.700 1.00 93.62 328 ASP A O 1
ATOM 2543 N N . ALA A 1 329 ? 12.950 -22.843 -26.448 1.00 93.81 329 ALA A N 1
ATOM 2544 C CA . ALA A 1 329 ? 13.610 -22.636 -25.163 1.00 93.81 329 ALA A CA 1
ATOM 2545 C C . ALA A 1 329 ? 13.294 -21.261 -24.542 1.00 93.81 329 ALA A C 1
ATOM 2547 O O . ALA A 1 329 ? 13.011 -21.168 -23.348 1.00 93.81 329 ALA A O 1
ATOM 2548 N N . LEU A 1 330 ? 13.273 -20.192 -25.350 1.00 92.19 330 LEU A N 1
ATOM 2549 C CA . LEU A 1 330 ? 12.941 -18.843 -24.873 1.00 92.19 330 LEU A CA 1
ATOM 2550 C C . LEU A 1 330 ? 11.445 -18.710 -24.554 1.00 92.19 330 LEU A C 1
ATOM 2552 O O . LEU A 1 330 ? 11.072 -18.007 -23.614 1.00 92.19 330 LEU A O 1
ATOM 2556 N N . LEU A 1 331 ? 10.581 -19.390 -25.316 1.00 90.19 331 LEU A N 1
ATOM 2557 C CA . LEU A 1 331 ? 9.139 -19.432 -25.051 1.00 90.19 331 LEU A CA 1
ATOM 2558 C C . LEU A 1 331 ? 8.813 -20.204 -23.769 1.00 90.19 331 LEU A C 1
ATOM 2560 O O . LEU A 1 331 ? 7.890 -19.828 -23.048 1.00 90.19 331 LEU A O 1
ATOM 2564 N N . GLU A 1 332 ? 9.555 -21.272 -23.484 1.00 90.25 332 GLU A N 1
ATOM 2565 C CA . GLU A 1 332 ? 9.417 -22.038 -22.248 1.00 90.25 332 GLU A CA 1
ATOM 2566 C C . GLU A 1 332 ? 9.912 -21.235 -21.044 1.00 90.25 332 GLU A C 1
ATOM 2568 O O . GLU A 1 332 ? 9.222 -21.166 -20.027 1.00 90.25 332 GLU A O 1
ATOM 2573 N N . LEU A 1 333 ? 11.040 -20.534 -21.191 1.00 89.00 333 LEU A N 1
ATOM 2574 C CA . LEU A 1 333 ? 11.574 -19.659 -20.151 1.00 89.00 333 LEU A CA 1
ATOM 2575 C C . LEU A 1 333 ? 10.599 -18.525 -19.788 1.00 89.00 333 LEU A C 1
ATOM 2577 O O . LEU A 1 333 ? 10.408 -18.239 -18.612 1.00 89.00 333 LEU A O 1
ATOM 2581 N N . LEU A 1 334 ? 9.888 -17.941 -20.763 1.00 85.25 334 LEU A N 1
ATOM 2582 C CA . LEU A 1 334 ? 8.872 -16.904 -20.513 1.00 85.25 334 LEU A CA 1
ATOM 2583 C C . LEU A 1 334 ? 7.714 -17.340 -19.603 1.00 85.25 334 LEU A C 1
ATOM 2585 O O . LEU A 1 334 ? 7.034 -16.469 -19.058 1.00 85.25 334 LEU A O 1
ATOM 2589 N N . LYS A 1 335 ? 7.466 -18.648 -19.467 1.00 85.31 335 LYS A N 1
ATOM 2590 C CA . LYS A 1 335 ? 6.424 -19.209 -18.589 1.00 85.31 335 LYS A CA 1
ATOM 2591 C C . LYS A 1 335 ? 6.920 -19.427 -17.156 1.00 85.31 335 LYS A C 1
ATOM 2593 O O . LYS A 1 335 ? 6.117 -19.743 -16.280 1.00 85.31 335 LYS A O 1
ATOM 2598 N N . ARG A 1 336 ? 8.229 -19.310 -16.924 1.00 85.62 336 ARG A N 1
ATOM 2599 C CA . ARG A 1 336 ? 8.898 -19.588 -15.651 1.00 85.62 336 ARG A CA 1
ATOM 2600 C C . ARG A 1 336 ? 9.133 -18.301 -14.869 1.00 85.62 336 ARG A C 1
ATOM 2602 O O . ARG A 1 336 ? 10.267 -17.878 -14.662 1.00 85.62 336 ARG A O 1
ATOM 2609 N N . ASP A 1 337 ? 8.042 -17.680 -14.420 1.00 82.56 337 ASP A N 1
ATOM 2610 C CA . ASP A 1 337 ? 8.103 -16.481 -13.567 1.00 82.56 337 ASP A CA 1
ATOM 2611 C C . ASP A 1 337 ? 8.897 -16.743 -12.270 1.00 82.56 337 ASP A C 1
ATOM 2613 O O . ASP A 1 337 ? 9.446 -15.821 -11.677 1.00 82.56 337 ASP A O 1
ATOM 2617 N N . ASP A 1 338 ? 9.017 -18.007 -11.840 1.00 83.75 338 ASP A N 1
ATOM 2618 C CA . ASP A 1 338 ? 9.828 -18.422 -10.694 1.00 83.75 338 ASP A CA 1
ATOM 2619 C C . ASP A 1 338 ? 11.315 -18.077 -10.847 1.00 83.75 338 ASP A C 1
ATOM 2621 O O . ASP A 1 338 ? 11.943 -17.750 -9.839 1.00 83.75 338 ASP A O 1
ATOM 2625 N N . LEU A 1 339 ? 11.832 -18.044 -12.077 1.00 88.88 339 LEU A N 1
ATOM 2626 C CA . LEU A 1 339 ? 13.242 -17.803 -12.406 1.00 88.88 339 LEU A CA 1
ATOM 2627 C C . LEU A 1 339 ? 13.592 -16.320 -12.596 1.00 88.88 339 LEU A C 1
ATOM 2629 O O . LEU A 1 339 ? 14.749 -15.984 -12.831 1.00 88.88 339 LEU A O 1
ATOM 2633 N N . VAL A 1 340 ? 12.610 -15.416 -12.528 1.00 88.62 340 VAL A N 1
ATOM 2634 C CA . VAL A 1 340 ? 12.862 -13.981 -12.719 1.00 88.62 340 VAL A CA 1
ATOM 2635 C C . VAL A 1 340 ? 13.592 -13.411 -11.501 1.00 88.62 340 VAL A C 1
ATOM 2637 O O . VAL A 1 340 ? 12.979 -13.255 -10.442 1.00 88.62 340 VAL A O 1
ATOM 2640 N N . CYS A 1 341 ? 14.875 -13.082 -11.647 1.00 89.31 341 CYS A N 1
ATOM 2641 C CA . CYS A 1 341 ? 15.724 -12.552 -10.572 1.00 89.31 341 CYS A CA 1
ATOM 2642 C C . CYS A 1 341 ? 15.780 -11.017 -10.557 1.00 89.31 341 CYS A C 1
ATOM 2644 O O . CYS A 1 341 ? 15.905 -10.412 -9.492 1.00 89.31 341 CYS A O 1
ATOM 2646 N N . ALA A 1 342 ? 15.632 -10.373 -11.719 1.00 88.94 342 ALA A N 1
ATOM 2647 C CA . ALA A 1 342 ? 15.742 -8.924 -11.853 1.00 88.94 342 ALA A CA 1
ATOM 2648 C C . ALA A 1 342 ? 14.905 -8.364 -13.014 1.00 88.94 342 ALA A C 1
ATOM 2650 O O . ALA A 1 342 ? 14.373 -9.094 -13.856 1.00 88.94 342 ALA A O 1
ATOM 2651 N N . LYS A 1 343 ? 14.810 -7.035 -13.097 1.00 88.25 343 LYS A N 1
ATOM 2652 C CA . LYS A 1 343 ? 14.331 -6.315 -14.285 1.00 88.25 343 LYS A CA 1
ATOM 2653 C C . LYS A 1 343 ? 15.417 -5.405 -14.841 1.00 88.25 343 LYS A C 1
ATOM 2655 O O . LYS A 1 343 ? 16.085 -4.682 -14.101 1.00 88.25 343 LYS A O 1
ATOM 2660 N N . LEU A 1 344 ? 15.544 -5.401 -16.164 1.00 85.88 344 LEU A N 1
ATOM 2661 C CA . LEU A 1 344 ? 16.423 -4.493 -16.885 1.00 85.88 344 LEU A CA 1
ATOM 2662 C C . LEU A 1 344 ? 15.740 -3.132 -17.037 1.00 85.88 344 LEU A C 1
ATOM 2664 O O . LEU A 1 344 ? 14.774 -2.970 -17.786 1.00 85.88 344 LEU A O 1
ATOM 2668 N N . VAL A 1 345 ? 16.283 -2.127 -16.360 1.00 75.62 345 VAL A N 1
ATOM 2669 C CA . VAL A 1 345 ? 15.872 -0.731 -16.492 1.00 75.62 345 VAL A CA 1
ATOM 2670 C C . VAL A 1 345 ? 16.908 -0.014 -17.336 1.00 75.62 345 VAL A C 1
ATOM 2672 O O . VAL A 1 345 ? 18.017 0.256 -16.891 1.00 75.62 345 VAL A O 1
ATOM 2675 N N . THR A 1 346 ? 16.552 0.328 -18.574 1.00 61.66 346 THR A N 1
ATOM 2676 C CA . THR A 1 346 ? 17.466 1.031 -19.483 1.00 61.66 346 THR A CA 1
ATOM 2677 C C . THR A 1 346 ? 17.965 2.329 -18.834 1.00 61.66 346 THR A C 1
ATOM 2679 O O . THR A 1 346 ? 17.185 3.263 -18.633 1.00 61.66 346 THR A O 1
ATOM 2682 N N . GLY A 1 347 ? 19.261 2.380 -18.505 1.00 49.19 347 GLY A N 1
ATOM 2683 C CA . GLY A 1 347 ? 19.883 3.361 -17.602 1.00 49.19 347 GLY A CA 1
ATOM 2684 C C . GLY A 1 347 ? 19.848 4.836 -18.026 1.00 49.19 347 GLY A C 1
ATOM 2685 O O . GLY A 1 347 ? 20.263 5.709 -17.263 1.00 49.19 347 GLY A O 1
ATOM 2686 N N . ALA A 1 348 ? 19.310 5.175 -19.195 1.00 50.22 348 ALA A N 1
ATOM 2687 C CA . ALA A 1 348 ? 19.002 6.561 -19.508 1.00 50.22 348 ALA A CA 1
ATOM 2688 C C . ALA A 1 348 ? 17.619 6.892 -18.942 1.00 50.22 348 ALA A C 1
ATOM 2690 O O . ALA A 1 348 ? 16.605 6.650 -19.600 1.00 50.22 348 ALA A O 1
ATOM 2691 N N . ARG A 1 349 ? 17.569 7.505 -17.745 1.00 64.62 349 ARG A N 1
ATOM 2692 C CA . ARG A 1 349 ? 16.418 8.342 -17.358 1.00 64.62 349 ARG A CA 1
ATOM 2693 C C . ARG A 1 349 ? 16.087 9.185 -18.589 1.00 64.62 349 ARG A C 1
ATOM 2695 O O . ARG A 1 349 ? 16.908 9.998 -19.011 1.00 64.62 349 ARG A O 1
ATOM 2702 N N . ARG A 1 350 ? 14.944 8.905 -19.218 1.00 78.75 350 ARG A N 1
ATOM 2703 C CA . ARG A 1 350 ? 14.613 9.416 -20.550 1.00 78.75 350 ARG A CA 1
ATOM 2704 C C . ARG A 1 350 ? 14.858 10.924 -20.599 1.00 78.75 350 ARG A C 1
ATOM 2706 O O . ARG A 1 350 ? 14.440 11.648 -19.699 1.00 78.75 350 ARG A O 1
ATOM 2713 N N . LEU A 1 351 ? 15.513 11.405 -21.654 1.00 86.38 351 LEU A N 1
ATOM 2714 C CA . LEU A 1 351 ? 15.654 12.843 -21.865 1.00 86.38 351 LEU A CA 1
ATOM 2715 C C . LEU A 1 351 ? 14.286 13.431 -22.219 1.00 86.38 351 LEU A C 1
ATOM 2717 O O . LEU A 1 351 ? 13.706 13.103 -23.255 1.00 86.38 351 LEU A O 1
ATOM 2721 N N . ILE A 1 352 ? 13.783 14.308 -21.358 1.00 86.81 352 ILE A N 1
ATOM 2722 C CA . ILE A 1 352 ? 12.502 14.990 -21.516 1.00 86.81 352 ILE A CA 1
ATOM 2723 C C . ILE A 1 352 ? 12.775 16.393 -22.042 1.00 86.81 352 ILE A C 1
ATOM 2725 O O . ILE A 1 352 ? 13.523 17.172 -21.450 1.00 86.81 352 ILE A O 1
ATOM 2729 N N . THR A 1 353 ? 12.174 16.729 -23.180 1.00 88.94 353 THR A N 1
ATOM 2730 C CA . THR A 1 353 ? 12.317 18.072 -23.757 1.00 88.94 353 THR A CA 1
ATOM 2731 C C . THR A 1 353 ? 11.531 19.098 -22.946 1.00 88.94 353 THR A C 1
ATOM 2733 O O . THR A 1 353 ? 10.500 18.784 -22.352 1.00 88.94 353 THR A O 1
ATOM 2736 N N . LEU A 1 354 ? 11.954 20.364 -22.976 1.00 87.50 354 LEU A N 1
ATOM 2737 C CA . LEU A 1 354 ? 11.213 21.445 -22.317 1.00 87.50 354 LEU A CA 1
ATOM 2738 C C . LEU A 1 354 ? 9.773 21.590 -22.847 1.00 87.50 354 LEU A C 1
ATOM 2740 O O . LEU A 1 354 ? 8.868 21.940 -22.091 1.00 87.50 354 LEU A O 1
ATOM 2744 N N . ALA A 1 355 ? 9.556 21.319 -24.138 1.00 85.25 355 ALA A N 1
ATOM 2745 C CA . ALA A 1 355 ? 8.230 21.344 -24.750 1.00 85.25 355 ALA A CA 1
ATOM 2746 C C . ALA A 1 355 ? 7.329 20.239 -24.183 1.00 85.25 355 ALA A C 1
ATOM 2748 O O . ALA A 1 355 ? 6.186 20.507 -23.822 1.00 85.25 355 ALA A O 1
ATOM 2749 N N . GLU A 1 356 ? 7.854 19.020 -24.055 1.00 85.44 356 GLU A N 1
ATOM 2750 C CA . GLU A 1 356 ? 7.138 17.900 -23.447 1.00 85.44 356 GLU A CA 1
ATOM 2751 C C . GLU A 1 356 ? 6.823 18.168 -21.971 1.00 85.44 356 GLU A C 1
ATOM 2753 O O . GLU A 1 356 ? 5.668 18.073 -21.562 1.00 85.44 356 GLU A O 1
ATOM 2758 N N . PHE A 1 357 ? 7.825 18.613 -21.210 1.00 87.69 357 PHE A N 1
ATOM 2759 C CA . PHE A 1 357 ? 7.690 18.959 -19.796 1.00 87.69 357 PHE A CA 1
ATOM 2760 C C . PHE A 1 357 ? 6.603 20.012 -19.533 1.00 87.69 357 PHE A C 1
ATOM 2762 O O . PHE A 1 357 ? 5.864 19.935 -18.553 1.00 87.69 357 PHE A O 1
ATOM 2769 N N . ARG A 1 358 ? 6.463 20.997 -20.427 1.00 82.88 358 ARG A N 1
ATOM 2770 C CA . ARG A 1 358 ? 5.450 22.055 -20.298 1.00 82.88 358 ARG A CA 1
ATOM 2771 C C . ARG A 1 358 ? 4.067 21.653 -20.807 1.00 82.88 358 ARG A C 1
ATOM 2773 O O . ARG A 1 358 ? 3.085 22.250 -20.370 1.00 82.88 358 ARG A O 1
ATOM 2780 N N . ARG A 1 359 ? 3.971 20.669 -21.705 1.00 75.75 359 ARG A N 1
ATOM 2781 C CA . ARG A 1 359 ? 2.707 20.246 -22.329 1.00 75.75 359 ARG A CA 1
ATOM 2782 C C . ARG A 1 359 ? 1.792 19.480 -21.365 1.00 75.75 359 ARG A C 1
ATOM 2784 O O . ARG A 1 359 ? 0.577 19.564 -21.508 1.00 75.75 359 ARG A O 1
ATOM 2791 N N . LEU A 1 360 ? 2.357 18.754 -20.401 1.00 64.56 360 LEU A N 1
ATOM 2792 C CA . LEU A 1 360 ? 1.643 17.820 -19.521 1.00 64.56 360 LEU A CA 1
ATOM 2793 C C . LEU A 1 360 ? 1.380 18.417 -18.133 1.00 64.56 360 LEU A C 1
ATOM 2795 O O . LEU A 1 360 ? 1.986 18.006 -17.153 1.00 64.56 360 LEU A O 1
ATOM 2799 N N . ASN A 1 361 ? 0.519 19.436 -18.069 1.00 64.00 361 ASN A N 1
ATOM 2800 C CA . ASN A 1 361 ? 0.288 20.219 -16.846 1.00 64.00 361 ASN A CA 1
ATOM 2801 C C . ASN A 1 361 ? -1.192 20.518 -16.584 1.00 64.00 361 ASN A C 1
ATOM 2803 O O . ASN A 1 361 ? -1.542 21.593 -16.092 1.00 64.00 361 ASN A O 1
ATOM 2807 N N . HIS A 1 362 ? -2.071 19.583 -16.937 1.00 66.81 362 HIS A N 1
ATOM 2808 C CA . HIS A 1 362 ? -3.492 19.697 -16.635 1.00 66.81 362 HIS A CA 1
ATOM 2809 C C . HIS A 1 362 ? -3.882 18.728 -15.518 1.00 66.81 362 HIS A C 1
ATOM 2811 O O . HIS A 1 362 ? -3.677 17.521 -15.629 1.00 66.81 362 HIS A O 1
ATOM 2817 N N . ILE A 1 363 ? -4.455 19.284 -14.448 1.00 64.75 363 ILE A N 1
ATOM 2818 C CA . ILE A 1 363 ? -5.067 18.534 -13.350 1.00 64.75 363 ILE A CA 1
ATOM 2819 C C . ILE A 1 363 ? -6.523 18.967 -13.277 1.00 64.75 363 ILE A C 1
ATOM 2821 O O . ILE A 1 363 ? -6.770 20.104 -12.855 1.00 64.75 363 ILE A O 1
ATOM 2825 N N . PRO A 1 364 ? -7.480 18.100 -13.636 1.00 58.69 364 PRO A N 1
ATOM 2826 C CA . PRO A 1 364 ? -8.882 18.398 -13.398 1.00 58.69 364 PRO A CA 1
ATOM 2827 C C . PRO A 1 364 ? -9.122 18.578 -11.896 1.00 58.69 364 PRO A C 1
ATOM 2829 O O . PRO A 1 364 ? -8.602 17.828 -11.059 1.00 58.69 364 PRO A O 1
ATOM 2832 N N . SER A 1 365 ? -9.906 19.592 -11.541 1.00 60.50 365 SER A N 1
ATOM 2833 C CA . SER A 1 365 ? -10.379 19.820 -10.177 1.00 60.50 365 SER A CA 1
ATOM 2834 C C . SER A 1 365 ? -11.129 18.595 -9.646 1.00 60.50 365 SER A C 1
ATOM 2836 O O . SER A 1 365 ? -11.648 17.776 -10.406 1.00 60.50 365 SER A O 1
ATOM 2838 N N . LYS A 1 366 ? -11.233 18.470 -8.317 1.00 55.94 366 LYS A N 1
ATOM 2839 C CA . LYS A 1 366 ? -11.971 17.366 -7.680 1.00 55.94 366 LYS A CA 1
ATOM 2840 C C . LYS A 1 366 ? -13.401 17.224 -8.235 1.00 55.94 366 LYS A C 1
ATOM 2842 O O . LYS A 1 366 ? -13.847 16.104 -8.449 1.00 55.94 366 LYS A O 1
ATOM 2847 N N . ALA A 1 367 ? -14.069 18.343 -8.532 1.00 54.94 367 ALA A N 1
ATOM 2848 C CA . ALA A 1 367 ? -15.413 18.373 -9.110 1.00 54.94 367 ALA A CA 1
ATOM 2849 C C . ALA A 1 367 ? -15.456 17.967 -10.598 1.00 54.94 367 ALA A C 1
ATOM 2851 O O . ALA A 1 367 ? -16.410 17.323 -11.022 1.00 54.94 367 ALA A O 1
ATOM 2852 N N . GLU A 1 368 ? -14.439 18.311 -11.396 1.00 56.34 368 GLU A N 1
ATOM 2853 C CA . GLU A 1 368 ? -14.328 17.874 -12.800 1.00 56.34 368 GLU A CA 1
ATOM 2854 C C . GLU A 1 368 ? -14.067 16.366 -12.896 1.00 56.34 368 GLU A C 1
ATOM 2856 O O . GLU A 1 368 ? -14.692 15.692 -13.712 1.00 56.34 368 GLU A O 1
ATOM 2861 N N . ARG A 1 369 ? -13.242 15.816 -11.992 1.00 56.97 369 ARG A N 1
ATOM 2862 C CA . ARG A 1 369 ? -13.006 14.363 -11.884 1.00 56.97 369 ARG A CA 1
ATOM 2863 C C . ARG A 1 369 ? -14.276 13.576 -11.556 1.00 56.97 369 ARG A C 1
ATOM 2865 O O . ARG A 1 369 ? -14.451 12.467 -12.041 1.00 56.97 369 ARG A O 1
ATOM 2872 N N . GLN A 1 370 ? -15.159 14.143 -10.734 1.00 52.00 370 GLN A N 1
ATOM 2873 C CA . GLN A 1 370 ? -16.402 13.489 -10.309 1.00 52.00 370 GLN A CA 1
ATOM 2874 C C . GLN A 1 370 ? -17.513 13.532 -11.370 1.00 52.00 370 GLN A C 1
ATOM 2876 O O . GLN A 1 370 ? -18.410 12.697 -11.330 1.00 52.00 370 GLN A O 1
ATOM 2881 N N . LYS A 1 371 ? -17.468 14.480 -12.316 1.00 52.34 371 LYS A N 1
ATOM 2882 C CA . LYS A 1 371 ? -18.513 14.661 -13.343 1.00 52.34 371 LYS A CA 1
ATOM 2883 C C . LYS A 1 371 ? -18.343 13.781 -14.585 1.00 52.34 371 LYS A C 1
ATOM 2885 O O . LYS A 1 371 ? -19.319 13.588 -15.301 1.00 52.34 371 LYS A O 1
ATOM 2890 N N . SER A 1 372 ? -17.145 13.247 -14.828 1.00 45.00 372 SER A N 1
ATOM 2891 C CA . SER A 1 372 ? -16.843 12.423 -16.004 1.00 45.00 372 SER A CA 1
ATOM 2892 C C . SER A 1 372 ? -15.837 11.315 -15.670 1.00 45.00 372 SER A C 1
ATOM 2894 O O . SER A 1 372 ? -14.638 11.515 -15.848 1.00 45.00 372 SER A O 1
ATOM 2896 N N . PRO A 1 373 ? -16.281 10.116 -15.252 1.00 45.91 373 PRO A N 1
ATOM 2897 C CA . PRO A 1 373 ? -15.403 8.948 -15.158 1.00 45.91 373 PRO A CA 1
ATOM 2898 C C . PRO A 1 373 ? -15.171 8.263 -16.524 1.00 45.91 373 PRO A C 1
ATOM 2900 O O . PRO A 1 373 ? -14.557 7.202 -16.595 1.00 45.91 373 PRO A O 1
ATOM 2903 N N . GLY A 1 374 ? -15.685 8.829 -17.624 1.00 41.25 374 GLY A N 1
ATOM 2904 C CA . GLY A 1 374 ? -15.665 8.207 -18.947 1.00 41.25 374 GLY A CA 1
ATOM 2905 C C . GLY A 1 374 ? -14.304 8.281 -19.646 1.00 41.25 374 GLY A C 1
ATOM 2906 O O . GLY A 1 374 ? -13.768 9.368 -19.826 1.00 41.25 374 GLY A O 1
ATOM 2907 N N . ALA A 1 375 ? -13.827 7.104 -20.065 1.00 39.09 375 ALA A N 1
ATOM 2908 C CA . ALA A 1 375 ? -12.759 6.661 -20.984 1.00 39.09 375 ALA A CA 1
ATOM 2909 C C . ALA A 1 375 ? -12.079 7.608 -22.022 1.00 39.09 375 ALA A C 1
ATOM 2911 O O . ALA A 1 375 ? -11.332 7.114 -22.865 1.00 39.09 375 ALA A O 1
ATOM 2912 N N . GLY A 1 376 ? -12.292 8.927 -22.020 1.00 44.25 376 GLY A N 1
ATOM 2913 C CA . GLY A 1 376 ? -11.816 9.853 -23.056 1.00 44.25 376 GLY A CA 1
ATOM 2914 C C . GLY A 1 376 ? -10.669 10.791 -22.667 1.00 44.25 376 GLY A C 1
ATOM 2915 O O . GLY A 1 376 ? -10.058 11.363 -23.565 1.00 44.25 376 GLY A O 1
ATOM 2916 N N . ASP A 1 377 ? -10.346 10.949 -21.380 1.00 46.16 377 ASP A N 1
ATOM 2917 C CA . ASP A 1 377 ? -9.285 11.865 -20.930 1.00 46.16 377 ASP A CA 1
ATOM 2918 C C . ASP A 1 377 ? -8.205 11.094 -20.159 1.00 46.16 377 ASP A C 1
ATOM 2920 O O . ASP A 1 377 ? -8.203 10.988 -18.936 1.00 46.16 377 ASP A O 1
ATOM 2924 N N . THR A 1 378 ? -7.324 10.432 -20.906 1.00 46.75 378 THR A N 1
ATOM 2925 C CA . THR A 1 378 ? -6.431 9.385 -20.385 1.00 46.75 378 THR A CA 1
ATOM 2926 C C . THR A 1 378 ? -5.050 9.885 -19.962 1.00 46.75 378 THR A C 1
ATOM 2928 O O . THR A 1 378 ? -4.214 9.082 -19.547 1.00 46.75 378 THR A O 1
ATOM 2931 N N . ASN A 1 379 ? -4.772 11.190 -20.051 1.00 55.19 379 ASN A N 1
ATOM 2932 C CA . ASN A 1 379 ? -3.423 11.715 -19.828 1.00 55.19 379 ASN A CA 1
ATOM 2933 C C . ASN A 1 379 ? -3.375 12.905 -18.864 1.00 55.19 379 ASN A C 1
ATOM 2935 O O . ASN A 1 379 ? -2.762 13.935 -19.150 1.00 55.19 379 ASN A O 1
ATOM 2939 N N . TRP A 1 380 ? -3.991 12.747 -17.692 1.00 67.00 380 TRP A N 1
ATOM 2940 C CA . TRP A 1 380 ? -3.694 13.606 -16.548 1.00 67.00 380 TRP A CA 1
ATOM 2941 C C . TRP A 1 380 ? -2.284 13.267 -16.075 1.00 67.00 380 TRP A C 1
ATOM 2943 O O . TRP A 1 380 ? -2.028 12.218 -15.478 1.00 67.00 380 TRP A O 1
ATOM 2953 N N . ARG A 1 381 ? -1.344 14.126 -16.448 1.00 74.06 381 ARG A N 1
ATOM 2954 C CA . ARG A 1 381 ? 0.050 14.053 -16.036 1.00 74.06 381 ARG A CA 1
ATOM 2955 C C . ARG A 1 381 ? 0.445 15.402 -15.482 1.00 74.06 381 ARG A C 1
ATOM 2957 O O . ARG A 1 381 ? 0.022 16.436 -15.999 1.00 74.06 381 ARG A O 1
ATOM 2964 N N . VAL A 1 382 ? 1.209 15.360 -14.403 1.00 82.56 382 VAL A N 1
ATOM 2965 C CA . VAL A 1 382 ? 1.662 16.538 -13.678 1.00 82.56 382 VAL A CA 1
ATOM 2966 C C . VAL A 1 382 ? 3.117 16.364 -13.382 1.00 82.56 382 VAL A C 1
ATOM 2968 O O . VAL A 1 382 ? 3.489 15.514 -12.573 1.00 82.56 382 VAL A O 1
ATOM 2971 N N . TRP A 1 383 ? 3.939 17.173 -14.028 1.00 91.25 383 TRP A N 1
ATOM 2972 C CA . TRP A 1 383 ? 5.373 17.046 -13.883 1.00 91.25 383 TRP A CA 1
ATOM 2973 C C . TRP A 1 383 ? 5.967 18.276 -13.216 1.00 91.25 383 TRP A C 1
ATOM 2975 O O . TRP A 1 383 ? 5.544 19.409 -13.450 1.00 91.25 383 TRP A O 1
ATOM 2985 N N . VAL A 1 384 ? 6.978 18.042 -12.388 1.00 93.44 384 VAL A N 1
ATOM 2986 C CA . VAL A 1 384 ? 7.819 19.092 -11.804 1.00 93.44 384 VAL A CA 1
ATOM 2987 C C . VAL A 1 384 ? 9.280 18.741 -12.040 1.00 93.44 384 VAL A C 1
ATOM 2989 O O . VAL A 1 384 ? 9.625 17.568 -12.174 1.00 93.44 384 VAL A O 1
ATOM 2992 N N . ALA A 1 385 ? 10.140 19.749 -12.128 1.00 94.25 385 ALA A N 1
ATOM 2993 C CA . ALA A 1 385 ? 11.578 19.552 -12.257 1.00 94.25 385 ALA A CA 1
ATOM 2994 C C . ALA A 1 385 ? 12.259 19.887 -10.930 1.00 94.25 385 ALA A C 1
ATOM 2996 O O . ALA A 1 385 ? 11.917 20.881 -10.298 1.00 94.25 385 ALA A O 1
ATOM 2997 N N . VAL A 1 386 ? 13.212 19.068 -10.502 1.00 94.81 386 VAL A N 1
ATOM 2998 C CA . VAL A 1 386 ? 13.990 19.291 -9.279 1.00 94.81 386 VAL A CA 1
ATOM 2999 C C . VAL A 1 386 ? 15.461 19.080 -9.600 1.00 94.81 386 VAL A C 1
ATOM 3001 O O . VAL A 1 386 ? 15.815 18.106 -10.267 1.00 94.81 386 VAL A O 1
ATOM 3004 N N . ALA A 1 387 ? 16.331 19.959 -9.109 1.00 91.81 387 ALA A N 1
ATOM 3005 C CA . ALA A 1 387 ? 17.769 19.768 -9.234 1.00 91.81 387 ALA A CA 1
ATOM 3006 C C . ALA A 1 387 ? 18.184 18.428 -8.601 1.00 91.81 387 ALA A C 1
ATOM 3008 O O . ALA A 1 387 ? 17.794 18.137 -7.469 1.00 91.81 387 ALA A O 1
ATOM 3009 N N . GLU A 1 388 ? 18.989 17.633 -9.316 1.00 90.00 388 GLU A N 1
ATOM 3010 C CA . GLU A 1 388 ? 19.433 16.289 -8.892 1.00 90.00 388 GLU A CA 1
ATOM 3011 C C . GLU A 1 388 ? 20.037 16.291 -7.481 1.00 90.00 388 GLU A C 1
ATOM 3013 O O . GLU A 1 388 ? 19.799 15.394 -6.679 1.00 90.00 388 GLU A O 1
ATOM 3018 N N . LYS A 1 389 ? 20.785 17.347 -7.173 1.00 89.50 389 LYS A N 1
ATOM 3019 C CA . LYS A 1 389 ? 21.322 17.676 -5.855 1.00 89.50 389 LYS A CA 1
ATOM 3020 C C . LYS A 1 389 ? 21.367 19.191 -5.714 1.00 89.50 389 LYS A C 1
ATOM 3022 O O . LYS A 1 389 ? 21.280 19.907 -6.716 1.00 89.50 389 LYS A O 1
ATOM 3027 N N . ASP A 1 390 ? 21.528 19.680 -4.493 1.00 84.06 390 ASP A N 1
ATOM 3028 C CA . ASP A 1 390 ? 21.587 21.119 -4.243 1.00 84.06 390 ASP A CA 1
ATOM 3029 C C . ASP A 1 390 ? 22.720 21.775 -5.049 1.00 84.06 390 ASP A C 1
ATOM 3031 O O . ASP A 1 390 ? 23.855 21.297 -5.081 1.00 84.06 390 ASP A O 1
ATOM 3035 N N . GLY A 1 391 ? 22.380 22.841 -5.780 1.00 80.88 391 GLY A N 1
ATOM 3036 C CA . GLY A 1 391 ? 23.296 23.541 -6.687 1.00 80.88 391 GLY A CA 1
ATOM 3037 C C . GLY A 1 391 ? 23.565 22.851 -8.034 1.00 80.88 391 GLY A C 1
ATOM 3038 O O . GLY A 1 391 ? 24.329 23.387 -8.840 1.00 80.88 391 GLY A O 1
ATOM 3039 N N . SER A 1 392 ? 22.959 21.693 -8.321 1.00 85.19 392 SER A N 1
ATOM 3040 C CA . SER A 1 392 ? 23.116 21.020 -9.616 1.00 85.19 392 SER A CA 1
ATOM 3041 C C . SER A 1 392 ? 22.413 21.773 -10.746 1.00 85.19 392 SER A C 1
ATOM 3043 O O . SER A 1 392 ? 21.275 22.214 -10.607 1.00 85.19 392 SER A O 1
ATOM 3045 N N . LYS A 1 393 ? 23.069 21.857 -11.911 1.00 84.44 393 LYS A N 1
ATOM 3046 C CA . LYS A 1 393 ? 22.423 22.296 -13.162 1.00 84.44 393 LYS A CA 1
ATOM 3047 C C . LYS A 1 393 ? 21.549 21.203 -13.782 1.00 84.44 393 LYS A C 1
ATOM 3049 O O . LYS A 1 393 ? 20.711 21.507 -14.626 1.00 84.44 393 LYS A O 1
ATOM 3054 N N . LYS A 1 394 ? 21.764 19.944 -13.386 1.00 88.88 394 LYS A N 1
ATOM 3055 C CA . LYS A 1 394 ? 21.017 18.788 -13.878 1.00 88.88 394 LYS A CA 1
ATOM 3056 C C . LYS A 1 394 ? 19.668 18.718 -13.175 1.00 88.88 394 LYS A C 1
ATOM 3058 O O . LYS A 1 394 ? 19.605 18.721 -11.946 1.00 88.88 394 LYS A O 1
ATOM 3063 N N . GLN A 1 395 ? 18.606 18.665 -13.967 1.00 91.94 395 GLN A N 1
ATOM 3064 C CA . GLN A 1 395 ? 17.225 18.731 -13.504 1.00 91.94 395 GLN A CA 1
ATOM 3065 C C . GLN A 1 395 ? 16.547 17.387 -13.750 1.00 91.94 395 GLN A C 1
ATOM 3067 O O . GLN A 1 395 ? 16.500 16.905 -14.881 1.00 91.94 395 GLN A O 1
ATOM 3072 N N . MET A 1 396 ? 16.006 16.791 -12.697 1.00 93.25 396 MET A N 1
ATOM 3073 C CA . MET A 1 396 ? 15.249 15.549 -12.760 1.00 93.25 396 MET A CA 1
ATOM 3074 C C . MET A 1 396 ? 13.758 15.858 -12.818 1.00 93.25 396 MET A C 1
ATOM 3076 O O . MET A 1 396 ? 13.262 16.685 -12.055 1.00 93.25 396 MET A O 1
ATOM 3080 N N . VAL A 1 397 ? 13.039 15.199 -13.721 1.00 91.94 397 VAL A N 1
ATOM 3081 C CA . VAL A 1 397 ? 11.592 15.352 -13.869 1.00 91.94 397 VAL A CA 1
ATOM 3082 C C . VAL A 1 397 ? 10.893 14.294 -13.029 1.00 91.94 397 VAL A C 1
ATOM 3084 O O . VAL A 1 397 ? 11.118 13.097 -13.220 1.00 91.94 397 VAL A O 1
ATOM 3087 N N . TYR A 1 398 ? 10.029 14.750 -12.131 1.00 91.75 398 TYR A N 1
ATOM 3088 C CA . TYR A 1 398 ? 9.179 13.926 -11.284 1.00 91.75 398 TYR A CA 1
ATOM 3089 C C . TYR A 1 398 ? 7.761 13.922 -11.834 1.00 91.75 398 TYR A C 1
ATOM 3091 O O . TYR A 1 398 ? 7.208 14.986 -12.120 1.00 91.75 398 TYR A O 1
ATOM 3099 N N . ASP A 1 399 ? 7.159 12.741 -11.927 1.00 86.31 399 ASP A N 1
ATOM 3100 C CA . ASP A 1 399 ? 5.725 12.605 -12.142 1.00 86.31 399 ASP A CA 1
ATOM 3101 C C . ASP A 1 399 ? 4.998 12.683 -10.796 1.00 86.31 399 ASP A C 1
ATOM 3103 O O . ASP A 1 399 ? 4.964 11.723 -10.034 1.00 86.31 399 ASP A O 1
ATOM 3107 N N . VAL A 1 400 ? 4.426 13.843 -10.483 1.00 87.44 400 VAL A N 1
ATOM 3108 C CA . VAL A 1 400 ? 3.729 14.096 -9.211 1.00 87.44 400 VAL A CA 1
ATOM 3109 C C . VAL A 1 400 ? 2.218 13.914 -9.331 1.00 87.44 400 VAL A C 1
ATOM 3111 O O . VAL A 1 400 ? 1.472 14.323 -8.443 1.00 87.44 400 VAL A O 1
ATOM 3114 N N . THR A 1 401 ? 1.741 13.286 -10.409 1.00 80.44 401 THR A N 1
ATOM 3115 C CA . THR A 1 401 ? 0.306 13.097 -10.674 1.00 80.44 401 THR A CA 1
ATOM 3116 C C . THR A 1 401 ? -0.401 12.446 -9.491 1.00 80.44 401 THR A C 1
ATOM 3118 O O . THR A 1 401 ? -1.398 12.970 -9.000 1.00 80.44 401 THR A O 1
ATOM 3121 N N . LEU A 1 402 ? 0.151 11.345 -8.978 1.00 75.25 402 LEU A N 1
ATOM 3122 C CA . LEU A 1 402 ? -0.444 10.604 -7.866 1.00 75.25 402 LEU A CA 1
ATOM 3123 C C . LEU A 1 402 ? -0.472 11.431 -6.576 1.00 75.25 402 LEU A C 1
ATOM 3125 O O . LEU A 1 402 ? -1.475 11.427 -5.867 1.00 75.25 402 LEU A O 1
ATOM 3129 N N . MET A 1 403 ? 0.581 12.212 -6.325 1.00 82.31 403 MET A N 1
ATOM 3130 C CA . MET A 1 403 ? 0.658 13.106 -5.166 1.00 82.31 403 MET A CA 1
ATOM 3131 C C . MET A 1 403 ? -0.390 14.213 -5.231 1.00 82.31 403 MET A C 1
ATOM 3133 O O . MET A 1 403 ? -0.997 14.550 -4.221 1.00 82.31 403 MET A O 1
ATOM 3137 N N . MET A 1 404 ? -0.643 14.748 -6.424 1.00 77.38 404 MET A N 1
ATOM 3138 C CA . MET A 1 404 ? -1.672 15.765 -6.639 1.00 77.38 404 MET A CA 1
ATOM 3139 C C . MET A 1 404 ? -3.097 15.195 -6.625 1.00 77.38 404 MET A C 1
ATOM 3141 O O . MET A 1 404 ? -4.055 15.932 -6.400 1.00 77.38 404 MET A O 1
ATOM 3145 N N . MET A 1 405 ? -3.265 13.901 -6.915 1.00 70.50 405 MET A N 1
ATOM 3146 C CA . MET A 1 405 ? -4.576 13.247 -6.950 1.00 70.50 405 MET A CA 1
ATOM 3147 C C . MET A 1 405 ? -5.015 12.721 -5.584 1.00 70.50 405 MET A C 1
ATOM 3149 O O . MET A 1 405 ? -6.191 12.859 -5.240 1.00 70.50 405 MET A O 1
ATOM 3153 N N . PHE A 1 406 ? -4.090 12.114 -4.840 1.00 70.19 406 PHE A N 1
ATOM 3154 C CA . PHE A 1 406 ? -4.383 11.338 -3.631 1.00 70.19 406 PHE A CA 1
ATOM 3155 C C . PHE A 1 406 ? -3.599 11.798 -2.396 1.00 70.19 406 PHE A C 1
ATOM 3157 O O . PHE A 1 406 ? -3.872 11.326 -1.294 1.00 70.19 406 PHE A O 1
ATOM 3164 N N . GLY A 1 407 ? -2.636 12.709 -2.557 1.00 70.00 407 GLY A N 1
ATOM 3165 C CA . GLY A 1 407 ? -1.884 13.276 -1.443 1.00 70.00 407 GLY A CA 1
ATOM 3166 C C . GLY A 1 407 ? -2.715 14.209 -0.560 1.00 70.00 407 GLY A C 1
ATOM 3167 O O . GLY A 1 407 ? -3.843 14.589 -0.877 1.00 70.00 407 GLY A O 1
ATOM 3168 N N . GLY A 1 408 ? -2.131 14.593 0.576 1.00 72.50 408 GLY A N 1
ATOM 3169 C CA . GLY A 1 408 ? -2.747 15.543 1.500 1.00 72.50 408 GLY A CA 1
ATOM 3170 C C . GLY A 1 408 ? -2.880 16.944 0.895 1.00 72.50 408 GLY A C 1
ATOM 3171 O O . GLY A 1 408 ? -2.026 17.380 0.120 1.00 72.50 408 GLY A O 1
ATOM 3172 N N . LEU A 1 409 ? -3.924 17.674 1.302 1.00 70.38 409 LEU A N 1
ATOM 3173 C CA . LEU A 1 409 ? -4.255 19.003 0.772 1.00 70.38 409 LEU A CA 1
ATOM 3174 C C . LEU A 1 409 ? -3.090 19.999 0.889 1.00 70.38 409 LEU A C 1
ATOM 3176 O O . LEU A 1 409 ? -2.823 20.747 -0.046 1.00 70.38 409 LEU A O 1
ATOM 3180 N N . GLU A 1 410 ? -2.372 19.993 2.013 1.00 76.56 410 GLU A N 1
ATOM 3181 C CA . GLU A 1 410 ? -1.209 20.868 2.214 1.00 76.56 410 GLU A CA 1
ATOM 3182 C C . GLU A 1 410 ? -0.081 20.566 1.222 1.00 76.56 410 GLU A C 1
ATOM 3184 O O . GLU A 1 410 ? 0.538 21.479 0.673 1.00 76.56 410 GLU A O 1
ATOM 3189 N N . PHE A 1 411 ? 0.179 19.283 0.962 1.00 78.12 411 PHE A N 1
ATOM 3190 C CA . PHE A 1 411 ? 1.227 18.861 0.039 1.00 78.12 411 PHE A CA 1
ATOM 3191 C C . PHE A 1 411 ? 0.850 19.180 -1.413 1.00 78.12 411 PHE A C 1
ATOM 3193 O O . PHE A 1 411 ? 1.681 19.704 -2.157 1.00 78.12 411 PHE A O 1
ATOM 3200 N N . GLU A 1 412 ? -0.419 18.976 -1.791 1.00 80.94 412 GLU A N 1
ATOM 3201 C CA . GLU A 1 412 ? -0.953 19.428 -3.083 1.00 80.94 412 GLU A CA 1
ATOM 3202 C C . GLU A 1 412 ? -0.758 20.944 -3.248 1.00 80.94 412 GLU A C 1
ATOM 3204 O O . GLU A 1 412 ? -0.223 21.397 -4.261 1.00 80.94 412 GLU A O 1
ATOM 3209 N N . GLN A 1 413 ? -1.140 21.743 -2.245 1.00 84.38 413 GLN A N 1
ATOM 3210 C CA . GLN A 1 413 ? -1.013 23.203 -2.281 1.00 84.38 413 GLN A CA 1
ATOM 3211 C C . GLN A 1 413 ? 0.442 23.669 -2.413 1.00 84.38 413 GLN A C 1
ATOM 3213 O O . GLN A 1 413 ? 0.697 24.632 -3.137 1.00 84.38 413 GLN A O 1
ATOM 3218 N N . LYS A 1 414 ? 1.394 22.977 -1.771 1.00 89.44 414 LYS A N 1
ATOM 3219 C CA . LYS A 1 414 ? 2.835 23.252 -1.906 1.00 89.44 414 LYS A CA 1
ATOM 3220 C C . LYS A 1 414 ? 3.375 22.909 -3.298 1.00 89.44 414 LYS A C 1
ATOM 3222 O O . LYS A 1 414 ? 4.197 23.656 -3.822 1.00 89.44 414 LYS A O 1
ATOM 3227 N N . LEU A 1 415 ? 2.918 21.815 -3.913 1.00 89.31 415 LEU A N 1
ATOM 3228 C CA . LEU A 1 415 ? 3.355 21.377 -5.248 1.00 89.31 415 LEU A CA 1
ATOM 3229 C C . LEU A 1 415 ? 2.740 22.197 -6.389 1.00 89.31 415 LEU A C 1
ATOM 3231 O O . LEU A 1 415 ? 3.402 22.464 -7.394 1.00 89.31 415 LEU A O 1
ATOM 3235 N N . ARG A 1 416 ? 1.483 22.624 -6.240 1.00 88.50 416 ARG A N 1
ATOM 3236 C CA . ARG A 1 416 ? 0.680 23.268 -7.294 1.00 88.50 416 ARG A CA 1
ATOM 3237 C C . ARG A 1 416 ? 1.356 24.460 -8.004 1.00 88.50 416 ARG A C 1
ATOM 3239 O O . ARG A 1 416 ? 1.234 24.542 -9.227 1.00 88.50 416 ARG A O 1
ATOM 3246 N N . PRO A 1 417 ? 2.094 25.369 -7.334 1.00 91.38 417 PRO A N 1
ATOM 3247 C CA . PRO A 1 417 ? 2.783 26.484 -7.995 1.00 91.38 417 PRO A CA 1
ATOM 3248 C C . PRO A 1 417 ? 3.886 26.057 -8.977 1.00 91.38 417 PRO A C 1
ATOM 3250 O O . PRO A 1 417 ? 4.231 26.821 -9.893 1.00 91.38 417 PRO A O 1
ATOM 3253 N N . TRP A 1 418 ? 4.425 24.850 -8.782 1.00 92.56 418 TRP A N 1
ATOM 3254 C CA . TRP A 1 418 ? 5.582 24.301 -9.487 1.00 92.56 418 TRP A CA 1
ATOM 3255 C C . TRP A 1 418 ? 5.222 23.391 -10.660 1.00 92.56 418 TRP A C 1
ATOM 3257 O O . TRP A 1 418 ? 6.118 22.950 -11.372 1.00 92.56 418 TRP A O 1
ATOM 3267 N N . VAL A 1 419 ? 3.933 23.142 -10.901 1.00 89.19 419 VAL A N 1
ATOM 3268 C CA . VAL A 1 419 ? 3.457 22.348 -12.042 1.00 89.19 419 VAL A CA 1
ATOM 3269 C C . VAL A 1 419 ? 4.032 22.907 -13.352 1.00 89.19 419 VAL A C 1
ATOM 3271 O O . VAL A 1 419 ? 3.857 24.088 -13.673 1.00 89.19 419 VAL A O 1
ATOM 3274 N N . GLY A 1 420 ? 4.770 22.067 -14.082 1.00 88.69 420 GLY A N 1
ATOM 3275 C CA . GLY A 1 420 ? 5.445 22.417 -15.333 1.00 88.69 420 GLY A CA 1
ATOM 3276 C C . GLY A 1 420 ? 6.672 23.309 -15.174 1.00 88.69 420 GLY A C 1
ATOM 3277 O O . GLY A 1 420 ? 7.103 23.948 -16.142 1.00 88.69 420 GLY A O 1
ATOM 3278 N N . LYS A 1 421 ? 7.212 23.419 -13.956 1.00 91.44 421 LYS A N 1
ATOM 3279 C CA . LYS A 1 421 ? 8.328 24.299 -13.598 1.00 91.44 421 LYS A CA 1
ATOM 3280 C C . LYS A 1 421 ? 9.354 23.582 -12.723 1.00 91.44 421 LYS A C 1
ATOM 3282 O O . LYS A 1 421 ? 9.117 22.513 -12.168 1.00 91.44 421 LYS A O 1
ATOM 3287 N N . GLU A 1 422 ? 10.511 24.217 -12.610 1.00 93.00 422 GLU A N 1
ATOM 3288 C CA . GLU A 1 422 ? 11.533 23.875 -11.626 1.00 93.00 422 GLU A CA 1
ATOM 3289 C C . GLU A 1 422 ? 11.071 24.269 -10.219 1.00 93.00 422 GLU A C 1
ATOM 3291 O O . GLU A 1 422 ? 10.721 25.430 -10.004 1.00 93.00 422 GLU A O 1
ATOM 3296 N N . VAL A 1 423 ? 11.110 23.326 -9.278 1.00 94.69 423 VAL A N 1
ATOM 3297 C CA . VAL A 1 423 ? 10.863 23.529 -7.849 1.00 94.69 423 VAL A CA 1
ATOM 3298 C C . VAL A 1 423 ? 12.050 24.265 -7.239 1.00 94.69 423 VAL A C 1
ATOM 3300 O O . VAL A 1 423 ? 13.158 23.735 -7.194 1.00 94.69 423 VAL A O 1
ATOM 3303 N N . ARG A 1 424 ? 11.816 25.485 -6.744 1.00 91.69 424 ARG A N 1
ATOM 3304 C CA . ARG A 1 424 ? 12.844 26.286 -6.044 1.00 91.69 424 ARG A CA 1
ATOM 3305 C C . ARG A 1 424 ? 12.638 26.357 -4.537 1.00 91.69 424 ARG A C 1
ATOM 3307 O O . ARG A 1 424 ? 13.420 27.005 -3.853 1.00 91.69 424 ARG A O 1
ATOM 3314 N N . ASP A 1 425 ? 11.587 25.718 -4.039 1.00 93.94 425 ASP A N 1
ATOM 3315 C CA . ASP A 1 425 ? 11.365 25.524 -2.613 1.00 93.94 425 ASP A CA 1
ATOM 3316 C C . ASP A 1 425 ? 12.347 24.454 -2.087 1.00 93.94 425 ASP A C 1
ATOM 3318 O O . ASP A 1 425 ? 12.278 23.307 -2.546 1.00 93.94 425 ASP A O 1
ATOM 3322 N N . PRO A 1 426 ? 13.284 24.799 -1.180 1.00 92.00 426 PRO A N 1
ATOM 3323 C CA . PRO A 1 426 ? 14.316 23.864 -0.731 1.00 92.00 426 PRO A CA 1
ATOM 3324 C C . PRO A 1 426 ? 13.764 22.669 0.054 1.00 92.00 426 PRO A C 1
ATOM 3326 O O . PRO A 1 426 ? 14.274 21.559 -0.094 1.00 92.00 426 PRO A O 1
ATOM 3329 N N . GLU A 1 427 ? 12.722 22.874 0.864 1.00 92.38 427 GLU A N 1
ATOM 3330 C CA . GLU A 1 427 ? 12.122 21.811 1.676 1.00 92.38 427 GLU A CA 1
ATOM 3331 C C . GLU A 1 427 ? 11.403 20.797 0.787 1.00 92.38 427 GLU A C 1
ATOM 3333 O O . GLU A 1 427 ? 11.614 19.589 0.904 1.00 92.38 427 GLU A O 1
ATOM 3338 N N . LEU A 1 428 ? 10.595 21.281 -0.157 1.00 93.06 428 LEU A N 1
ATOM 3339 C CA . LEU A 1 428 ? 9.876 20.442 -1.105 1.00 93.06 428 LEU A CA 1
ATOM 3340 C C . LEU A 1 428 ? 10.836 19.697 -2.038 1.00 93.06 428 LEU A C 1
ATOM 3342 O O . LEU A 1 428 ? 10.648 18.506 -2.285 1.00 93.06 428 LEU A O 1
ATOM 3346 N N . ALA A 1 429 ? 11.885 20.368 -2.521 1.00 93.69 429 ALA A N 1
ATOM 3347 C CA . ALA A 1 429 ? 12.928 19.734 -3.321 1.00 93.69 429 ALA A CA 1
ATOM 3348 C C . ALA A 1 429 ? 13.637 18.617 -2.539 1.00 93.69 429 ALA A C 1
ATOM 3350 O O . ALA A 1 429 ? 13.854 17.530 -3.077 1.00 93.69 429 ALA A O 1
ATOM 3351 N N . HIS A 1 430 ? 13.950 18.852 -1.261 1.00 93.44 430 HIS A N 1
ATOM 3352 C CA . HIS A 1 430 ? 14.535 17.836 -0.393 1.00 93.44 430 HIS A CA 1
ATOM 3353 C C . HIS A 1 430 ? 13.597 16.633 -0.216 1.00 93.44 430 HIS A C 1
ATOM 3355 O O . HIS A 1 430 ? 14.033 15.503 -0.416 1.00 93.44 430 HIS A O 1
ATOM 3361 N N . VAL A 1 431 ? 12.311 16.860 0.083 1.00 91.12 431 VAL A N 1
ATOM 3362 C CA . VAL A 1 431 ? 11.311 15.788 0.247 1.00 91.12 431 VAL A CA 1
ATOM 3363 C C . VAL A 1 431 ? 11.156 14.953 -1.025 1.00 91.12 431 VAL A C 1
ATOM 3365 O O . VAL A 1 431 ? 11.133 13.726 -0.947 1.00 91.12 431 VAL A O 1
ATOM 3368 N N . LEU A 1 432 ? 11.091 15.584 -2.201 1.00 91.88 432 LEU A N 1
ATOM 3369 C CA . LEU A 1 432 ? 10.988 14.858 -3.470 1.00 91.88 432 LEU A CA 1
ATOM 3370 C C . LEU A 1 432 ? 12.220 13.981 -3.728 1.00 91.88 432 LEU A C 1
ATOM 3372 O O . LEU A 1 432 ? 12.076 12.837 -4.158 1.00 91.88 432 LEU A O 1
ATOM 3376 N N . ARG A 1 433 ? 13.424 14.474 -3.415 1.00 92.00 433 ARG A N 1
ATOM 3377 C CA . ARG A 1 433 ? 14.664 13.700 -3.568 1.00 92.00 433 ARG A CA 1
ATOM 3378 C C . ARG A 1 433 ? 14.774 12.537 -2.592 1.00 92.00 433 ARG A C 1
ATOM 3380 O O . ARG A 1 433 ? 15.200 11.469 -3.004 1.00 92.00 433 ARG A O 1
ATOM 3387 N N . THR A 1 434 ? 14.418 12.733 -1.325 1.00 88.81 434 THR A N 1
ATOM 3388 C CA . THR A 1 434 ? 14.676 11.729 -0.278 1.00 88.81 434 THR A CA 1
ATOM 3389 C C . THR A 1 434 ? 13.531 10.750 -0.068 1.00 88.81 434 THR A C 1
ATOM 3391 O O . THR A 1 434 ? 13.772 9.615 0.329 1.00 88.81 434 THR A O 1
ATOM 3394 N N . LYS A 1 435 ? 12.281 11.161 -0.313 1.00 85.94 435 LYS A N 1
ATOM 3395 C CA . LYS A 1 435 ? 11.098 10.321 -0.066 1.00 85.94 435 LYS A CA 1
ATOM 3396 C C . LYS A 1 435 ? 10.404 9.830 -1.331 1.00 85.94 435 LYS A C 1
ATOM 3398 O O . LYS A 1 435 ? 9.609 8.901 -1.233 1.00 85.94 435 LYS A O 1
ATOM 3403 N N . HIS A 1 436 ? 10.679 10.433 -2.488 1.00 86.88 436 HIS A N 1
ATOM 3404 C CA . HIS A 1 436 ? 9.925 10.177 -3.718 1.00 86.88 436 HIS A CA 1
ATOM 3405 C C . HIS A 1 436 ? 10.805 9.985 -4.960 1.00 86.88 436 HIS A C 1
ATOM 3407 O O . HIS A 1 436 ? 10.370 10.264 -6.077 1.00 86.88 436 HIS A O 1
ATOM 3413 N N . GLU A 1 437 ? 12.027 9.473 -4.805 1.00 86.56 437 GLU A N 1
ATOM 3414 C CA . GLU A 1 437 ? 12.923 9.211 -5.939 1.00 86.56 437 GLU A CA 1
ATOM 3415 C C . GLU A 1 437 ? 12.297 8.286 -7.004 1.00 86.56 437 GLU A C 1
ATOM 3417 O O . GLU A 1 437 ? 12.475 8.503 -8.204 1.00 86.56 437 GLU A O 1
ATOM 3422 N N . SER A 1 438 ? 11.474 7.321 -6.590 1.00 83.06 438 SER A N 1
ATOM 3423 C CA . SER A 1 438 ? 10.740 6.401 -7.474 1.00 83.06 438 SER A CA 1
ATOM 3424 C C . SER A 1 438 ? 9.765 7.087 -8.450 1.00 83.06 438 SER A C 1
ATOM 3426 O O . SER A 1 438 ? 9.302 6.486 -9.426 1.00 83.06 438 SER A O 1
ATOM 3428 N N . PHE A 1 439 ? 9.461 8.369 -8.231 1.00 85.62 439 PHE A N 1
ATOM 3429 C CA . PHE A 1 439 ? 8.622 9.178 -9.116 1.00 85.62 439 PHE A CA 1
ATOM 3430 C C . PHE A 1 439 ? 9.413 9.894 -10.218 1.00 85.62 439 PHE A C 1
ATOM 3432 O O . PHE A 1 439 ? 8.808 10.517 -11.091 1.00 85.62 439 PHE A O 1
ATOM 3439 N N . VAL A 1 440 ? 10.744 9.787 -10.236 1.00 88.06 440 VAL A N 1
ATOM 3440 C CA . VAL A 1 440 ? 11.560 10.315 -11.334 1.00 88.06 440 VAL A CA 1
ATOM 3441 C C . VAL A 1 440 ? 11.279 9.536 -12.620 1.00 88.06 440 VAL A C 1
ATOM 3443 O O . VAL A 1 440 ? 11.382 8.310 -12.660 1.00 88.06 440 VAL A O 1
ATOM 3446 N N . ILE A 1 441 ? 10.957 10.259 -13.691 1.00 84.56 441 ILE A N 1
ATOM 3447 C CA . ILE A 1 441 ? 10.660 9.696 -15.019 1.00 84.56 441 ILE A CA 1
ATOM 3448 C C . ILE A 1 441 ? 11.718 10.031 -16.073 1.00 84.56 441 ILE A C 1
ATOM 3450 O O . ILE A 1 441 ? 11.735 9.426 -17.144 1.00 84.56 441 ILE A O 1
ATOM 3454 N N . GLY A 1 442 ? 12.599 10.993 -15.797 1.00 86.75 442 GLY A N 1
ATOM 3455 C CA . GLY A 1 442 ? 13.558 11.454 -16.791 1.00 86.75 442 GLY A CA 1
ATOM 3456 C C . GLY A 1 442 ? 14.424 12.616 -16.333 1.00 86.75 442 GLY A C 1
ATOM 3457 O O . GLY A 1 442 ? 14.243 13.155 -15.243 1.00 86.75 442 GLY A O 1
ATOM 3458 N N . GLU A 1 443 ? 15.359 13.008 -17.190 1.00 90.81 443 GLU A N 1
ATOM 3459 C CA . GLU A 1 443 ? 16.169 14.220 -17.048 1.00 90.81 443 GLU A CA 1
ATOM 3460 C C . GLU A 1 443 ? 15.649 15.305 -17.996 1.00 90.81 443 GLU A C 1
ATOM 3462 O O . GLU A 1 443 ? 15.389 15.048 -19.173 1.00 90.81 443 GLU A O 1
ATOM 3467 N N . LEU A 1 444 ? 15.492 16.531 -17.497 1.00 89.81 444 LEU A N 1
ATOM 3468 C CA . LEU A 1 444 ? 15.045 17.660 -18.302 1.00 89.81 444 LEU A CA 1
ATOM 3469 C C . LEU A 1 444 ? 16.194 18.174 -19.172 1.00 89.81 444 LEU A C 1
ATOM 3471 O O . LEU A 1 444 ? 17.165 18.756 -18.686 1.00 89.81 444 LEU A O 1
ATOM 3475 N N . ARG A 1 445 ? 16.033 18.042 -20.488 1.00 84.62 445 ARG A N 1
ATOM 3476 C CA . ARG A 1 445 ? 16.951 18.609 -21.470 1.00 84.62 445 ARG A CA 1
ATOM 3477 C C . ARG A 1 445 ? 16.659 20.097 -21.642 1.00 84.62 445 ARG A C 1
ATOM 3479 O O . ARG A 1 445 ? 15.714 20.485 -22.334 1.00 84.62 445 ARG A O 1
ATOM 3486 N N . VAL A 1 446 ? 17.495 20.934 -21.040 1.00 68.38 446 VAL A N 1
ATOM 3487 C CA . VAL A 1 446 ? 17.510 22.374 -21.314 1.00 68.38 446 VAL A CA 1
ATOM 3488 C C . VAL A 1 446 ? 18.274 22.572 -22.623 1.00 68.38 446 VAL A C 1
ATOM 3490 O O . VAL A 1 446 ? 19.473 22.317 -22.686 1.00 68.38 446 VAL A O 1
ATOM 3493 N N . GLU A 1 447 ? 17.590 22.950 -23.706 1.00 56.62 447 GLU A N 1
ATOM 3494 C CA . GLU A 1 447 ? 18.299 23.329 -24.929 1.00 56.62 447 GLU A CA 1
ATOM 3495 C C . GLU A 1 447 ? 19.172 24.555 -24.642 1.00 56.62 447 GLU A C 1
ATOM 3497 O O . GLU A 1 447 ? 18.664 25.601 -24.240 1.00 56.62 447 GLU A O 1
ATOM 3502 N N . GLU A 1 448 ? 20.482 24.430 -24.866 1.00 51.97 448 GLU A N 1
ATOM 3503 C CA . GLU A 1 448 ? 21.387 25.577 -24.897 1.00 51.97 448 GLU A CA 1
ATOM 3504 C C . GLU A 1 448 ? 20.854 26.617 -25.882 1.00 51.97 448 GLU A C 1
ATOM 3506 O O . GLU A 1 448 ? 20.547 26.294 -27.042 1.00 51.97 448 GLU A O 1
ATOM 3511 N N . SER A 1 449 ? 20.755 27.869 -25.429 1.00 50.03 449 SER A N 1
ATOM 3512 C CA . SER A 1 449 ? 20.312 28.962 -26.283 1.00 50.03 449 SER A CA 1
ATOM 3513 C C . SER A 1 449 ? 21.254 29.105 -27.488 1.00 50.03 449 SER A C 1
ATOM 3515 O O . SER A 1 449 ? 22.424 28.712 -27.447 1.00 50.03 449 SER A O 1
ATOM 3517 N N . LYS A 1 450 ? 20.786 29.715 -28.588 1.00 48.25 450 LYS A N 1
ATOM 3518 C CA . LYS A 1 450 ? 21.674 30.064 -29.719 1.00 48.25 450 LYS A CA 1
ATOM 3519 C C . LYS A 1 450 ? 22.910 30.849 -29.249 1.00 48.25 450 LYS A C 1
ATOM 3521 O O . LYS A 1 450 ? 23.982 30.661 -29.817 1.00 48.25 450 LYS A O 1
ATOM 3526 N N . ALA A 1 451 ? 22.774 31.685 -28.217 1.00 48.22 451 ALA A N 1
ATOM 3527 C CA . ALA A 1 451 ? 23.877 32.450 -27.642 1.00 48.22 451 ALA A CA 1
ATOM 3528 C C . ALA A 1 451 ? 24.898 31.555 -26.916 1.00 48.22 451 ALA A C 1
ATOM 3530 O O . ALA A 1 451 ? 26.102 31.769 -27.067 1.00 48.22 451 ALA A O 1
ATOM 3531 N N . ASP A 1 452 ? 24.440 30.516 -26.217 1.00 46.69 452 ASP A N 1
ATOM 3532 C CA . ASP A 1 452 ? 25.306 29.555 -25.522 1.00 46.69 452 ASP A CA 1
ATOM 3533 C C . ASP A 1 452 ? 26.069 28.679 -26.521 1.00 46.69 452 ASP A C 1
ATOM 3535 O O . ASP A 1 452 ? 27.285 28.537 -26.404 1.00 46.69 452 ASP A O 1
ATOM 3539 N N . ARG A 1 453 ? 25.408 28.215 -27.594 1.00 55.09 453 ARG A N 1
ATOM 3540 C CA . ARG A 1 453 ? 26.074 27.467 -28.680 1.00 55.09 453 ARG A CA 1
ATOM 3541 C C . ARG A 1 453 ? 27.124 28.304 -29.407 1.00 55.09 453 ARG A C 1
ATOM 3543 O O . ARG A 1 453 ? 28.191 27.797 -29.746 1.00 55.09 453 ARG A O 1
ATOM 3550 N N . VAL A 1 454 ? 26.837 29.583 -29.665 1.00 56.88 454 VAL A N 1
ATOM 3551 C CA . VAL A 1 454 ? 27.801 30.507 -30.289 1.00 56.88 454 VAL A CA 1
ATOM 3552 C C . VAL A 1 454 ? 28.982 30.764 -29.351 1.00 56.88 454 VAL A C 1
ATOM 3554 O O . VAL A 1 454 ? 30.123 30.769 -29.807 1.00 56.88 454 VAL A O 1
ATOM 3557 N N . SER A 1 455 ? 28.734 30.910 -28.049 1.00 58.84 455 SER A N 1
ATOM 3558 C CA . SER A 1 455 ? 29.776 31.133 -27.040 1.00 58.84 455 SER A CA 1
ATOM 3559 C C . SER A 1 455 ? 30.661 29.901 -26.836 1.00 58.84 455 SER A C 1
ATOM 3561 O O . SER A 1 455 ? 31.883 30.032 -26.842 1.00 58.84 455 SER A O 1
ATOM 3563 N N . ALA A 1 456 ? 30.074 28.704 -26.764 1.00 55.66 456 ALA A N 1
ATOM 3564 C CA . ALA A 1 456 ? 30.795 27.435 -26.676 1.00 55.66 456 ALA A CA 1
ATOM 3565 C C . ALA A 1 456 ? 31.647 27.183 -27.929 1.00 55.66 456 ALA A C 1
ATOM 3567 O O . ALA A 1 456 ? 32.829 26.861 -27.830 1.00 55.66 456 ALA A O 1
ATOM 3568 N N . ARG A 1 457 ? 31.096 27.441 -29.123 1.00 62.66 457 ARG A N 1
ATOM 3569 C CA . ARG A 1 457 ? 31.838 27.321 -30.387 1.00 62.66 457 ARG A CA 1
ATOM 3570 C C . ARG A 1 457 ? 32.967 28.348 -30.488 1.00 62.66 457 ARG A C 1
ATOM 3572 O O . ARG A 1 457 ? 34.034 28.029 -31.000 1.00 62.66 457 ARG A O 1
ATOM 3579 N N . ARG A 1 458 ? 32.773 29.561 -29.961 1.00 61.22 458 ARG A N 1
ATOM 3580 C CA . ARG A 1 458 ? 33.810 30.603 -29.891 1.00 61.22 458 ARG A CA 1
ATOM 3581 C C . ARG A 1 458 ? 34.915 30.239 -28.894 1.00 61.22 458 ARG A C 1
ATOM 3583 O O . ARG A 1 458 ? 36.081 30.437 -29.213 1.00 61.22 458 ARG A O 1
ATOM 3590 N N . ALA A 1 459 ? 34.570 29.655 -27.747 1.00 63.41 459 ALA A N 1
ATOM 3591 C CA . ALA A 1 459 ? 35.530 29.142 -26.769 1.00 63.41 459 ALA A CA 1
ATOM 3592 C C . ALA A 1 459 ? 36.338 27.956 -27.320 1.00 63.41 459 ALA A C 1
ATOM 3594 O O . ALA A 1 459 ? 37.549 27.893 -27.124 1.00 63.41 459 ALA A O 1
ATOM 3595 N N . GLN A 1 460 ? 35.699 27.064 -28.079 1.00 67.88 460 GLN A N 1
ATOM 3596 C CA . GLN A 1 460 ? 36.364 25.925 -28.709 1.00 67.88 460 GLN A CA 1
ATOM 3597 C C . GLN A 1 460 ? 37.298 26.353 -29.848 1.00 67.88 460 GLN A C 1
ATOM 3599 O O . GLN A 1 460 ? 38.429 25.889 -29.913 1.00 67.88 460 GLN A O 1
ATOM 3604 N N . VAL A 1 461 ? 36.892 27.329 -30.670 1.00 66.62 461 VAL A N 1
ATOM 3605 C CA . VAL A 1 461 ? 37.764 27.931 -31.696 1.00 66.62 461 VAL A CA 1
ATOM 3606 C C . VAL A 1 461 ? 38.958 28.657 -31.072 1.00 66.62 461 VAL A C 1
ATOM 3608 O O . VAL A 1 461 ? 40.052 28.586 -31.618 1.00 66.62 461 VAL A O 1
ATOM 3611 N N . LEU A 1 462 ? 38.783 29.341 -29.937 1.00 63.69 462 LEU A N 1
ATOM 3612 C CA . LEU A 1 462 ? 39.895 29.968 -29.210 1.00 63.69 462 LEU A CA 1
ATOM 3613 C C . LEU A 1 462 ? 40.837 28.915 -28.612 1.00 63.69 462 LEU A C 1
ATOM 3615 O O . LEU A 1 462 ? 42.045 29.019 -28.790 1.00 63.69 462 LEU A O 1
ATOM 3619 N N . SER A 1 463 ? 40.287 27.857 -28.011 1.00 65.62 463 SER A N 1
ATOM 3620 C CA . SER A 1 463 ? 41.067 26.726 -27.502 1.00 65.62 463 SER A CA 1
ATOM 3621 C C . SER A 1 463 ? 41.854 26.018 -28.603 1.00 65.62 463 SER A C 1
ATOM 3623 O O . SER A 1 463 ? 42.996 25.638 -28.364 1.00 65.62 463 SER A O 1
ATOM 3625 N N . ASP A 1 464 ? 41.268 25.805 -29.780 1.00 59.56 464 ASP A N 1
ATOM 3626 C CA . ASP A 1 464 ? 41.950 25.152 -30.898 1.00 59.56 464 ASP A CA 1
ATOM 3627 C C . ASP A 1 464 ? 42.976 26.095 -31.540 1.00 59.56 464 ASP A C 1
ATOM 3629 O O . ASP A 1 464 ? 44.041 25.660 -31.970 1.00 59.56 464 ASP A O 1
ATOM 3633 N N . ARG A 1 465 ? 42.726 27.408 -31.536 1.00 54.78 465 ARG A N 1
ATOM 3634 C CA . ARG A 1 465 ? 43.691 28.411 -32.001 1.00 54.78 465 ARG A CA 1
ATOM 3635 C C . ARG A 1 465 ? 44.916 28.508 -31.088 1.00 54.78 465 ARG A C 1
ATOM 3637 O O . ARG A 1 465 ? 46.018 28.660 -31.607 1.00 54.78 465 ARG A O 1
ATOM 3644 N N . ASP A 1 466 ? 44.747 28.336 -29.780 1.00 57.28 466 ASP A N 1
ATOM 3645 C CA . ASP A 1 466 ? 45.865 28.200 -28.835 1.00 57.28 466 ASP A CA 1
ATOM 3646 C C . ASP A 1 466 ? 46.577 26.845 -28.983 1.00 57.28 466 ASP A C 1
ATOM 3648 O O . ASP A 1 466 ? 47.798 26.770 -28.858 1.00 57.28 466 ASP A O 1
ATOM 3652 N N . ARG A 1 467 ? 45.844 25.777 -29.339 1.00 50.56 467 ARG A N 1
ATOM 3653 C CA . ARG A 1 467 ? 46.411 24.437 -29.583 1.00 50.56 467 ARG A CA 1
ATOM 3654 C C . ARG A 1 467 ? 47.211 24.341 -30.892 1.00 50.56 467 ARG A C 1
ATOM 3656 O O . ARG A 1 467 ? 48.164 23.571 -30.961 1.00 50.56 467 ARG A O 1
ATOM 3663 N N . TYR A 1 468 ? 46.856 25.130 -31.911 1.00 52.25 468 TYR A N 1
ATOM 3664 C CA . TYR A 1 468 ? 47.475 25.110 -33.248 1.00 52.25 468 TYR A CA 1
ATOM 3665 C C . TYR A 1 468 ? 48.262 26.386 -33.613 1.00 52.25 468 TYR A C 1
ATOM 3667 O O . TYR A 1 468 ? 48.851 26.461 -34.692 1.00 52.25 468 TYR A O 1
ATOM 3675 N N . GLY A 1 469 ? 48.351 27.375 -32.718 1.00 47.09 469 GLY A N 1
ATOM 3676 C CA . GLY A 1 469 ? 49.036 28.658 -32.944 1.00 47.09 469 GLY A CA 1
ATOM 3677 C C . GLY A 1 469 ? 50.565 28.596 -33.088 1.00 47.09 469 GLY A C 1
ATOM 3678 O O . GLY A 1 469 ? 51.199 29.632 -33.279 1.00 47.09 469 GLY A O 1
ATOM 3679 N N . GLY A 1 470 ? 51.169 27.404 -33.020 1.00 47.72 470 GLY A N 1
ATOM 3680 C CA . GLY A 1 470 ? 52.620 27.196 -33.072 1.00 47.72 470 GLY A CA 1
ATOM 3681 C C . GLY A 1 470 ? 53.199 26.684 -34.397 1.00 47.72 470 GLY A C 1
ATOM 3682 O O . GLY A 1 470 ? 54.418 26.571 -34.496 1.00 47.72 470 GLY A O 1
ATOM 3683 N N . GLN A 1 471 ? 52.400 26.374 -35.425 1.00 42.69 471 GLN A N 1
ATOM 3684 C CA . GLN A 1 471 ? 52.934 25.848 -36.693 1.00 42.69 471 GLN A CA 1
ATOM 3685 C C . GLN A 1 471 ? 52.718 26.811 -37.863 1.00 42.69 471 GLN A C 1
ATOM 3687 O O . GLN A 1 471 ? 51.708 26.790 -38.562 1.00 42.69 471 GLN A O 1
ATOM 3692 N N . ARG A 1 472 ? 53.741 27.632 -38.127 1.00 47.31 472 ARG A N 1
ATOM 3693 C CA . ARG A 1 472 ? 53.980 28.167 -39.472 1.00 47.31 472 ARG A CA 1
ATOM 3694 C C . ARG A 1 472 ? 54.336 26.997 -40.388 1.00 47.31 472 ARG A C 1
ATOM 3696 O O . ARG A 1 472 ? 55.424 26.445 -40.258 1.00 47.31 472 ARG A O 1
ATOM 3703 N N . LEU A 1 473 ? 53.472 26.672 -41.346 1.00 36.41 473 LEU A N 1
ATOM 3704 C CA . LEU A 1 473 ? 53.830 25.834 -42.488 1.00 36.41 473 LEU A CA 1
ATOM 3705 C C . LEU A 1 473 ? 53.465 26.530 -43.798 1.00 36.41 473 LEU A C 1
ATOM 3707 O O . LEU A 1 473 ? 52.384 27.089 -43.975 1.00 36.41 473 LEU A O 1
ATOM 3711 N N . ALA A 1 474 ? 54.462 26.552 -44.673 1.00 36.88 474 ALA A N 1
ATOM 3712 C CA . ALA A 1 474 ? 54.489 27.219 -45.955 1.00 36.88 474 ALA A CA 1
ATOM 3713 C C . ALA A 1 474 ? 53.728 26.429 -47.031 1.00 36.88 474 ALA A C 1
ATOM 3715 O O . ALA A 1 474 ? 53.826 25.211 -47.091 1.00 36.88 474 ALA A O 1
ATOM 3716 N N . GLY A 1 475 ? 53.080 27.167 -47.938 1.00 32.75 475 GLY A N 1
ATOM 3717 C CA . GLY A 1 475 ? 52.844 26.768 -49.328 1.00 32.75 475 GLY A CA 1
ATOM 3718 C C . GLY A 1 475 ? 51.703 25.784 -49.606 1.00 32.75 475 GLY A C 1
ATOM 3719 O O . GLY A 1 475 ? 51.861 24.586 -49.448 1.00 32.75 475 GLY A O 1
ATOM 3720 N N . SER A 1 476 ? 50.612 26.275 -50.201 1.00 30.39 476 SER A N 1
ATOM 3721 C CA . SER A 1 476 ? 50.207 25.887 -51.565 1.00 30.39 476 SER A CA 1
ATOM 3722 C C . SER A 1 476 ? 48.991 26.708 -52.013 1.00 30.39 476 SER A C 1
ATOM 3724 O O . SER A 1 476 ? 48.034 26.897 -51.268 1.00 30.39 476 SER A O 1
ATOM 3726 N N . LYS A 1 477 ? 49.059 27.245 -53.235 1.00 36.47 477 LYS A N 1
ATOM 3727 C CA . LYS A 1 477 ? 47.982 27.979 -53.918 1.00 36.47 477 LYS A CA 1
ATOM 3728 C C . LYS A 1 477 ? 46.968 26.999 -54.526 1.00 36.47 477 LYS A C 1
ATOM 3730 O O . LYS A 1 477 ? 47.378 25.925 -54.955 1.00 36.47 477 LYS A O 1
ATOM 3735 N N . ARG A 1 478 ? 45.746 27.519 -54.763 1.00 31.52 478 ARG A N 1
ATOM 3736 C CA . ARG A 1 478 ? 44.598 27.031 -55.586 1.00 31.52 478 ARG A CA 1
ATOM 3737 C C . ARG A 1 478 ? 43.461 26.461 -54.717 1.00 31.52 478 ARG A C 1
ATOM 3739 O O . ARG A 1 478 ? 43.741 25.666 -53.841 1.00 31.52 478 ARG A O 1
ATOM 3746 N N . HIS A 1 479 ? 42.179 26.804 -54.859 1.00 30.73 479 HIS A N 1
ATOM 3747 C CA . HIS A 1 479 ? 41.409 27.617 -55.809 1.00 30.73 479 HIS A CA 1
ATOM 3748 C C . HIS A 1 479 ? 40.246 28.286 -55.049 1.00 30.73 479 HIS A C 1
ATOM 3750 O O . HIS A 1 479 ? 39.637 27.665 -54.183 1.00 30.73 479 HIS A O 1
ATOM 3756 N N . ALA A 1 480 ? 39.945 29.540 -55.392 1.00 30.31 480 ALA A N 1
ATOM 3757 C CA . ALA A 1 480 ? 38.814 30.302 -54.874 1.00 30.31 480 ALA A CA 1
ATOM 3758 C C . ALA A 1 480 ? 37.565 30.037 -55.730 1.00 30.31 480 ALA A C 1
ATOM 3760 O O . ALA A 1 480 ? 37.598 30.247 -56.941 1.00 30.31 480 ALA A O 1
ATOM 3761 N N . GLY A 1 481 ? 36.479 29.597 -55.093 1.00 29.05 481 GLY A N 1
ATOM 3762 C CA . GLY A 1 481 ? 35.120 29.667 -55.627 1.00 29.05 481 GLY A CA 1
ATOM 3763 C C . GLY A 1 481 ? 34.395 30.806 -54.920 1.00 29.05 481 GLY A C 1
ATOM 3764 O O . GLY A 1 481 ? 34.162 30.731 -53.718 1.00 29.05 481 GLY A O 1
ATOM 3765 N N . ALA A 1 482 ? 34.130 31.880 -55.658 1.00 32.16 482 ALA A N 1
ATOM 3766 C CA . ALA A 1 482 ? 33.439 33.071 -55.192 1.00 32.16 482 ALA A CA 1
ATOM 3767 C C . ALA A 1 482 ? 31.937 32.805 -55.010 1.00 32.16 482 ALA A C 1
ATOM 3769 O O . ALA A 1 482 ? 31.305 32.232 -55.897 1.00 32.16 482 ALA A O 1
ATOM 3770 N N . LEU A 1 483 ? 31.364 33.286 -53.906 1.00 30.19 483 LEU A N 1
ATOM 3771 C CA . LEU A 1 483 ? 29.946 33.623 -53.814 1.00 30.19 483 LEU A CA 1
ATOM 3772 C C . LEU A 1 483 ? 29.840 35.020 -53.196 1.00 30.19 483 LEU A C 1
ATOM 3774 O O . LEU A 1 483 ? 30.497 35.316 -52.201 1.00 30.19 483 LEU A O 1
ATOM 3778 N N . ASN A 1 484 ? 29.094 35.869 -53.899 1.00 29.25 484 ASN A N 1
ATOM 3779 C CA . ASN A 1 484 ? 29.070 37.323 -53.795 1.00 29.25 484 ASN A CA 1
ATOM 3780 C C . ASN A 1 484 ? 28.373 37.858 -52.540 1.00 29.25 484 ASN A C 1
ATOM 3782 O O . ASN A 1 484 ? 27.398 37.285 -52.056 1.00 29.25 484 ASN A O 1
ATOM 3786 N N . ASP A 1 485 ? 28.852 39.034 -52.132 1.00 33.06 485 ASP A N 1
ATOM 3787 C CA . ASP A 1 485 ? 28.161 40.035 -51.325 1.00 33.06 485 ASP A CA 1
ATOM 3788 C C . ASP A 1 485 ? 26.931 40.578 -52.063 1.00 33.06 485 ASP A C 1
ATOM 3790 O O . ASP A 1 485 ? 27.059 41.274 -53.072 1.00 33.06 485 ASP A O 1
ATOM 3794 N N . SER A 1 486 ? 25.749 40.320 -51.518 1.00 32.53 486 SER A N 1
ATOM 3795 C CA . SER A 1 486 ? 24.608 41.236 -51.570 1.00 32.53 486 SER A CA 1
ATOM 3796 C C . SER A 1 486 ? 23.559 40.760 -50.568 1.00 32.53 486 SER A C 1
ATOM 3798 O O . SER A 1 486 ? 23.243 39.574 -50.533 1.00 32.53 486 SER A O 1
ATOM 3800 N N . ASP A 1 487 ? 23.041 41.709 -49.787 1.00 31.03 487 ASP A N 1
ATOM 3801 C CA . ASP A 1 487 ? 21.890 41.611 -48.874 1.00 31.03 487 ASP A CA 1
ATOM 3802 C C . ASP A 1 487 ? 22.223 41.502 -47.375 1.00 31.03 487 ASP A C 1
ATOM 3804 O O . ASP A 1 487 ? 21.687 40.688 -46.623 1.00 31.03 487 ASP A O 1
ATOM 3808 N N . LEU A 1 488 ? 23.070 42.428 -46.911 1.00 30.88 488 LEU A N 1
ATOM 3809 C CA . LEU A 1 488 ? 22.988 42.979 -45.556 1.00 30.88 488 LEU A CA 1
ATOM 3810 C C . LEU A 1 488 ? 22.459 44.420 -45.632 1.00 30.88 488 LEU A C 1
ATOM 3812 O O . LEU A 1 488 ? 23.238 45.367 -45.660 1.00 30.88 488 LEU A O 1
ATOM 3816 N N . GLU A 1 489 ? 21.136 44.591 -45.603 1.00 31.34 489 GLU A N 1
ATOM 3817 C CA . GLU A 1 489 ? 20.509 45.849 -45.177 1.00 31.34 489 GLU A CA 1
ATOM 3818 C C . GLU A 1 489 ? 19.549 45.600 -44.003 1.00 31.34 489 GLU A C 1
ATOM 3820 O O . GLU A 1 489 ? 18.430 45.114 -44.134 1.00 31.34 489 GLU A O 1
ATOM 3825 N N . VAL A 1 490 ? 20.086 45.882 -42.815 1.00 34.72 490 VAL A N 1
ATOM 3826 C CA . VAL A 1 490 ? 19.503 46.664 -41.714 1.00 34.72 490 VAL A CA 1
ATOM 3827 C C . VAL A 1 490 ? 17.972 46.823 -41.697 1.00 34.72 490 VAL A C 1
ATOM 3829 O O . VAL A 1 490 ? 17.413 47.619 -42.443 1.00 34.72 490 VAL A O 1
ATOM 3832 N N . MET A 1 491 ? 17.322 46.241 -40.683 1.00 26.72 491 MET A N 1
ATOM 3833 C CA . MET A 1 491 ? 16.140 46.844 -40.049 1.00 26.72 491 MET A CA 1
ATOM 3834 C C . MET A 1 491 ? 16.119 46.564 -38.539 1.00 26.72 491 MET A C 1
ATOM 3836 O O . MET A 1 491 ? 15.824 45.453 -38.106 1.00 26.72 491 MET A O 1
ATOM 3840 N N . GLU A 1 492 ? 16.388 47.599 -37.736 1.00 31.72 492 GLU A N 1
ATOM 3841 C CA . GLU A 1 492 ? 15.854 47.717 -36.369 1.00 31.72 492 GLU A CA 1
ATOM 3842 C C . GLU A 1 492 ? 14.609 48.660 -36.346 1.00 31.72 492 GLU A C 1
ATOM 3844 O O . GLU A 1 492 ? 14.115 49.045 -37.409 1.00 31.72 492 GLU A O 1
ATOM 3849 N N . PRO A 1 493 ? 13.987 49.001 -35.195 1.00 36.97 493 PRO A N 1
ATOM 3850 C CA . PRO A 1 493 ? 12.668 48.493 -34.836 1.00 36.97 493 PRO A CA 1
ATOM 3851 C C . PRO A 1 493 ? 11.613 49.615 -34.787 1.00 36.97 493 PRO A C 1
ATOM 3853 O O . PRO A 1 493 ? 11.832 50.687 -34.223 1.00 36.97 493 PRO A O 1
ATOM 3856 N N . ARG A 1 494 ? 10.404 49.387 -35.314 1.00 29.50 494 ARG A N 1
ATOM 3857 C CA . ARG A 1 494 ? 9.327 50.387 -35.195 1.00 29.50 494 ARG A CA 1
ATOM 3858 C C . ARG A 1 494 ? 8.577 50.260 -33.871 1.00 29.50 494 ARG A C 1
ATOM 3860 O O . ARG A 1 494 ? 7.868 49.291 -33.610 1.00 29.50 494 ARG A O 1
ATOM 3867 N N . SER A 1 495 ? 8.745 51.295 -33.055 1.00 31.81 495 SER A N 1
ATOM 3868 C CA . SER A 1 495 ? 8.007 51.579 -31.832 1.00 31.81 495 SER A CA 1
ATOM 3869 C C . SER A 1 495 ? 6.523 51.850 -32.115 1.00 31.81 495 SER A C 1
ATOM 3871 O O . SER A 1 495 ? 6.146 52.504 -33.087 1.00 31.81 495 SER A O 1
ATOM 3873 N N . LYS A 1 496 ? 5.660 51.346 -31.228 1.00 33.84 496 LYS A N 1
ATOM 3874 C CA . LYS A 1 496 ? 4.233 51.677 -31.178 1.00 33.84 496 LYS A CA 1
ATOM 3875 C C . LYS A 1 496 ? 4.048 53.085 -30.601 1.00 33.84 496 LYS A C 1
ATOM 3877 O O . LYS A 1 496 ? 4.479 53.337 -29.478 1.00 33.84 496 LYS A O 1
ATOM 3882 N N . ARG A 1 497 ? 3.285 53.943 -31.286 1.00 29.72 497 ARG A N 1
ATOM 3883 C CA . ARG A 1 497 ? 2.384 54.911 -30.637 1.00 29.72 497 ARG A CA 1
ATOM 3884 C C . ARG A 1 497 ? 1.042 54.982 -31.363 1.00 29.72 497 ARG A C 1
ATOM 3886 O O . ARG A 1 497 ? 0.946 54.821 -32.571 1.00 29.72 497 ARG A O 1
ATOM 3893 N N . VAL A 1 498 ? 0.038 55.164 -30.518 1.00 36.59 498 VAL A N 1
ATOM 3894 C CA . VAL A 1 498 ? -1.414 55.205 -30.700 1.00 36.59 498 VAL A CA 1
ATOM 3895 C C . VAL A 1 498 ? -1.858 56.423 -31.523 1.00 36.59 498 VAL A C 1
ATOM 3897 O O . VAL A 1 498 ? -1.270 57.490 -31.366 1.00 36.59 498 VAL A O 1
ATOM 3900 N N . GLY A 1 499 ? -2.944 56.298 -32.303 1.00 27.58 499 GLY A N 1
ATOM 3901 C CA . GLY A 1 499 ? -3.664 57.459 -32.848 1.00 27.58 499 GLY A CA 1
ATOM 3902 C C . GLY A 1 499 ? -4.809 57.166 -33.834 1.00 27.58 499 GLY A C 1
ATOM 3903 O O . GLY A 1 499 ? -4.566 57.097 -35.026 1.00 27.58 499 GLY A O 1
ATOM 3904 N N . ALA A 1 500 ? -6.032 57.059 -33.297 1.00 31.36 500 ALA A N 1
ATOM 3905 C CA . ALA A 1 500 ? -7.334 57.518 -33.826 1.00 31.36 500 ALA A CA 1
ATOM 3906 C C . ALA A 1 500 ? -7.865 57.131 -35.240 1.00 31.36 500 ALA A C 1
ATOM 3908 O O . ALA A 1 500 ? -7.423 57.642 -36.259 1.00 31.36 500 ALA A O 1
ATOM 3909 N N . TRP A 1 501 ? -8.945 56.333 -35.223 1.00 34.25 501 TRP A N 1
ATOM 3910 C CA . TRP A 1 501 ? -10.264 56.527 -35.869 1.00 34.25 501 TRP A CA 1
ATOM 3911 C C . TRP A 1 501 ? -10.369 57.325 -37.188 1.00 34.25 501 TRP A C 1
ATOM 3913 O O . TRP A 1 501 ? -10.321 58.555 -37.172 1.00 34.25 501 TRP A O 1
ATOM 3923 N N . ARG A 1 502 ? -10.792 56.645 -38.262 1.00 32.97 502 ARG A N 1
ATOM 3924 C CA . ARG A 1 502 ? -12.161 56.726 -38.815 1.00 32.97 502 ARG A CA 1
ATOM 3925 C C . ARG A 1 502 ? -12.442 55.578 -39.773 1.00 32.97 502 ARG A C 1
ATOM 3927 O O . ARG A 1 502 ? -11.477 55.129 -40.426 1.00 32.97 502 ARG A O 1
#

Secondary structure (DSSP, 8-state):
--------------------PPPPEE-HHHHHTT--SSTTS--EEEEE-SSS-EEEEE-HHHHHH-TTS-HHHHEEEETTEEEE--HHHHHHHHHHTPPPSEEE-EEE-HHHHHH-BS-TT--BEEEETTEEEE-TT---SSHHHHHHHHHHHTTSS-HHHHHTTS-HHHHHHHHGGGEEEEEPPS-----SS-EEE-HHHHTT-BSGGG-BEEEETTEEEEHHHHTTT-TT-HHHHHHHTTSB-HHHHHHH-TTHHHHHHHTGGGEEEEE-EEES-GGGPPTTEEEETTEEEE-TT--GGGHHHHHHHGGGTTSBGGGGGGSSS--HHHHHHTT-GGGEEEEE--SS-EEEEHHHHHH-B----HHHHHH--STT-----BEEEEESSTT-S-EEEEE-HHHHHHS-HHHHHHHGGGTTSB---HHHHHHHHHH-GGGEEEEEE-PPPHHHHHHHHHHHHHHHHHHHTT--------------------------------

Sequence (502 aa):
MAAQVVGGGSGAGPRGSGRRWPTKYFTVSEVGEMISDDPSGANWALLPDNQGGYDVFDVRALFKRNPDLDTETALESTELGRAIVSQELRTALDANGDKPLGKLLTWKHPEVVSEHDGRDGRDLWCTIGNVVYDITGFPFSSGKEEEALIDLAFGKKTAGDALDDLDVNDLVTRLGPYKCGFLRPTTGVPPSGRREFTLRELGRHIYPQIGMYCALDGDVYDLGRYLHSHPGGAQILHQYAGRDATDEFRHAHADWVQTLRNHSDLVVGRMVDEITDVSHMEEGELVLLGRVFDFSSFGVNEQKLFDELTPYTGTDATHALKAEDPPDALLELLKRDDLVCAKLVTGARRLITLAEFRRLNHIPSKAERQKSPGAGDTNWRVWVAVAEKDGSKKQMVYDVTLMMMFGGLEFEQKLRPWVGKEVRDPELAHVLRTKHESFVIGELRVEESKADRVSARRAQVLSDRDRYGGQRLAGSKRHAGALNDSDLEVMEPRSKRVGAWR

pLDDT: mean 74.33, std 19.17, range [23.95, 97.25]